Protein AF-A0A940KT66-F1 (afdb_monomer)

pLDDT: mean 94.12, std 7.28, range [43.88, 98.88]

Foldseek 3Di:
DPDQECPPCLFPDADFLQAARCVVQVPPPDADEAEAHQQFAAQDPLVCQVVPPDPDGLVVSVVLQVVCVVLVNNVCSLVSRQQLLLLSLQRVLSRLLSLLQHQSHPYYQHPDQEWDSDDQTFRSHCHYPVRHGSPNDDPLQSCLRPDQKHKGWGFGHQEEELQDKGKIWIWIQHNDAKDFQWKKKKFKAFPVRHTQDIDIAGGDIFGHGGPHTGGMDIGRRNVCQAWTKIKIKMDGPPDSHIHIDIHIYHHLDDDDFDPQEAEDQDLVVQLVQLQVQGHYEHAHQLVFFDAQQFGSTADGRHCRNVVPDSGWSWKQAPCVDQLCVRPRDDRHDDSLCSLQRNQFGKDFDSPDDPQFAGIFTHGHSVNRTGIGQWGWERENNYIYTYGRGPLDPPCNVNVSSVRSVRSNSVCSVDPNRDHPHYDYSVSVVNRTD

Structure (mmCIF, N/CA/C/O backbone):
data_AF-A0A940KT66-F1
#
_entry.id   AF-A0A940KT66-F1
#
loop_
_atom_site.group_PDB
_atom_site.id
_atom_site.type_symbol
_atom_site.label_atom_id
_atom_site.label_alt_id
_atom_site.label_comp_id
_atom_site.label_asym_id
_atom_site.label_entity_id
_atom_site.label_seq_id
_atom_site.pdbx_PDB_ins_code
_atom_site.Cartn_x
_atom_site.Cartn_y
_atom_site.Cartn_z
_atom_site.occupancy
_atom_site.B_iso_or_equiv
_atom_site.auth_seq_id
_atom_site.auth_comp_id
_atom_site.auth_asym_id
_atom_site.auth_atom_id
_atom_site.pdbx_PDB_model_num
ATOM 1 N N . ALA A 1 1 ? 0.254 -23.971 20.023 1.00 43.88 1 ALA A N 1
ATOM 2 C CA . ALA A 1 1 ? 1.404 -23.158 19.571 1.00 43.88 1 ALA A CA 1
ATOM 3 C C . ALA A 1 1 ? 1.102 -21.699 19.900 1.00 43.88 1 ALA A C 1
ATOM 5 O O . ALA A 1 1 ? 0.026 -21.248 19.547 1.00 43.88 1 ALA A O 1
ATOM 6 N N . GLY A 1 2 ? 1.984 -20.991 20.614 1.00 50.19 2 GLY A N 1
ATOM 7 C CA . GLY A 1 2 ? 1.727 -19.645 21.167 1.00 50.19 2 GLY A CA 1
ATOM 8 C 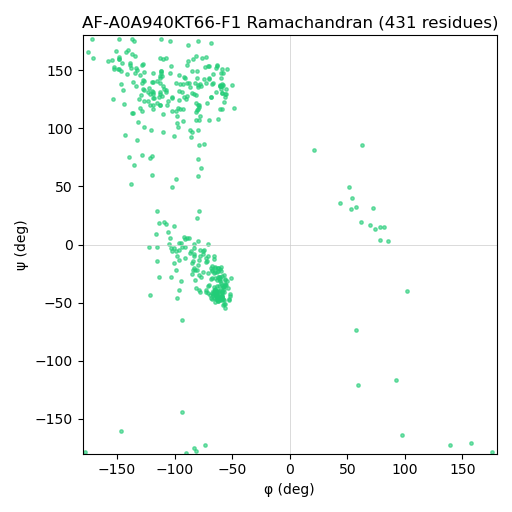C . GLY A 1 2 ? 1.843 -18.475 20.179 1.00 50.19 2 GLY A C 1
ATOM 9 O O . GLY A 1 2 ? 2.229 -17.384 20.581 1.00 50.19 2 GLY A O 1
ATOM 10 N N . TRP A 1 3 ? 1.573 -18.694 18.890 1.00 60.50 3 TRP A N 1
ATOM 11 C CA . TRP A 1 3 ? 1.656 -17.649 17.863 1.00 60.50 3 TRP A CA 1
ATOM 12 C C . TRP A 1 3 ? 0.262 -17.116 17.548 1.00 60.50 3 TRP A C 1
ATOM 14 O O . TRP A 1 3 ? -0.437 -17.658 16.698 1.00 60.50 3 TRP A O 1
ATOM 24 N N . VAL A 1 4 ? -0.124 -16.045 18.238 1.00 65.88 4 VAL A N 1
ATOM 25 C CA . VAL A 1 4 ? -1.397 -15.340 18.033 1.00 65.88 4 VAL A CA 1
ATOM 26 C C . VAL A 1 4 ? -1.096 -13.884 17.637 1.00 65.88 4 VAL A C 1
ATOM 28 O O . VAL A 1 4 ? -1.395 -12.934 18.361 1.00 65.88 4 VAL A O 1
ATOM 31 N N . ARG A 1 5 ? -0.381 -13.715 16.513 1.00 69.00 5 ARG A N 1
ATOM 32 C CA . ARG A 1 5 ? 0.007 -12.415 15.927 1.00 69.00 5 ARG A CA 1
ATOM 33 C C . ARG A 1 5 ? 0.085 -12.485 14.398 1.00 69.00 5 ARG A C 1
ATOM 35 O O . ARG A 1 5 ? 0.162 -13.575 13.837 1.00 69.00 5 ARG A O 1
ATOM 42 N N . GLY A 1 6 ? 0.045 -11.335 13.719 1.00 59.91 6 GLY A N 1
ATOM 43 C CA . GLY A 1 6 ? -0.174 -11.243 12.267 1.00 59.91 6 GLY A CA 1
ATOM 44 C C . GLY A 1 6 ? 1.060 -11.449 11.379 1.00 59.91 6 GLY A C 1
ATOM 45 O O . GLY A 1 6 ? 0.915 -11.578 10.160 1.00 59.91 6 GLY A O 1
ATOM 46 N N . GLN A 1 7 ? 2.266 -11.489 11.953 1.00 64.44 7 GLN A N 1
ATOM 47 C CA . GLN A 1 7 ? 3.516 -11.602 11.192 1.00 64.44 7 GLN A CA 1
ATOM 48 C C . GLN A 1 7 ? 3.539 -12.852 10.296 1.00 64.44 7 GLN A C 1
ATOM 50 O O . GLN A 1 7 ? 3.390 -13.976 10.765 1.00 64.44 7 GLN A O 1
ATOM 55 N N . GLY A 1 8 ? 3.723 -12.640 8.989 1.00 69.75 8 GLY A N 1
ATOM 56 C CA . GLY A 1 8 ? 3.734 -13.678 7.945 1.00 69.75 8 GLY A CA 1
ATOM 57 C C . GLY A 1 8 ? 2.429 -13.762 7.148 1.00 69.75 8 GLY A C 1
ATOM 58 O O . GLY A 1 8 ? 2.457 -13.811 5.918 1.00 69.75 8 GLY A O 1
ATOM 59 N N . VAL A 1 9 ? 1.276 -13.630 7.813 1.00 83.75 9 VAL A N 1
ATOM 60 C CA . VAL A 1 9 ? -0.045 -13.816 7.182 1.00 83.75 9 VAL A CA 1
ATOM 61 C C . VAL A 1 9 ? -0.265 -12.857 6.012 1.00 83.75 9 VAL A C 1
ATOM 63 O O . VAL A 1 9 ? -0.781 -13.266 4.976 1.00 83.75 9 VAL A O 1
ATOM 66 N N . PHE A 1 10 ? 0.171 -11.601 6.134 1.00 89.31 10 PHE A N 1
ATOM 67 C CA . PHE A 1 10 ? -0.027 -10.588 5.089 1.00 89.31 10 PHE A CA 1
ATOM 68 C C . PHE A 1 10 ? 0.845 -10.778 3.844 1.00 89.31 10 PHE A C 1
ATOM 70 O O . PHE A 1 10 ? 0.570 -10.164 2.816 1.00 89.31 10 PHE A O 1
ATOM 77 N N . ASN A 1 11 ? 1.890 -11.604 3.906 1.00 90.31 11 ASN A N 1
ATOM 78 C CA . ASN A 1 11 ? 2.676 -11.965 2.727 1.00 90.31 11 ASN A CA 1
ATOM 79 C C . ASN A 1 11 ? 2.191 -13.268 2.084 1.00 90.31 11 ASN A C 1
ATOM 81 O O . ASN A 1 11 ? 2.319 -13.434 0.871 1.00 90.31 11 ASN A O 1
ATOM 85 N N . ASP A 1 12 ? 1.663 -14.180 2.895 1.00 89.19 12 ASP A N 1
ATOM 86 C CA . ASP A 1 12 ? 1.403 -15.557 2.479 1.00 89.19 12 ASP A CA 1
ATOM 87 C C . ASP A 1 12 ? -0.064 -15.784 2.099 1.00 89.19 12 ASP A C 1
ATOM 89 O O . ASP A 1 12 ? -0.378 -16.696 1.337 1.00 89.19 12 ASP A O 1
ATOM 93 N N . GLN A 1 13 ? -0.971 -14.934 2.587 1.00 91.75 13 GLN A N 1
ATOM 94 C CA . GLN A 1 13 ? -2.400 -15.011 2.305 1.00 91.75 13 GLN A CA 1
ATOM 95 C C . GLN A 1 13 ? -2.888 -13.750 1.598 1.00 91.75 13 GLN A C 1
ATOM 97 O O . GLN A 1 13 ? -2.502 -12.634 1.949 1.00 91.75 13 GLN A O 1
ATOM 102 N N . SER A 1 14 ? -3.779 -13.940 0.621 1.00 93.12 14 SER A N 1
ATOM 103 C CA . SER A 1 14 ? -4.448 -12.832 -0.063 1.00 93.12 14 SER A CA 1
ATOM 104 C C . SER A 1 14 ? -5.211 -11.950 0.943 1.00 93.12 14 SER A C 1
ATOM 106 O O . SER A 1 14 ? -5.704 -12.489 1.942 1.00 93.12 14 SER A O 1
ATOM 108 N N . PRO A 1 15 ? -5.323 -10.623 0.715 1.00 94.88 15 PRO A N 1
ATOM 109 C CA . PRO A 1 15 ? -5.983 -9.715 1.646 1.00 94.88 15 PRO A CA 1
ATOM 110 C C . PRO A 1 15 ? -7.436 -10.119 1.897 1.00 94.88 15 PRO A C 1
ATOM 112 O O . PRO A 1 15 ? -8.266 -10.070 0.991 1.00 94.88 15 PRO A O 1
ATOM 115 N N . ASP A 1 16 ? -7.721 -10.470 3.147 1.00 95.81 16 ASP A N 1
ATOM 116 C CA . ASP A 1 16 ? -9.040 -10.827 3.655 1.00 95.81 16 ASP A CA 1
ATOM 117 C C . ASP A 1 16 ? -9.228 -10.149 5.013 1.00 95.81 16 ASP A C 1
ATOM 119 O O . ASP A 1 16 ? -8.526 -10.450 5.9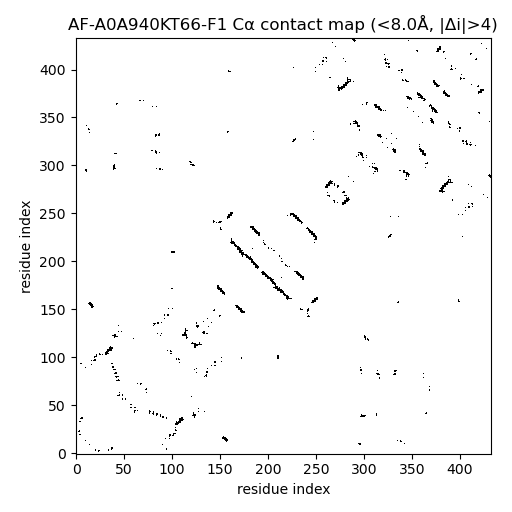82 1.00 95.81 16 ASP A O 1
ATOM 123 N N . PHE A 1 17 ? -10.162 -9.204 5.051 1.00 97.12 17 PHE A N 1
ATOM 124 C CA . PHE A 1 17 ? -10.419 -8.317 6.184 1.00 97.12 17 PHE A CA 1
ATOM 125 C C . PHE A 1 17 ? -11.555 -8.846 7.067 1.00 97.12 17 PHE A C 1
ATOM 127 O O . PHE A 1 17 ? -11.950 -8.186 8.034 1.00 97.12 17 PHE A O 1
ATOM 134 N N . SER A 1 18 ? -12.118 -10.011 6.721 1.00 96.12 18 SER A N 1
ATOM 135 C CA . SER A 1 18 ? -13.095 -10.728 7.540 1.00 96.12 18 SER A CA 1
ATOM 136 C C . SER A 1 18 ? -12.435 -11.577 8.624 1.00 96.12 18 SER A C 1
ATOM 138 O O . SER A 1 18 ? -13.081 -11.883 9.626 1.00 96.12 18 SER A O 1
ATOM 140 N N . LYS A 1 19 ? -11.149 -11.902 8.441 1.00 93.75 19 LYS A N 1
ATOM 141 C CA . LYS A 1 19 ? -10.332 -12.669 9.381 1.00 93.75 19 LYS A CA 1
ATOM 142 C C . LYS A 1 19 ? -9.999 -11.878 10.642 1.00 93.75 19 LYS A C 1
ATOM 144 O O . LYS A 1 19 ? -9.895 -10.654 10.628 1.00 93.75 19 LYS A O 1
ATOM 149 N N . ASP A 1 20 ? -9.769 -12.626 11.707 1.00 93.50 20 ASP A N 1
ATOM 150 C CA . ASP A 1 20 ? -9.279 -12.189 13.009 1.00 93.50 20 ASP A CA 1
ATOM 151 C C . ASP A 1 20 ? -8.410 -13.314 13.611 1.00 93.50 20 ASP A C 1
ATOM 153 O O . ASP A 1 20 ? -7.905 -14.162 12.866 1.00 93.50 20 ASP A O 1
ATOM 157 N N . PHE A 1 21 ? -8.187 -13.311 14.924 1.00 91.62 21 PHE A N 1
ATOM 158 C CA . PHE A 1 21 ? -7.365 -14.308 15.608 1.00 91.62 21 PHE A CA 1
ATOM 159 C C . PHE A 1 21 ? -8.168 -15.365 16.379 1.00 91.62 21 PHE A C 1
ATOM 161 O O . PHE A 1 21 ? -7.548 -16.227 17.005 1.00 91.62 21 PHE A O 1
ATOM 168 N N . SER A 1 22 ? -9.507 -15.375 16.288 1.00 91.69 22 SER A N 1
ATOM 169 C CA . SER A 1 22 ? -10.356 -16.270 17.092 1.00 91.69 22 SER A CA 1
ATOM 170 C C . SER A 1 22 ? -10.020 -17.748 16.877 1.00 91.69 22 SER A C 1
ATOM 172 O O . SER A 1 22 ? -9.983 -18.520 17.829 1.00 91.69 22 SER A O 1
ATOM 174 N N . ALA A 1 23 ? -9.667 -18.149 15.650 1.00 88.94 23 ALA A N 1
ATOM 175 C CA . ALA A 1 23 ? -9.288 -19.533 15.343 1.00 88.94 23 ALA A CA 1
ATOM 176 C C . ALA A 1 23 ? -8.046 -20.027 16.111 1.00 88.94 23 ALA A C 1
ATOM 178 O O . ALA A 1 23 ? -7.912 -21.224 16.344 1.00 88.94 23 ALA A O 1
ATOM 179 N N . THR A 1 24 ? -7.133 -19.131 16.496 1.00 86.00 24 THR A N 1
ATOM 180 C CA . THR A 1 24 ? -5.918 -19.484 17.251 1.00 86.00 24 THR A CA 1
ATOM 181 C C . THR A 1 24 ? -6.009 -19.144 18.739 1.00 86.00 24 THR A C 1
ATOM 183 O O . THR A 1 24 ? -5.067 -19.437 19.472 1.00 86.00 24 THR A O 1
ATOM 186 N N . SER A 1 25 ? -7.111 -18.534 19.187 1.00 88.75 25 SER A N 1
ATOM 187 C CA . SER A 1 25 ? -7.335 -18.145 20.586 1.00 88.75 25 SER A CA 1
ATOM 188 C C . SER A 1 25 ? -8.590 -18.743 21.227 1.00 88.75 25 SER A C 1
ATOM 190 O O . SER A 1 25 ? -8.803 -18.506 22.408 1.00 88.75 25 SER A O 1
ATOM 192 N N . ALA A 1 26 ? -9.397 -19.523 20.498 1.00 86.94 26 ALA A N 1
ATOM 193 C CA . ALA A 1 26 ? -10.678 -20.054 20.982 1.00 86.94 26 ALA A CA 1
ATOM 194 C C . ALA A 1 26 ? -10.579 -20.865 22.289 1.00 86.94 26 ALA A C 1
ATOM 196 O O . ALA A 1 26 ? -11.491 -20.806 23.108 1.00 86.94 26 ALA A O 1
ATOM 197 N N . ASP A 1 27 ? -9.472 -21.584 22.494 1.00 88.88 27 ASP A N 1
ATOM 198 C CA . ASP A 1 27 ? -9.253 -22.429 23.677 1.00 88.88 27 ASP A CA 1
ATOM 199 C C . ASP A 1 27 ? -8.581 -21.674 24.847 1.00 88.88 27 ASP A C 1
ATOM 201 O O . ASP A 1 27 ? -8.188 -22.281 25.845 1.00 88.88 27 ASP A O 1
ATOM 205 N N . ILE A 1 28 ? -8.376 -20.357 24.725 1.00 88.69 28 ILE A N 1
ATOM 206 C CA . ILE A 1 28 ? -7.736 -19.532 25.756 1.00 88.69 28 ILE A CA 1
ATOM 207 C C . ILE A 1 28 ? -8.824 -18.935 26.657 1.00 88.69 28 ILE A C 1
ATOM 209 O O . ILE A 1 28 ? -9.523 -18.003 26.278 1.00 88.69 28 ILE A O 1
ATOM 213 N N . GLU A 1 29 ? -8.944 -19.468 27.874 1.00 88.81 29 GLU A N 1
ATOM 214 C CA . GLU A 1 29 ? -9.964 -19.058 28.861 1.00 88.81 29 GLU A CA 1
ATOM 215 C C . GLU A 1 29 ? -9.486 -17.973 29.848 1.00 88.81 29 GLU A C 1
ATOM 217 O O . GLU A 1 29 ? -10.233 -17.535 30.723 1.00 88.81 29 GLU A O 1
ATOM 222 N N . VAL A 1 30 ? -8.224 -17.555 29.742 1.00 91.50 30 VAL A N 1
ATOM 223 C CA . VAL A 1 30 ? -7.607 -16.510 30.575 1.00 91.50 30 VAL A CA 1
ATOM 224 C C . VAL A 1 30 ? -7.409 -15.229 29.767 1.00 91.50 30 VAL A C 1
ATOM 226 O O . VAL A 1 30 ? -7.356 -15.312 28.541 1.00 91.50 30 VAL A O 1
ATOM 229 N N . PRO A 1 31 ? -7.234 -14.059 30.415 1.00 91.12 31 PRO A N 1
ATOM 230 C CA . PRO A 1 31 ? -7.017 -12.825 29.678 1.00 91.12 31 PRO A CA 1
ATOM 231 C C . PRO A 1 31 ? -5.837 -12.913 28.705 1.00 91.12 31 PRO A C 1
ATOM 233 O O . PRO A 1 31 ? -4.733 -13.308 29.094 1.00 91.12 31 PRO A O 1
ATOM 236 N N . LEU A 1 32 ? -6.064 -12.523 27.451 1.00 91.62 32 LEU A N 1
ATOM 237 C CA . LEU A 1 32 ? -5.095 -12.660 26.368 1.00 91.62 32 LEU A CA 1
ATOM 238 C C . LEU A 1 32 ? -4.603 -11.300 25.883 1.00 91.62 32 LEU A C 1
ATOM 240 O O . LEU A 1 32 ? -5.358 -10.477 25.363 1.00 91.62 32 LEU A O 1
ATOM 244 N N . ILE A 1 33 ? -3.290 -11.101 25.988 1.00 91.75 33 ILE A N 1
ATOM 245 C CA . ILE A 1 33 ? -2.596 -9.935 25.447 1.00 91.75 33 ILE A CA 1
ATOM 246 C C . ILE A 1 33 ? -1.586 -10.413 24.409 1.00 91.75 33 ILE A C 1
ATOM 248 O O . ILE A 1 33 ? -0.672 -11.176 24.724 1.00 91.75 33 ILE A O 1
ATOM 252 N N . SER A 1 34 ? -1.729 -9.949 23.167 1.00 89.88 34 SER A N 1
ATOM 253 C CA . SER A 1 34 ? -0.736 -10.236 22.130 1.00 89.88 34 SER A CA 1
ATOM 254 C C . SER A 1 34 ? 0.479 -9.319 22.293 1.00 89.88 34 SER A C 1
ATOM 256 O O . SER A 1 34 ? 0.362 -8.091 22.241 1.00 89.88 34 SER A O 1
ATOM 258 N N . HIS A 1 35 ? 1.649 -9.910 22.529 1.00 89.88 35 HIS A N 1
ATOM 259 C CA . HIS A 1 35 ? 2.903 -9.187 22.724 1.00 89.88 35 HIS A CA 1
ATOM 260 C C . HIS A 1 35 ? 3.655 -9.003 21.402 1.00 89.88 35 HIS A C 1
ATOM 262 O O . HIS A 1 35 ? 3.677 -9.896 20.556 1.00 89.88 35 HIS A O 1
ATOM 268 N N . GLU A 1 36 ? 4.311 -7.850 21.257 1.00 88.19 36 GLU A N 1
ATOM 269 C CA . GLU A 1 36 ? 5.161 -7.514 20.109 1.00 88.19 36 GLU A CA 1
ATOM 270 C C . GLU A 1 36 ? 4.475 -7.715 18.749 1.00 88.19 36 GLU A C 1
ATOM 272 O O . GLU A 1 36 ? 5.013 -8.357 17.842 1.00 88.19 36 GLU A O 1
ATOM 277 N N . ILE A 1 37 ? 3.263 -7.178 18.596 1.00 88.69 37 ILE A N 1
ATOM 278 C CA . ILE A 1 37 ? 2.597 -7.174 17.290 1.00 88.69 37 ILE A CA 1
ATOM 279 C C . ILE A 1 37 ? 3.250 -6.136 16.364 1.00 88.69 37 ILE A C 1
ATOM 281 O O . ILE A 1 37 ? 3.788 -5.116 16.821 1.00 88.69 37 ILE A O 1
ATOM 285 N N . GLY A 1 38 ? 3.181 -6.370 15.053 1.00 83.75 38 GLY A N 1
ATOM 286 C CA . GLY A 1 38 ? 3.732 -5.465 14.044 1.00 83.75 38 GLY A CA 1
ATOM 287 C C . GLY A 1 38 ? 5.165 -5.780 13.627 1.00 83.75 38 GLY A C 1
ATOM 288 O O . GLY A 1 38 ? 5.413 -6.835 13.058 1.00 83.75 38 GLY A O 1
ATOM 289 N N . GLN A 1 39 ? 6.116 -4.873 13.881 1.00 88.69 39 GLN A N 1
ATOM 290 C CA . GLN A 1 39 ? 7.539 -4.991 13.492 1.00 88.69 39 GLN A CA 1
ATOM 291 C C . GLN A 1 39 ? 7.831 -4.828 11.988 1.00 88.69 39 GLN A C 1
ATOM 293 O O . GLN A 1 39 ? 8.797 -5.385 11.453 1.00 88.69 39 GLN A O 1
ATOM 298 N N . TYR A 1 40 ? 7.022 -4.018 11.309 1.00 92.00 40 TYR A N 1
ATOM 299 C CA . TYR A 1 40 ? 7.233 -3.641 9.914 1.00 92.00 40 TYR A CA 1
ATOM 300 C C . TYR A 1 40 ? 8.322 -2.573 9.816 1.00 92.00 40 TYR A C 1
ATOM 302 O O . TYR A 1 40 ? 8.118 -1.439 10.250 1.00 92.00 40 TYR A O 1
ATOM 310 N N . SER A 1 41 ? 9.485 -2.935 9.270 1.00 92.50 41 SER A N 1
ATOM 311 C CA . SER A 1 41 ? 10.607 -2.004 9.149 1.00 92.50 41 SER A CA 1
ATOM 312 C C . SER A 1 41 ? 10.290 -0.869 8.169 1.00 92.50 41 SER A C 1
ATOM 314 O O . SER A 1 41 ? 9.710 -1.073 7.101 1.00 92.50 41 SER A O 1
ATOM 316 N N . VAL A 1 42 ? 10.704 0.336 8.539 1.00 94.88 42 VAL A N 1
ATOM 317 C CA . VAL A 1 42 ? 10.546 1.589 7.809 1.00 94.88 42 VAL A CA 1
ATOM 318 C C . VAL A 1 42 ? 11.929 2.090 7.415 1.00 94.88 42 VAL A C 1
ATOM 320 O O . VAL A 1 42 ? 12.885 1.991 8.184 1.00 94.88 42 VAL A O 1
ATOM 323 N N . TYR A 1 43 ? 12.044 2.630 6.205 1.00 95.75 43 TYR A N 1
ATOM 324 C CA . TYR A 1 43 ? 13.309 3.146 5.696 1.00 95.75 43 TYR A CA 1
ATOM 325 C C . TYR A 1 43 ? 13.848 4.279 6.603 1.00 95.75 43 TYR A C 1
ATOM 327 O O . TYR A 1 43 ? 13.039 5.060 7.108 1.00 95.75 43 TYR A O 1
ATOM 335 N N . PRO A 1 44 ? 15.172 4.403 6.829 1.00 94.38 44 PRO A N 1
ATOM 336 C CA . PRO A 1 44 ? 15.716 5.351 7.803 1.00 94.38 44 PRO A CA 1
ATOM 337 C C . PRO A 1 44 ? 15.389 6.821 7.511 1.00 94.38 44 PRO A C 1
ATOM 339 O O . PRO A 1 44 ? 15.546 7.296 6.383 1.00 94.38 44 PRO A O 1
ATOM 342 N N . ASP A 1 45 ? 15.015 7.570 8.555 1.00 95.00 45 ASP A N 1
ATOM 343 C CA . ASP A 1 45 ? 14.925 9.031 8.501 1.00 95.00 45 ASP A CA 1
ATOM 344 C C . ASP A 1 45 ? 16.324 9.645 8.632 1.00 95.00 45 ASP A C 1
ATOM 346 O O . ASP A 1 45 ? 16.787 10.017 9.706 1.00 95.00 45 ASP A O 1
ATOM 350 N N . ILE A 1 46 ? 17.023 9.769 7.506 1.00 94.81 46 ILE A N 1
ATOM 351 C CA . ILE A 1 46 ? 18.381 10.331 7.457 1.00 94.81 46 ILE A CA 1
ATOM 352 C C . ILE A 1 46 ? 18.437 11.785 7.968 1.00 94.81 46 ILE A C 1
ATOM 354 O O . ILE A 1 46 ? 19.504 12.237 8.393 1.00 94.81 46 ILE A O 1
ATOM 358 N N . SER A 1 47 ? 17.315 12.519 7.985 1.00 93.25 47 SER A N 1
ATOM 359 C CA . SER A 1 47 ? 17.277 13.871 8.563 1.00 93.25 47 SER A CA 1
ATOM 360 C C . SER A 1 47 ? 17.472 13.868 10.084 1.00 93.25 47 SER A C 1
ATOM 362 O O . SER A 1 47 ? 17.868 14.877 10.666 1.00 93.25 47 SER A O 1
ATOM 364 N N . GLU A 1 48 ? 17.269 12.720 10.733 1.00 93.50 48 GLU A N 1
ATOM 365 C CA . GLU A 1 48 ? 17.473 12.535 12.165 1.00 93.50 48 GLU A CA 1
ATOM 366 C C . GLU A 1 48 ? 18.947 12.631 12.574 1.00 93.50 48 GLU A C 1
ATOM 368 O O . GLU A 1 48 ? 19.228 12.994 13.713 1.00 93.50 48 GLU A O 1
ATOM 373 N N . ILE A 1 49 ? 19.896 12.397 11.655 1.00 95.25 49 ILE A N 1
ATOM 374 C CA . ILE A 1 49 ? 21.343 12.412 11.945 1.00 95.25 49 ILE A CA 1
ATOM 375 C C . ILE A 1 49 ? 21.763 13.698 12.665 1.00 95.25 49 ILE A C 1
ATOM 377 O O . ILE A 1 49 ? 22.517 13.640 13.633 1.00 95.25 49 ILE A O 1
ATOM 381 N N . SER A 1 50 ? 21.261 14.861 12.237 1.00 95.25 50 SER A N 1
ATOM 382 C CA . SER A 1 50 ? 21.647 16.149 12.830 1.00 95.25 50 SER A CA 1
ATOM 383 C C . SER A 1 50 ? 21.105 16.371 14.246 1.00 95.25 50 SER A C 1
ATOM 385 O O . SER A 1 50 ? 21.504 17.334 14.892 1.00 95.25 50 SER A O 1
ATOM 387 N N . LYS A 1 51 ? 20.192 15.519 14.733 1.00 94.50 51 LYS A N 1
ATOM 388 C CA . LYS A 1 51 ? 19.617 15.601 16.087 1.00 94.50 51 LYS A CA 1
ATOM 389 C C . LYS A 1 51 ? 20.490 14.914 17.138 1.00 94.50 51 LYS A C 1
ATOM 391 O O . LYS A 1 51 ? 20.327 15.163 18.329 1.00 94.50 51 LYS A O 1
ATOM 396 N N . TYR A 1 52 ? 21.442 14.083 16.716 1.00 93.31 52 TYR A N 1
ATOM 397 C CA . TYR A 1 52 ? 22.401 13.421 17.596 1.00 93.31 52 TYR A CA 1
ATOM 398 C C . TYR A 1 52 ? 23.540 14.379 17.976 1.00 93.31 52 TYR A C 1
ATOM 400 O O . TYR A 1 52 ? 24.657 14.272 17.478 1.00 93.31 52 TYR A O 1
ATOM 408 N N . THR A 1 53 ? 23.239 15.348 18.847 1.00 93.38 53 THR A N 1
ATOM 409 C CA . THR A 1 53 ? 24.194 16.370 19.324 1.00 93.38 53 THR A CA 1
ATOM 410 C C . THR A 1 53 ? 24.763 16.078 20.717 1.00 93.38 53 THR A C 1
ATOM 412 O O . THR A 1 53 ? 25.555 16.863 21.230 1.00 93.38 53 THR A O 1
ATOM 415 N N . GLY A 1 54 ? 24.305 15.001 21.363 1.00 89.38 54 GLY A N 1
ATOM 416 C CA . GLY A 1 54 ? 24.734 14.581 22.699 1.00 89.38 54 GLY A CA 1
ATOM 417 C C . GLY A 1 54 ? 25.870 13.554 22.665 1.00 89.38 54 GLY A C 1
ATOM 418 O O . GLY A 1 54 ? 26.727 13.577 21.791 1.00 89.38 54 GLY A O 1
ATOM 419 N N . ASN A 1 55 ? 25.848 12.605 23.603 1.00 90.69 55 ASN A N 1
ATOM 420 C CA . ASN A 1 55 ? 26.903 11.588 23.750 1.00 90.69 55 ASN A CA 1
ATOM 421 C C . ASN A 1 55 ? 26.820 10.427 22.737 1.00 90.69 55 ASN A C 1
ATOM 423 O O . ASN A 1 55 ? 27.673 9.544 22.751 1.00 90.69 55 ASN A O 1
ATOM 427 N N . LEU A 1 56 ? 25.776 10.382 21.904 1.00 90.81 56 LEU A N 1
ATOM 428 C CA . LEU A 1 56 ? 25.554 9.330 20.910 1.00 90.81 56 LEU A CA 1
ATOM 429 C C . LEU A 1 56 ? 25.727 9.890 19.499 1.00 90.81 56 LEU A C 1
ATOM 431 O O . LEU A 1 56 ? 25.316 11.015 19.231 1.00 90.81 56 LEU A O 1
ATOM 435 N N . VAL A 1 57 ? 26.262 9.069 18.594 1.00 90.88 57 VAL A N 1
ATOM 436 C CA . VAL A 1 57 ? 26.422 9.376 17.165 1.00 90.88 57 VAL A CA 1
ATOM 437 C C . VAL A 1 57 ? 25.636 8.353 16.347 1.00 90.88 57 VAL A C 1
ATOM 439 O O . VAL A 1 57 ? 25.776 7.150 16.567 1.00 90.88 57 VAL A O 1
ATOM 442 N N . ALA A 1 58 ? 24.842 8.809 15.376 1.00 93.12 58 ALA A N 1
ATOM 443 C CA . ALA A 1 58 ? 24.035 7.950 14.503 1.00 93.12 58 ALA A CA 1
ATOM 444 C C . ALA A 1 58 ? 24.854 7.310 13.367 1.00 93.12 58 ALA A C 1
ATOM 446 O O . ALA A 1 58 ? 24.589 7.524 12.182 1.00 93.12 58 ALA A O 1
ATOM 447 N N . THR A 1 59 ? 25.887 6.541 13.719 1.00 92.06 59 THR A N 1
ATOM 448 C CA . THR A 1 59 ? 26.818 5.924 12.756 1.00 92.06 59 THR A CA 1
ATOM 449 C C . THR A 1 59 ? 26.115 5.000 11.760 1.00 92.06 59 THR A C 1
ATOM 451 O O . THR A 1 59 ? 26.468 4.980 10.583 1.00 92.06 59 THR A O 1
ATOM 454 N N . ASN A 1 60 ? 25.071 4.299 12.204 1.00 90.38 60 ASN A N 1
ATOM 455 C CA . ASN A 1 60 ? 24.173 3.505 11.369 1.00 90.38 60 ASN A CA 1
ATOM 456 C C . ASN A 1 60 ? 23.502 4.354 10.271 1.00 90.38 60 ASN A C 1
ATOM 458 O O . ASN A 1 60 ? 23.597 4.018 9.093 1.00 90.38 60 ASN A O 1
ATOM 462 N N . PHE A 1 61 ? 22.879 5.483 10.618 1.00 94.06 61 PHE A N 1
ATOM 463 C CA . PHE A 1 61 ? 22.190 6.339 9.646 1.00 94.06 61 PHE A CA 1
ATOM 464 C C . PHE A 1 61 ? 23.193 7.045 8.727 1.00 94.06 61 PHE A C 1
ATOM 466 O O . PHE A 1 61 ? 22.924 7.214 7.537 1.00 94.06 61 PH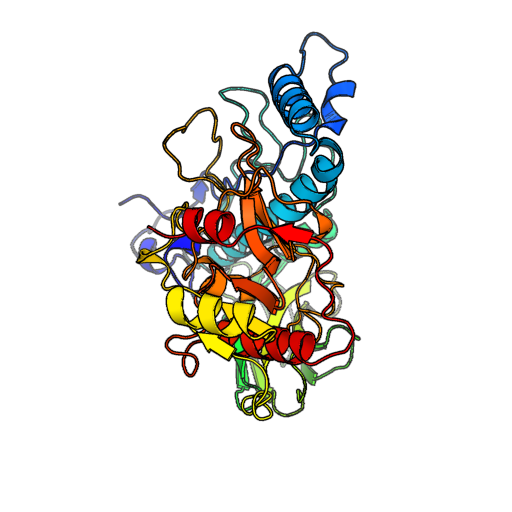E A O 1
ATOM 473 N N . MET A 1 62 ? 24.366 7.421 9.251 1.00 95.44 62 MET A N 1
ATOM 474 C CA . MET A 1 62 ? 25.466 7.968 8.451 1.00 95.44 62 MET A CA 1
ATOM 475 C C . MET A 1 62 ? 25.938 6.967 7.392 1.00 95.44 62 MET A C 1
ATOM 477 O O . MET A 1 62 ? 26.069 7.351 6.233 1.00 95.44 62 MET A O 1
ATOM 481 N N . ALA A 1 63 ? 26.108 5.690 7.750 1.00 94.62 63 ALA A N 1
ATOM 482 C CA . ALA A 1 63 ? 26.489 4.645 6.803 1.00 94.62 63 ALA A CA 1
ATOM 483 C C . ALA A 1 63 ? 25.445 4.471 5.686 1.00 94.62 63 ALA A C 1
ATOM 485 O O . ALA A 1 63 ? 25.809 4.460 4.510 1.00 94.62 63 ALA A O 1
ATOM 486 N N . VAL A 1 64 ? 24.149 4.424 6.030 1.00 94.94 64 VAL A N 1
ATOM 487 C CA . VAL A 1 64 ? 23.061 4.350 5.034 1.00 94.94 64 VAL A CA 1
ATOM 488 C C . VAL A 1 64 ? 23.074 5.575 4.114 1.00 94.94 64 VAL A C 1
ATOM 490 O O . VAL A 1 64 ? 23.001 5.440 2.892 1.00 94.94 64 VAL A O 1
ATOM 493 N N . ARG A 1 65 ? 23.199 6.782 4.680 1.00 97.00 65 ARG A N 1
ATOM 494 C CA . ARG A 1 65 ? 23.266 8.037 3.915 1.00 97.00 65 ARG A CA 1
ATOM 495 C C . ARG A 1 65 ? 24.436 8.045 2.941 1.00 97.00 65 ARG A C 1
ATOM 497 O O . ARG A 1 65 ? 24.267 8.444 1.789 1.00 97.00 65 ARG A O 1
ATOM 504 N N . ASP A 1 66 ? 25.616 7.662 3.409 1.00 97.75 66 ASP A N 1
ATOM 505 C CA . ASP A 1 66 ? 26.842 7.738 2.622 1.00 97.75 66 ASP A CA 1
ATOM 506 C C . ASP A 1 66 ? 26.839 6.690 1.498 1.00 97.75 66 ASP A C 1
ATOM 508 O O . ASP A 1 66 ? 27.240 7.001 0.374 1.00 97.75 66 ASP A O 1
ATOM 512 N N . ASP A 1 67 ? 26.280 5.500 1.742 1.00 96.69 67 ASP A N 1
ATOM 513 C CA . ASP A 1 67 ? 26.057 4.486 0.708 1.00 96.69 67 ASP A CA 1
ATOM 514 C C . ASP A 1 67 ? 25.019 4.934 -0.340 1.00 96.69 67 ASP A C 1
ATOM 516 O O . ASP A 1 67 ? 25.289 4.877 -1.544 1.00 96.69 67 ASP A O 1
ATOM 520 N N . LEU A 1 68 ? 23.877 5.495 0.083 1.00 95.94 68 LEU A N 1
ATOM 521 C CA . LEU A 1 68 ? 22.903 6.106 -0.831 1.00 95.94 68 LEU A CA 1
ATOM 522 C C . LEU A 1 68 ? 23.522 7.224 -1.677 1.00 95.94 68 LEU A C 1
ATOM 524 O O . LEU A 1 68 ? 23.228 7.339 -2.869 1.00 95.94 68 LEU A O 1
ATOM 528 N N . LYS A 1 69 ? 24.370 8.063 -1.069 1.00 97.00 69 LYS A N 1
ATOM 529 C CA . LYS A 1 69 ? 25.078 9.144 -1.764 1.00 97.00 69 LYS A CA 1
ATOM 530 C C . LYS A 1 69 ? 26.040 8.582 -2.805 1.00 97.00 69 LYS A C 1
ATOM 532 O O . LYS A 1 69 ? 26.007 9.036 -3.946 1.00 97.00 69 LYS A O 1
ATOM 537 N N . LYS A 1 70 ? 26.843 7.576 -2.443 1.00 96.50 70 LYS A N 1
ATOM 538 C CA . LYS A 1 70 ? 27.756 6.874 -3.361 1.00 96.50 70 LYS A CA 1
ATOM 539 C C . LYS A 1 70 ? 27.010 6.273 -4.554 1.00 96.50 70 LYS A C 1
ATOM 541 O O . LYS A 1 70 ? 27.526 6.284 -5.665 1.00 96.50 70 LYS A O 1
ATOM 546 N N . LYS A 1 71 ? 25.788 5.793 -4.327 1.00 94.31 71 LYS A N 1
ATOM 547 C CA . LYS A 1 71 ? 24.906 5.200 -5.340 1.00 94.31 71 LYS A CA 1
ATOM 548 C C . LYS A 1 71 ? 24.021 6.212 -6.082 1.00 94.31 71 LYS A C 1
ATOM 550 O O . LYS A 1 71 ? 23.163 5.806 -6.860 1.00 94.31 71 LYS A O 1
ATOM 555 N N . GLY A 1 72 ? 24.192 7.516 -5.838 1.00 93.94 72 GLY A N 1
ATOM 556 C CA . GLY A 1 72 ? 23.447 8.578 -6.524 1.00 93.94 72 GLY A CA 1
ATOM 557 C C . GLY A 1 72 ? 21.959 8.667 -6.162 1.00 93.94 72 GLY A C 1
ATOM 558 O O . GLY A 1 72 ? 21.199 9.299 -6.886 1.00 93.94 72 GLY A O 1
ATOM 559 N N . ARG A 1 73 ? 21.526 8.052 -5.053 1.00 94.25 73 ARG A N 1
ATOM 560 C CA . ARG A 1 73 ? 20.106 7.921 -4.671 1.00 94.25 73 ARG A CA 1
ATOM 561 C C . ARG A 1 73 ? 19.725 8.633 -3.373 1.00 94.25 73 ARG A C 1
ATOM 563 O O . ARG A 1 73 ? 18.600 8.489 -2.906 1.00 94.25 73 ARG A O 1
ATOM 570 N N . LEU A 1 74 ? 20.616 9.441 -2.794 1.00 96.56 74 LEU A N 1
ATOM 571 C CA . LEU A 1 74 ? 20.343 10.151 -1.536 1.00 96.56 74 LEU A CA 1
ATOM 572 C C . LEU A 1 74 ? 19.077 11.029 -1.589 1.00 96.56 74 LEU A C 1
ATOM 574 O O . LEU A 1 74 ? 18.348 11.109 -0.603 1.00 96.56 74 LEU A O 1
ATOM 578 N N . SER A 1 75 ? 18.774 11.637 -2.739 1.00 96.19 75 SER A N 1
ATOM 579 C CA . SER A 1 75 ? 17.566 12.453 -2.936 1.00 96.19 75 SER A CA 1
ATOM 580 C C . SER A 1 75 ? 16.256 11.671 -2.775 1.00 96.19 75 SER A C 1
ATOM 582 O O . SER A 1 75 ? 15.222 12.277 -2.497 1.00 96.19 75 SER A O 1
ATOM 584 N N . TYR A 1 76 ? 16.284 10.340 -2.897 1.00 96.25 76 TYR A N 1
ATOM 585 C CA . TYR A 1 76 ? 15.113 9.483 -2.717 1.00 96.25 76 TYR A CA 1
ATOM 586 C C . TYR A 1 76 ? 14.834 9.123 -1.262 1.00 96.25 76 TYR A C 1
ATOM 588 O O . TYR A 1 76 ? 13.725 8.679 -0.973 1.00 96.25 76 TYR A O 1
ATOM 596 N N . ALA A 1 77 ? 15.774 9.338 -0.335 1.00 97.31 77 ALA A N 1
ATOM 597 C CA . ALA A 1 77 ? 15.603 8.939 1.062 1.00 97.31 77 ALA A CA 1
ATOM 598 C C . ALA A 1 77 ? 14.282 9.440 1.690 1.00 97.31 77 ALA A C 1
ATOM 600 O O . ALA A 1 77 ? 13.577 8.623 2.287 1.00 97.31 77 ALA A O 1
ATOM 601 N N . PRO A 1 78 ? 13.849 10.707 1.494 1.00 97.75 78 PRO A N 1
ATOM 602 C CA . PRO A 1 78 ? 12.554 11.158 2.007 1.00 97.75 78 PRO A CA 1
ATOM 603 C C . PRO A 1 78 ? 11.360 10.418 1.387 1.00 97.75 78 PRO A C 1
ATOM 605 O O . PRO A 1 78 ? 10.365 10.176 2.065 1.00 97.75 78 PRO A O 1
ATOM 608 N N . ALA A 1 79 ? 11.433 10.062 0.102 1.00 98.00 79 ALA A N 1
ATOM 609 C CA . ALA A 1 79 ? 10.379 9.308 -0.573 1.00 98.00 79 ALA A CA 1
ATOM 610 C C . ALA A 1 79 ? 10.353 7.841 -0.115 1.00 98.00 79 ALA A C 1
ATOM 612 O O . ALA A 1 79 ? 9.274 7.302 0.116 1.00 98.00 79 ALA A O 1
ATOM 613 N N . PHE A 1 80 ? 11.520 7.221 0.095 1.00 98.19 80 PHE A N 1
ATOM 614 C CA . PHE A 1 80 ? 11.629 5.865 0.638 1.00 98.19 80 PHE A CA 1
ATOM 615 C C . PHE A 1 80 ? 11.068 5.776 2.056 1.00 98.19 80 PHE A C 1
ATOM 617 O O . PHE A 1 80 ? 10.273 4.878 2.334 1.00 98.19 80 PHE A O 1
ATOM 624 N N . LEU A 1 81 ? 11.400 6.740 2.923 1.00 97.94 81 LEU A N 1
ATOM 625 C CA . LEU A 1 81 ? 10.823 6.863 4.265 1.00 97.94 81 LEU A CA 1
ATOM 626 C C . LEU A 1 81 ? 9.294 6.946 4.204 1.00 97.94 81 LEU A C 1
ATOM 628 O O . LEU A 1 81 ? 8.605 6.175 4.870 1.00 97.94 81 LEU A O 1
ATOM 632 N N . ARG A 1 82 ? 8.749 7.850 3.379 1.00 98.38 82 ARG A N 1
ATOM 633 C CA . ARG A 1 82 ? 7.293 8.019 3.265 1.00 98.38 82 ARG A CA 1
ATOM 634 C C . ARG A 1 82 ? 6.600 6.763 2.743 1.00 98.38 82 ARG A C 1
ATOM 636 O O . ARG A 1 82 ? 5.618 6.335 3.341 1.00 98.38 82 ARG A O 1
ATOM 643 N N . ALA A 1 83 ? 7.093 6.176 1.655 1.00 98.50 83 ALA A N 1
ATOM 644 C CA . ALA A 1 83 ? 6.451 5.033 1.012 1.00 98.50 83 ALA A CA 1
ATOM 645 C C . ALA A 1 83 ? 6.511 3.762 1.876 1.00 98.50 83 ALA A C 1
ATOM 647 O O . ALA A 1 83 ? 5.480 3.123 2.094 1.00 98.50 83 ALA A O 1
ATOM 648 N N . SER A 1 84 ? 7.680 3.440 2.442 1.00 98.00 84 SER A N 1
ATOM 649 C CA . SER A 1 84 ? 7.818 2.308 3.374 1.00 98.00 84 SER A CA 1
ATOM 650 C C . SER A 1 84 ? 7.017 2.523 4.664 1.00 98.00 84 SER A C 1
ATOM 652 O O . SER A 1 84 ? 6.365 1.600 5.144 1.00 98.00 84 SER A O 1
ATOM 654 N N . GLY A 1 85 ? 6.972 3.753 5.189 1.00 97.62 85 GLY A N 1
ATOM 655 C CA . GLY A 1 85 ? 6.171 4.103 6.362 1.00 97.62 85 GLY A CA 1
ATOM 656 C C . GLY A 1 85 ? 4.661 3.999 6.127 1.00 97.62 85 GLY A C 1
ATOM 657 O O . GLY A 1 85 ? 3.926 3.546 7.008 1.00 97.62 85 GLY A O 1
ATOM 658 N N . LYS A 1 86 ? 4.176 4.354 4.928 1.00 98.31 86 LYS A N 1
ATOM 659 C CA . LYS A 1 86 ? 2.771 4.152 4.537 1.00 98.31 86 LYS A CA 1
ATOM 660 C C . LYS A 1 86 ? 2.407 2.668 4.475 1.00 98.31 86 LYS A C 1
ATOM 662 O O . LYS A 1 86 ? 1.372 2.296 5.025 1.00 98.31 86 LYS A O 1
ATOM 667 N N . LEU A 1 87 ? 3.270 1.827 3.899 1.00 97.75 87 LEU A N 1
ATOM 668 C CA . LEU A 1 87 ? 3.087 0.371 3.907 1.00 97.75 87 LEU A CA 1
ATOM 669 C C . LEU A 1 87 ? 3.108 -0.196 5.335 1.00 97.75 87 LEU A C 1
ATOM 671 O O . LEU A 1 87 ? 2.218 -0.954 5.703 1.00 97.75 87 LEU A O 1
ATOM 675 N N . ALA A 1 88 ? 4.065 0.208 6.172 1.00 96.06 88 ALA A N 1
ATOM 676 C CA . ALA A 1 88 ? 4.110 -0.220 7.570 1.00 96.06 88 ALA A CA 1
ATOM 677 C C . ALA A 1 88 ? 2.829 0.174 8.326 1.00 96.06 88 ALA A C 1
ATOM 679 O O . ALA A 1 88 ? 2.242 -0.651 9.020 1.00 96.06 88 ALA A O 1
ATOM 680 N N . THR A 1 89 ? 2.344 1.407 8.142 1.00 97.06 89 THR A N 1
ATOM 681 C CA . THR A 1 89 ? 1.092 1.889 8.753 1.00 97.06 89 THR A CA 1
ATOM 682 C C . THR A 1 89 ? -0.117 1.073 8.294 1.00 97.06 89 THR A C 1
ATOM 684 O O . THR A 1 89 ? -0.983 0.763 9.109 1.00 97.06 89 THR A O 1
ATOM 687 N N . LEU A 1 90 ? -0.175 0.704 7.009 1.00 97.19 90 LEU A N 1
ATOM 688 C CA . LEU A 1 90 ? -1.228 -0.145 6.449 1.00 97.19 90 LEU A CA 1
ATOM 689 C C . LEU A 1 90 ? -1.288 -1.507 7.152 1.00 97.19 90 LEU A C 1
ATOM 691 O O . LEU A 1 90 ? -2.366 -1.966 7.526 1.00 97.19 90 LEU A O 1
ATOM 695 N N . LEU A 1 91 ? -0.123 -2.122 7.361 1.00 95.75 91 LEU A N 1
ATOM 696 C CA . LEU A 1 91 ? 0.004 -3.429 8.001 1.00 95.75 91 LEU A CA 1
ATOM 697 C C . LEU A 1 91 ? -0.276 -3.352 9.510 1.00 95.75 91 LEU A C 1
ATOM 699 O O . LEU A 1 91 ? -1.006 -4.190 10.033 1.00 95.75 91 LEU A O 1
ATOM 703 N N . TYR A 1 92 ? 0.209 -2.309 10.198 1.00 95.50 92 TYR A N 1
ATOM 704 C CA . TYR A 1 92 ? -0.149 -2.044 11.597 1.00 95.50 92 TYR A CA 1
ATOM 705 C C . TYR A 1 92 ? -1.656 -1.859 11.776 1.00 95.50 92 TYR A C 1
ATOM 707 O O . TYR A 1 92 ? -2.224 -2.409 12.716 1.00 95.50 92 TYR A O 1
ATOM 715 N N . LYS A 1 93 ? -2.307 -1.100 10.883 1.00 96.81 93 LYS A N 1
ATOM 716 C CA . LYS A 1 93 ? -3.759 -0.901 10.915 1.00 96.81 93 LYS A CA 1
ATOM 717 C C . LYS A 1 93 ? -4.489 -2.237 10.839 1.00 96.81 93 LYS A C 1
ATOM 719 O O . LYS A 1 93 ? -5.316 -2.502 11.699 1.00 96.81 93 LYS A O 1
ATOM 724 N N . GLU A 1 94 ? -4.167 -3.081 9.863 1.00 95.94 94 GLU A N 1
ATOM 725 C CA . GLU A 1 94 ? -4.834 -4.380 9.724 1.00 95.94 94 GLU A CA 1
ATOM 726 C C . GLU A 1 94 ? -4.562 -5.305 10.920 1.00 95.94 94 GLU A C 1
ATOM 728 O O . GLU A 1 94 ? -5.473 -5.972 11.402 1.00 95.94 94 GLU A O 1
ATOM 733 N N . GLU A 1 95 ? -3.340 -5.327 11.453 1.00 93.81 95 GLU A N 1
ATOM 734 C CA . GLU A 1 95 ? -3.006 -6.169 12.607 1.00 93.81 95 GLU A CA 1
ATOM 735 C C . GLU A 1 95 ? -3.728 -5.732 13.890 1.00 93.81 95 GLU A C 1
ATOM 737 O O . GLU A 1 95 ? -4.280 -6.570 14.605 1.00 93.81 95 GLU A O 1
ATOM 742 N N . ILE A 1 96 ? -3.791 -4.421 14.147 1.00 95.75 96 ILE A N 1
ATOM 743 C CA . ILE A 1 96 ? -4.540 -3.850 15.274 1.00 95.75 96 ILE A CA 1
ATOM 744 C C . ILE A 1 96 ? -6.035 -4.102 15.100 1.00 95.75 96 ILE A C 1
ATOM 746 O O . ILE A 1 96 ? -6.706 -4.494 16.051 1.00 95.75 96 ILE A O 1
ATOM 750 N N . GLU A 1 97 ? -6.575 -3.913 13.897 1.00 97.31 97 GLU A N 1
ATOM 751 C CA . GLU A 1 97 ? -7.989 -4.170 13.652 1.00 97.31 97 GLU A CA 1
ATOM 752 C C . GLU A 1 97 ? -8.331 -5.639 13.868 1.00 97.31 97 GLU A C 1
ATOM 754 O O . GLU A 1 97 ? -9.312 -5.914 14.544 1.00 97.31 97 GLU A O 1
ATOM 759 N N . ARG A 1 98 ? -7.515 -6.590 13.400 1.00 95.25 98 ARG A N 1
ATOM 760 C CA . ARG A 1 98 ? -7.721 -8.020 13.691 1.00 95.25 98 ARG A CA 1
ATOM 761 C C . ARG A 1 98 ? -7.713 -8.322 15.188 1.00 95.25 98 ARG A C 1
ATOM 763 O O . ARG A 1 98 ? -8.560 -9.083 15.648 1.00 95.25 98 ARG A O 1
ATOM 770 N N . ALA A 1 99 ? -6.821 -7.696 15.954 1.00 94.69 99 ALA A N 1
ATOM 771 C CA . ALA A 1 99 ? -6.821 -7.813 17.411 1.00 94.69 99 ALA A CA 1
ATOM 772 C C . ALA A 1 99 ? -8.125 -7.263 18.019 1.00 94.69 99 ALA A C 1
ATOM 774 O O . ALA A 1 99 ? -8.785 -7.952 18.787 1.00 94.69 99 ALA A O 1
ATOM 775 N N . LEU A 1 100 ? -8.556 -6.066 17.609 1.00 96.50 100 LEU A N 1
ATOM 776 C CA . LEU A 1 100 ? -9.798 -5.441 18.085 1.00 96.50 100 LEU A CA 1
ATOM 777 C C . LEU A 1 100 ? -11.073 -6.169 17.626 1.00 96.50 100 LEU A C 1
ATOM 779 O O . LEU A 1 100 ? -12.119 -6.006 18.246 1.00 96.50 100 LEU A O 1
ATOM 783 N N . LYS A 1 101 ? -11.000 -6.947 16.545 1.00 96.50 101 LYS A N 1
ATOM 784 C CA . LYS A 1 101 ? -12.068 -7.812 16.027 1.00 96.50 101 LYS A CA 1
ATOM 785 C C . LYS A 1 101 ? -12.196 -9.126 16.806 1.00 96.50 101 LYS A C 1
ATOM 787 O O . LYS A 1 101 ? -13.276 -9.708 16.834 1.00 96.50 101 LYS A O 1
ATOM 792 N N . THR A 1 102 ? -11.111 -9.591 17.424 1.00 94.69 102 THR A N 1
ATOM 793 C CA . THR A 1 102 ? -11.043 -10.897 18.094 1.00 94.69 102 THR A CA 1
ATOM 794 C C . THR A 1 102 ? -11.661 -10.812 19.480 1.00 94.69 102 THR A C 1
ATOM 796 O O . THR A 1 102 ? -11.124 -10.124 20.343 1.00 94.69 102 THR A O 1
ATOM 799 N N . LYS A 1 103 ? -12.764 -11.527 19.719 1.00 93.19 103 LYS A N 1
ATOM 800 C CA . LYS A 1 103 ? -13.480 -11.473 21.002 1.00 93.19 103 LYS A CA 1
ATOM 801 C C . LYS A 1 103 ? -12.617 -11.932 22.179 1.00 93.19 103 LYS A C 1
ATOM 803 O O . LYS A 1 103 ? -12.717 -11.377 23.265 1.00 93.19 103 LYS A O 1
ATOM 808 N N . GLU A 1 104 ? -11.761 -12.916 21.936 1.00 91.88 104 GLU A N 1
ATOM 809 C CA . GLU A 1 104 ? -10.868 -13.517 22.925 1.00 91.88 104 GLU A CA 1
ATOM 810 C C . GLU A 1 104 ? -9.662 -12.626 23.274 1.00 91.88 104 GLU A C 1
ATOM 812 O O . GLU A 1 104 ? -8.881 -12.996 24.138 1.00 91.88 104 GLU A O 1
ATOM 817 N N . PHE A 1 105 ? -9.460 -11.482 22.603 1.00 92.00 105 PHE A N 1
ATOM 818 C CA . PHE A 1 105 ? -8.357 -10.565 22.910 1.00 92.00 105 PHE A CA 1
ATOM 819 C C . PHE A 1 105 ? -8.776 -9.495 23.918 1.00 92.00 105 PHE A C 1
ATOM 821 O O . PHE A 1 105 ? -9.690 -8.710 23.659 1.00 92.00 105 PHE A O 1
ATOM 828 N N . ASP A 1 106 ? -8.001 -9.374 24.994 1.00 91.00 106 ASP A N 1
ATOM 829 C CA . ASP A 1 106 ? -8.119 -8.306 25.993 1.00 91.00 106 ASP A CA 1
ATOM 830 C C . ASP A 1 106 ? -7.147 -7.148 25.736 1.00 91.00 106 ASP A C 1
ATOM 832 O O . ASP A 1 106 ? -7.283 -6.064 26.308 1.00 91.00 106 ASP A O 1
ATOM 836 N N . GLY A 1 107 ? -6.155 -7.343 24.863 1.00 91.94 107 GLY A N 1
ATOM 837 C CA . GLY A 1 107 ? -5.249 -6.274 24.470 1.00 91.94 107 GLY A CA 1
ATO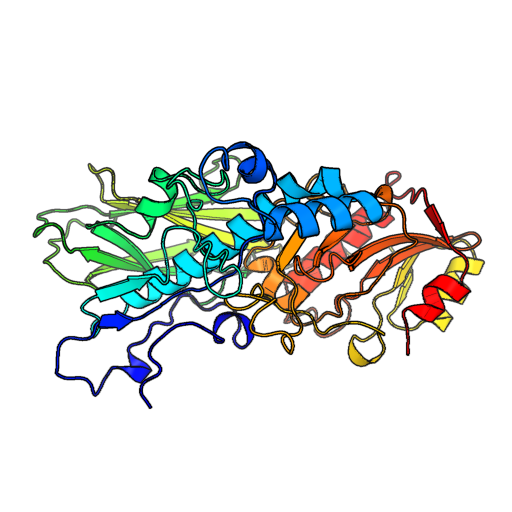M 838 C C . GLY A 1 107 ? -4.122 -6.698 23.538 1.00 91.94 107 GLY A C 1
ATOM 839 O O . GLY A 1 107 ? -3.981 -7.852 23.136 1.00 91.94 107 GLY A O 1
ATOM 840 N N . PHE A 1 108 ? -3.284 -5.723 23.202 1.00 93.38 108 PHE A N 1
ATOM 841 C CA . PHE A 1 108 ? -2.067 -5.931 22.428 1.00 93.38 108 PHE A CA 1
ATOM 842 C C . PHE A 1 108 ? -0.979 -4.936 22.839 1.00 93.38 108 PHE A C 1
ATOM 844 O O . PHE A 1 108 ? -1.259 -3.864 23.379 1.00 93.38 108 PHE A O 1
ATOM 851 N N . GLN A 1 109 ? 0.272 -5.276 22.539 1.00 93.38 109 GLN A N 1
ATOM 852 C CA . GLN A 1 109 ? 1.435 -4.412 22.715 1.00 93.38 109 GLN A CA 1
ATOM 853 C C . GLN A 1 109 ? 2.210 -4.325 21.397 1.00 93.38 109 GLN A C 1
ATOM 855 O O . GLN A 1 109 ? 2.623 -5.344 20.846 1.00 93.38 109 GLN A O 1
ATOM 860 N N . LEU A 1 110 ? 2.415 -3.108 20.884 1.00 91.50 110 LEU A N 1
ATOM 861 C CA . LEU A 1 110 ? 3.243 -2.882 19.693 1.00 91.50 110 LEU A CA 1
ATOM 862 C C . LEU A 1 110 ? 4.729 -3.034 20.044 1.00 91.50 110 LEU A C 1
ATOM 864 O O . LEU A 1 110 ? 5.156 -2.524 21.081 1.00 91.50 110 LEU A O 1
ATOM 868 N N . LEU A 1 111 ? 5.530 -3.605 19.138 1.00 88.06 111 LEU A N 1
ATOM 869 C CA . LEU A 1 111 ? 6.994 -3.482 19.168 1.00 88.06 111 LEU A CA 1
ATOM 870 C C . LEU A 1 111 ? 7.471 -2.615 17.996 1.00 88.06 111 LEU A C 1
ATOM 872 O O . LEU A 1 111 ? 7.643 -3.099 16.883 1.00 88.06 111 LEU A O 1
ATOM 876 N N . GLN A 1 112 ? 7.712 -1.324 18.177 1.00 84.12 112 GLN A N 1
ATOM 877 C CA . GLN A 1 112 ? 7.243 -0.451 19.255 1.00 84.12 112 GLN A CA 1
ATOM 878 C C . GLN A 1 112 ? 6.763 0.861 18.601 1.00 84.12 112 GLN A C 1
ATOM 880 O O . GLN A 1 112 ? 6.894 1.032 17.391 1.00 84.12 112 GLN A O 1
ATOM 885 N N . MET A 1 113 ? 6.196 1.803 19.359 1.00 90.62 113 MET A N 1
ATOM 886 C CA . MET A 1 113 ? 5.684 3.062 18.779 1.00 90.62 113 MET A CA 1
ATOM 887 C C . MET A 1 113 ? 6.797 3.979 18.223 1.00 90.62 113 MET A C 1
ATOM 889 O O . MET A 1 113 ? 6.566 4.740 17.282 1.00 90.62 113 MET A O 1
ATOM 893 N N . GLN A 1 114 ? 7.998 3.898 18.799 1.00 92.81 114 GLN A N 1
ATOM 894 C CA . GLN A 1 114 ? 9.188 4.681 18.451 1.00 92.81 114 GLN A CA 1
ATOM 895 C C . GLN A 1 114 ? 10.299 3.809 17.849 1.00 92.81 114 GLN A C 1
ATOM 897 O O . GLN A 1 114 ? 10.325 2.602 18.053 1.00 92.81 114 GLN A O 1
ATOM 902 N N . ASP A 1 115 ? 11.248 4.392 17.132 1.00 92.75 115 ASP A N 1
ATOM 903 C CA . ASP A 1 115 ? 12.418 3.636 16.685 1.00 92.75 115 ASP A CA 1
ATOM 904 C C . ASP A 1 115 ? 13.345 3.293 17.862 1.00 92.75 115 ASP A C 1
ATOM 906 O O . ASP A 1 115 ? 13.545 4.093 18.779 1.00 92.75 115 ASP A O 1
ATOM 910 N N . PHE A 1 116 ? 13.939 2.097 17.823 1.00 89.12 116 PHE A N 1
ATOM 911 C CA . PHE A 1 116 ? 14.936 1.672 18.804 1.00 89.12 116 PHE A CA 1
ATOM 912 C C . PHE A 1 116 ? 16.349 1.867 18.244 1.00 89.12 116 PHE A C 1
ATOM 914 O O . PHE A 1 116 ? 16.728 1.170 17.295 1.00 89.12 116 PHE A O 1
ATOM 921 N N . PRO A 1 117 ? 17.166 2.757 18.836 1.00 80.12 117 PRO A N 1
ATOM 922 C CA . PRO A 1 117 ? 18.530 2.992 18.367 1.00 80.12 117 PRO A CA 1
ATOM 923 C C . PRO A 1 117 ? 19.526 1.902 18.810 1.00 80.12 117 PRO A C 1
ATOM 925 O O . PRO A 1 117 ? 20.666 1.899 18.350 1.00 80.12 117 PRO A O 1
ATOM 928 N N . GLY A 1 118 ? 19.130 0.991 19.709 1.00 75.69 118 GLY A N 1
ATOM 929 C CA . GLY A 1 118 ? 19.957 -0.130 20.169 1.00 75.69 118 GLY A CA 1
ATOM 930 C C . GLY A 1 118 ? 19.933 -1.347 19.231 1.00 75.69 118 GLY A C 1
ATOM 931 O O . GLY A 1 118 ? 19.359 -1.295 18.147 1.00 75.69 118 GLY A O 1
ATOM 932 N N . GLN A 1 119 ? 20.594 -2.436 19.657 1.00 65.25 119 GLN A N 1
ATOM 933 C CA . GLN A 1 119 ? 20.618 -3.787 19.050 1.00 65.25 119 GLN A CA 1
ATOM 934 C C . GLN A 1 119 ? 20.235 -3.853 17.557 1.00 65.25 119 GLN A C 1
ATOM 936 O O . GLN A 1 119 ? 19.113 -4.196 17.199 1.00 65.25 119 GLN A O 1
ATOM 941 N N . GLY A 1 120 ? 21.179 -3.548 16.665 1.00 64.25 120 GLY A N 1
ATOM 942 C CA . GLY A 1 120 ? 20.979 -3.780 15.232 1.00 64.25 120 GLY A CA 1
ATOM 943 C C . GLY A 1 120 ? 20.029 -2.806 14.526 1.00 64.25 120 GLY A C 1
ATOM 944 O O . GLY A 1 120 ? 19.694 -3.071 13.382 1.00 64.25 120 GLY A O 1
ATOM 945 N N . THR A 1 121 ? 19.652 -1.666 15.125 1.00 77.94 121 THR A N 1
ATOM 946 C CA . THR A 1 121 ? 18.834 -0.613 14.479 1.00 77.94 121 THR A CA 1
ATOM 947 C C . THR A 1 121 ? 17.437 -1.109 14.080 1.00 77.94 121 THR A C 1
ATOM 949 O O . THR A 1 121 ? 17.212 -1.519 12.941 1.00 77.94 121 THR A O 1
ATOM 952 N N . ALA A 1 122 ? 16.481 -1.061 15.013 1.00 85.75 122 ALA A N 1
ATOM 953 C CA . ALA A 1 122 ? 15.102 -1.472 14.745 1.00 85.75 122 ALA A CA 1
ATOM 954 C C . ALA A 1 122 ? 14.223 -0.260 14.411 1.00 85.75 122 ALA A C 1
ATOM 956 O O . ALA A 1 122 ? 13.777 0.480 15.291 1.00 85.75 122 ALA A O 1
ATOM 957 N N . LEU A 1 123 ? 13.970 -0.080 13.114 1.00 91.62 123 LEU A N 1
ATOM 958 C CA . LEU A 1 123 ? 13.243 1.067 12.564 1.00 91.62 123 LEU A CA 1
ATOM 959 C C . LEU A 1 123 ? 11.784 0.731 12.288 1.00 91.62 123 LEU A C 1
ATOM 961 O O . LEU A 1 123 ? 11.316 0.808 11.159 1.00 91.62 123 LEU A O 1
ATOM 965 N N . VAL A 1 124 ? 11.079 0.274 13.312 1.00 92.38 124 VAL A N 1
ATOM 966 C CA . VAL A 1 124 ? 9.690 -0.204 13.211 1.00 92.38 124 VAL A CA 1
ATOM 967 C C . VAL A 1 124 ? 8.673 0.821 13.716 1.00 92.38 124 VAL A C 1
ATOM 969 O O . VAL A 1 124 ? 7.466 0.585 13.619 1.00 92.38 124 VAL A O 1
ATOM 972 N N . GLY A 1 125 ? 9.151 1.939 14.268 1.00 92.88 125 GLY A N 1
ATOM 973 C CA . GLY A 1 125 ? 8.336 2.965 14.895 1.00 92.88 125 GLY A CA 1
ATOM 974 C C . GLY A 1 125 ? 7.694 3.918 13.893 1.00 92.88 125 GLY A C 1
ATOM 975 O O . GLY A 1 125 ? 8.247 4.236 12.831 1.00 92.88 125 GLY A O 1
ATOM 976 N N . VAL A 1 126 ? 6.520 4.425 14.277 1.00 94.44 126 VAL A N 1
ATOM 977 C CA . VAL A 1 126 ? 5.881 5.582 13.625 1.00 94.44 126 VAL A CA 1
ATOM 978 C C . VAL A 1 126 ? 6.480 6.907 14.107 1.00 94.44 126 VAL A C 1
ATOM 980 O O . VAL A 1 126 ? 6.414 7.923 13.407 1.00 94.44 126 VAL A O 1
ATOM 983 N N . LEU A 1 127 ? 7.100 6.880 15.288 1.00 95.50 127 LEU A N 1
ATOM 984 C CA . LEU A 1 127 ? 7.938 7.937 15.838 1.00 95.50 127 LEU A CA 1
ATOM 985 C C . LEU A 1 127 ? 9.413 7.552 15.704 1.00 95.50 127 LEU A C 1
ATOM 987 O O . LEU A 1 127 ? 9.755 6.373 15.685 1.00 95.50 127 LEU A O 1
ATOM 991 N N . ASN A 1 128 ? 10.289 8.545 15.632 1.00 94.44 128 ASN A N 1
ATOM 992 C CA . ASN A 1 128 ? 11.730 8.323 15.665 1.00 94.44 128 ASN A CA 1
ATOM 993 C C . ASN A 1 128 ? 12.259 8.144 17.105 1.00 94.44 128 ASN A C 1
ATOM 995 O O . ASN A 1 128 ? 11.479 8.197 18.060 1.00 94.44 128 ASN A O 1
ATOM 999 N N . ALA A 1 129 ? 13.576 7.976 17.283 1.00 92.81 129 ALA A N 1
ATOM 1000 C CA . ALA A 1 129 ? 14.180 7.741 18.603 1.00 92.81 129 ALA A CA 1
ATOM 1001 C C . ALA A 1 129 ? 14.054 8.941 19.571 1.00 92.81 129 ALA A C 1
ATOM 1003 O O . ALA A 1 129 ? 14.277 8.806 20.773 1.00 92.81 129 ALA A O 1
ATOM 1004 N N . PHE A 1 130 ? 13.666 10.114 19.059 1.00 93.00 130 PHE A N 1
ATOM 1005 C CA . PHE A 1 130 ? 13.401 11.338 19.820 1.00 93.00 130 PHE A CA 1
ATOM 1006 C C . PHE A 1 130 ? 11.901 11.577 20.062 1.00 93.00 130 PHE A C 1
ATOM 1008 O O . PHE A 1 130 ? 11.515 12.697 20.397 1.00 93.00 130 PHE A O 1
ATOM 1015 N N . TRP A 1 131 ? 11.046 10.562 19.871 1.00 93.69 131 TRP A N 1
ATOM 1016 C CA . TRP A 1 131 ? 9.581 10.650 19.994 1.00 93.69 131 TRP A CA 1
ATOM 1017 C C . TRP A 1 131 ? 8.909 11.618 19.007 1.00 93.69 131 TRP A C 1
ATOM 1019 O O . TRP A 1 131 ? 7.775 12.052 19.217 1.00 93.69 131 TRP A O 1
ATOM 1029 N N . GLN A 1 132 ? 9.583 11.966 17.912 1.00 95.19 132 GLN A N 1
ATOM 1030 C CA . GLN A 1 132 ? 9.052 12.886 16.910 1.00 95.19 132 GLN A CA 1
ATOM 1031 C C . GLN A 1 132 ? 8.403 12.119 15.750 1.00 95.19 132 GLN A C 1
ATOM 1033 O O . GLN A 1 132 ? 8.890 11.050 15.374 1.00 95.19 132 GLN A O 1
ATOM 1038 N N . PRO A 1 133 ? 7.325 12.647 15.141 1.00 95.44 133 PRO A N 1
ATOM 1039 C CA . PRO A 1 133 ? 6.706 12.021 13.979 1.00 95.44 133 PRO A CA 1
ATOM 1040 C C . PRO A 1 133 ? 7.671 11.909 12.795 1.00 95.44 133 PRO A C 1
ATOM 1042 O O . PRO A 1 133 ? 8.317 12.888 12.427 1.00 95.44 133 PRO A O 1
ATOM 1045 N N . LYS A 1 134 ? 7.680 10.748 12.131 1.00 95.44 134 LYS A N 1
ATOM 1046 C CA . LYS A 1 134 ? 8.460 10.499 10.900 1.00 95.44 134 LYS A CA 1
ATOM 1047 C C . LYS A 1 134 ? 7.768 10.993 9.617 1.00 95.44 134 LYS A C 1
ATOM 1049 O O . LYS A 1 134 ? 8.279 10.824 8.515 1.00 95.44 134 LYS A O 1
ATOM 1054 N N . GLY A 1 135 ? 6.578 11.589 9.742 1.00 94.69 135 GLY A N 1
ATOM 1055 C CA . GLY A 1 135 ? 5.901 12.321 8.663 1.00 94.69 135 GLY A CA 1
ATOM 1056 C C . GLY A 1 135 ? 5.050 11.495 7.688 1.00 94.69 135 GLY A C 1
ATOM 1057 O O . GLY A 1 135 ? 4.502 12.067 6.750 1.00 94.69 135 GLY A O 1
ATOM 1058 N N . PHE A 1 136 ? 4.896 10.181 7.885 1.00 96.31 136 PHE A N 1
ATOM 1059 C CA . PHE A 1 136 ? 4.065 9.331 7.012 1.00 96.31 136 PHE A CA 1
ATOM 1060 C C . PHE A 1 136 ? 2.668 9.010 7.568 1.00 96.31 136 PHE A C 1
ATOM 1062 O O . PHE A 1 136 ? 1.794 8.590 6.809 1.00 96.31 136 PHE A O 1
ATOM 1069 N N . VAL A 1 137 ? 2.426 9.228 8.862 1.00 97.25 137 VAL A N 1
ATOM 1070 C CA . VAL A 1 137 ? 1.111 9.083 9.502 1.00 97.25 137 VAL A CA 1
ATOM 1071 C C . VAL A 1 137 ? 0.964 10.114 10.617 1.00 97.25 137 VAL A C 1
ATOM 1073 O O . VAL A 1 137 ? 1.902 10.373 11.371 1.00 97.25 137 VAL A O 1
ATOM 1076 N N . THR A 1 138 ? -0.208 10.731 10.712 1.00 97.12 138 THR A N 1
ATOM 1077 C CA . THR A 1 138 ? -0.554 11.662 11.791 1.00 97.12 138 THR A CA 1
ATOM 1078 C C . THR A 1 138 ? -1.154 10.926 12.990 1.00 97.12 138 THR A C 1
ATOM 1080 O O . THR A 1 138 ? -1.745 9.853 12.862 1.00 97.12 138 THR A O 1
ATOM 1083 N N . ALA A 1 139 ? -1.095 11.541 14.174 1.00 96.00 139 ALA A N 1
ATOM 1084 C CA . ALA A 1 139 ? -1.755 10.998 15.363 1.00 96.00 139 ALA A CA 1
ATOM 1085 C C . ALA A 1 139 ? -3.278 10.852 15.177 1.00 96.00 139 ALA A C 1
ATOM 1087 O O . ALA A 1 139 ? -3.878 9.931 15.725 1.00 96.00 139 ALA A O 1
ATOM 1088 N N . GLN A 1 140 ? -3.908 11.743 14.402 1.00 96.31 140 GLN A N 1
ATOM 1089 C CA . GLN A 1 140 ? -5.339 11.665 14.110 1.00 96.31 140 GLN A CA 1
ATOM 1090 C C . GLN A 1 140 ? -5.667 10.465 13.217 1.00 96.31 140 GLN A C 1
ATOM 1092 O O . GLN A 1 140 ? -6.627 9.759 13.507 1.00 96.31 140 GLN A O 1
ATOM 1097 N N . GLU A 1 141 ? -4.875 10.209 12.172 1.00 96.88 141 GLU A N 1
ATOM 1098 C CA . GLU A 1 141 ? -5.035 9.023 11.320 1.00 96.88 141 GLU A CA 1
ATOM 1099 C C . GLU A 1 141 ? -4.809 7.732 12.110 1.00 96.88 141 GLU A C 1
ATOM 1101 O O . GLU A 1 141 ? -5.621 6.818 12.012 1.00 96.88 141 GLU A O 1
ATOM 1106 N N . PHE A 1 142 ? -3.762 7.673 12.939 1.00 97.00 142 PHE A N 1
ATOM 1107 C CA . PHE A 1 142 ? -3.456 6.488 13.744 1.00 97.00 142 PHE A CA 1
ATOM 1108 C C . PHE A 1 142 ? -4.571 6.173 14.755 1.00 97.00 142 PHE A C 1
ATOM 1110 O O . PHE A 1 142 ? -4.981 5.025 14.918 1.00 97.00 142 PHE A O 1
ATOM 1117 N N . LYS A 1 143 ? -5.147 7.210 15.377 1.00 96.75 143 LYS A N 1
ATOM 1118 C CA . LYS A 1 143 ? -6.286 7.066 16.293 1.00 96.75 143 LYS A CA 1
ATOM 1119 C C . LYS A 1 143 ? -7.539 6.501 15.625 1.00 96.75 143 LYS A C 1
ATOM 1121 O O . LYS A 1 143 ? -8.360 5.937 16.338 1.00 96.75 143 LYS A O 1
ATOM 1126 N N . ARG A 1 144 ? -7.711 6.609 14.302 1.00 97.94 144 ARG A N 1
ATOM 1127 C CA . ARG A 1 144 ? -8.901 6.060 13.620 1.00 97.94 144 ARG A CA 1
ATOM 1128 C C . ARG A 1 144 ? -9.029 4.544 13.763 1.00 97.94 144 ARG A C 1
ATOM 1130 O O . ARG A 1 144 ? -10.146 4.047 13.776 1.00 97.94 144 ARG A O 1
ATOM 1137 N N . PHE A 1 145 ? -7.907 3.836 13.882 1.00 97.38 145 PHE A N 1
ATOM 1138 C CA . PHE A 1 145 ? -7.872 2.379 14.051 1.00 97.38 145 PHE A CA 1
ATOM 1139 C C . PHE A 1 145 ? -7.301 1.931 15.404 1.00 97.38 145 PHE A C 1
ATOM 1141 O O . PHE A 1 145 ? -7.250 0.739 15.676 1.00 97.38 145 PHE A O 1
ATOM 1148 N N . ASN A 1 146 ? -6.871 2.866 16.254 1.00 96.56 146 ASN A N 1
ATOM 1149 C CA . ASN A 1 146 ? -6.382 2.584 17.601 1.00 96.56 146 ASN A CA 1
ATOM 1150 C C . ASN A 1 146 ? -6.895 3.642 18.596 1.00 96.56 146 ASN A C 1
ATOM 1152 O O . ASN A 1 146 ? -6.177 4.572 18.975 1.00 96.56 146 ASN A O 1
ATOM 1156 N N . SER A 1 147 ? -8.175 3.535 18.962 1.00 96.75 147 SER A N 1
ATOM 1157 C CA . SER A 1 147 ? -8.859 4.418 19.917 1.00 96.75 147 SER A CA 1
ATOM 1158 C C . SER A 1 147 ? -9.697 3.632 20.933 1.00 96.75 147 SER A C 1
ATOM 1160 O O . SER A 1 147 ? -10.093 2.502 20.649 1.00 96.75 147 SER A O 1
ATOM 1162 N N . PRO A 1 148 ? -10.074 4.251 22.075 1.00 97.06 148 PRO A N 1
ATOM 1163 C CA . PRO A 1 148 ? -10.981 3.637 23.050 1.00 97.06 148 PRO A CA 1
ATOM 1164 C C . PRO A 1 148 ? -12.340 3.224 22.471 1.00 97.06 148 PRO A C 1
ATOM 1166 O O . PRO A 1 148 ? -12.977 2.329 23.002 1.00 97.06 148 PRO A O 1
ATOM 1169 N N . LEU A 1 149 ? -12.799 3.874 21.399 1.00 98.31 149 LEU A N 1
ATOM 1170 C CA . LEU A 1 149 ? -13.947 3.446 20.606 1.00 98.31 149 LEU A CA 1
ATOM 1171 C C . LEU A 1 149 ? -13.532 3.438 19.135 1.00 98.31 149 LEU A C 1
ATOM 1173 O O . LEU A 1 149 ? -13.190 4.483 18.585 1.00 98.31 149 LEU A O 1
ATOM 1177 N N . THR A 1 150 ? -13.552 2.269 18.507 1.00 98.56 150 THR A N 1
ATOM 1178 C CA . THR A 1 150 ? -13.059 2.071 17.141 1.00 98.56 150 THR A CA 1
ATOM 1179 C C . THR A 1 150 ? -14.129 1.373 16.301 1.00 98.56 150 THR A C 1
ATOM 1181 O O . THR A 1 150 ? -14.465 0.222 16.584 1.00 98.56 150 THR A O 1
ATOM 1184 N N . PRO A 1 151 ? -14.684 2.042 15.272 1.00 98.69 151 PRO A N 1
ATOM 1185 C CA . PRO A 1 151 ? -15.501 1.383 14.260 1.00 98.69 151 PRO A CA 1
ATOM 1186 C C . PRO A 1 151 ? -14.663 0.432 13.411 1.00 98.69 151 PRO A C 1
ATOM 1188 O O . PRO A 1 151 ? -13.555 0.772 12.991 1.00 98.69 151 PRO A O 1
ATOM 1191 N N . LEU A 1 152 ? -15.212 -0.740 13.126 1.00 98.81 152 LEU A N 1
ATOM 1192 C CA . LEU A 1 152 ? -14.557 -1.811 12.389 1.00 98.81 152 LEU A CA 1
ATOM 1193 C C . LEU A 1 152 ? -15.507 -2.355 11.323 1.00 98.81 152 LEU A C 1
ATOM 1195 O O . LEU A 1 152 ? -16.730 -2.294 11.472 1.00 98.81 152 LEU A O 1
ATOM 1199 N N . ILE A 1 153 ? -14.936 -2.886 10.242 1.00 98.75 153 ILE A N 1
ATOM 1200 C CA . ILE A 1 153 ? -15.693 -3.631 9.238 1.00 98.75 153 ILE A CA 1
ATOM 1201 C C . ILE A 1 153 ? -15.006 -4.945 8.877 1.00 98.75 153 ILE A C 1
ATOM 1203 O O . ILE A 1 153 ? -13.775 -5.038 8.880 1.00 98.75 153 ILE A O 1
ATOM 1207 N N . ARG A 1 154 ? -15.812 -5.940 8.510 1.00 98.62 154 ARG A N 1
ATOM 1208 C CA . ARG A 1 154 ? -15.379 -7.251 8.013 1.00 98.62 154 ARG A CA 1
ATOM 1209 C C . ARG A 1 154 ? -15.816 -7.427 6.570 1.00 98.62 154 ARG A C 1
ATOM 1211 O O . ARG A 1 154 ? -17.006 -7.348 6.279 1.00 98.62 154 ARG A O 1
ATOM 1218 N N . TYR A 1 155 ? -14.863 -7.653 5.670 1.00 98.50 155 TYR A N 1
ATOM 1219 C CA . TYR A 1 155 ? -15.120 -7.815 4.237 1.00 98.50 155 TYR A CA 1
ATOM 1220 C C . TYR A 1 155 ? -14.037 -8.688 3.576 1.00 98.50 155 TYR A C 1
ATOM 1222 O O . TYR A 1 155 ? -12.902 -8.713 4.044 1.00 98.50 155 TYR A O 1
ATOM 1230 N N . PRO A 1 1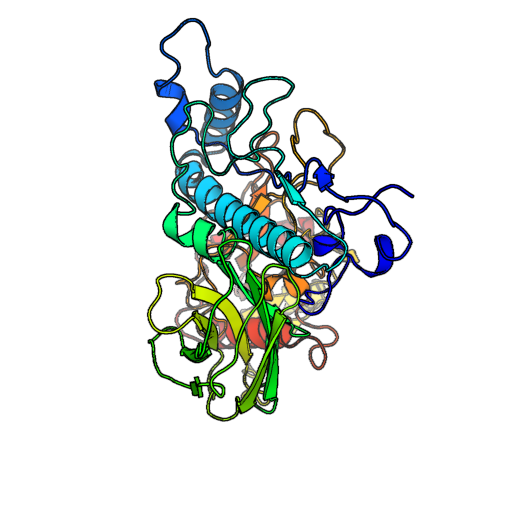56 ? -14.353 -9.423 2.497 1.00 97.38 156 PRO A N 1
ATOM 1231 C CA . PRO A 1 156 ? -13.518 -10.551 2.074 1.00 97.38 156 PRO A CA 1
ATOM 1232 C C . PRO A 1 156 ? -12.293 -10.175 1.234 1.00 97.38 156 PRO A C 1
ATOM 1234 O O . PRO A 1 156 ? -11.374 -10.975 1.125 1.00 97.38 156 PRO A O 1
ATOM 1237 N N . LYS A 1 157 ? -12.283 -9.005 0.580 1.00 97.50 157 LYS A N 1
ATOM 1238 C CA . LYS A 1 157 ? -11.221 -8.623 -0.368 1.00 97.50 157 LYS A CA 1
ATOM 1239 C C . LYS A 1 157 ? -11.107 -7.115 -0.570 1.00 97.50 157 LYS A C 1
ATOM 1241 O O . LYS A 1 157 ? -12.072 -6.384 -0.358 1.00 97.50 157 LYS A O 1
ATOM 1246 N N . ALA A 1 158 ? -9.943 -6.656 -1.029 1.00 97.75 158 ALA A N 1
ATOM 1247 C CA . ALA A 1 158 ? -9.678 -5.242 -1.322 1.00 97.75 158 ALA A CA 1
ATOM 1248 C C . ALA A 1 158 ? -10.120 -4.802 -2.731 1.00 97.75 158 ALA A C 1
ATOM 1250 O O . ALA A 1 158 ? -10.366 -3.617 -2.953 1.00 97.75 158 ALA A O 1
ATOM 1251 N N . VAL A 1 159 ? -10.195 -5.732 -3.688 1.00 98.62 159 VAL A N 1
ATOM 1252 C CA . VAL A 1 159 ? -10.421 -5.430 -5.110 1.00 98.62 159 VAL A CA 1
ATOM 1253 C C . VAL A 1 159 ? -11.712 -6.074 -5.593 1.00 98.62 159 VAL A C 1
ATOM 1255 O O . VAL A 1 159 ? -11.934 -7.265 -5.376 1.00 98.62 159 VAL A O 1
ATOM 1258 N N . TYR A 1 160 ? -12.535 -5.276 -6.265 1.00 98.62 160 TYR A N 1
ATOM 1259 C CA . TYR A 1 160 ? -13.840 -5.654 -6.785 1.00 98.62 160 TYR A CA 1
ATOM 1260 C C . TYR A 1 160 ? -13.966 -5.315 -8.268 1.00 98.62 160 TYR A C 1
ATOM 1262 O O . TYR A 1 160 ? -13.327 -4.387 -8.772 1.00 98.62 160 TYR A O 1
ATOM 1270 N N . LEU A 1 161 ? -14.844 -6.037 -8.950 1.00 98.62 161 LEU A N 1
ATOM 1271 C CA . LEU A 1 161 ? -15.402 -5.613 -10.226 1.00 98.62 161 LEU A CA 1
ATOM 1272 C C . LEU A 1 161 ? -16.669 -4.782 -9.998 1.00 98.62 161 LEU A C 1
ATOM 1274 O O . LEU A 1 161 ? -17.327 -4.873 -8.962 1.00 98.62 161 LEU A O 1
ATOM 1278 N N . ASN A 1 162 ? -16.997 -3.911 -10.947 1.00 98.25 162 ASN A N 1
ATOM 1279 C CA . ASN A 1 162 ? -18.133 -2.999 -10.816 1.00 98.25 162 ASN A CA 1
ATOM 1280 C C . ASN A 1 162 ? -19.507 -3.684 -10.936 1.00 98.25 162 ASN A C 1
ATOM 1282 O O . ASN A 1 162 ? -20.512 -3.086 -10.563 1.00 98.25 162 ASN A O 1
ATOM 1286 N N . ASP A 1 163 ? -19.566 -4.919 -11.422 1.00 97.81 163 ASP A N 1
ATOM 1287 C CA . ASP A 1 163 ? -20.756 -5.774 -11.401 1.00 97.81 163 ASP A CA 1
ATOM 1288 C C . ASP A 1 163 ? -20.948 -6.509 -10.060 1.00 97.81 163 ASP A C 1
ATOM 1290 O O . ASP A 1 163 ? -21.974 -7.157 -9.847 1.00 97.81 163 ASP A O 1
ATOM 1294 N N . GLU A 1 164 ? -20.017 -6.352 -9.116 1.00 98.38 164 GLU A N 1
ATOM 1295 C CA . GLU A 1 164 ? -20.124 -6.897 -7.767 1.00 98.38 164 GLU A CA 1
ATOM 1296 C C . GLU A 1 164 ? -20.849 -5.949 -6.794 1.00 98.38 164 GLU A C 1
ATOM 1298 O O . GLU A 1 164 ? -21.141 -4.775 -7.064 1.00 98.38 164 GLU A O 1
ATOM 1303 N N . ARG A 1 165 ? -21.125 -6.474 -5.596 1.00 98.31 165 ARG A N 1
ATOM 1304 C CA . ARG A 1 165 ? -21.594 -5.699 -4.443 1.00 98.31 165 ARG A CA 1
ATOM 1305 C C . ARG A 1 165 ? -20.495 -5.649 -3.396 1.00 98.31 165 ARG A C 1
ATOM 1307 O O . ARG A 1 165 ? -19.900 -6.675 -3.072 1.00 98.31 165 ARG A O 1
ATOM 1314 N N . PHE A 1 166 ? -20.282 -4.476 -2.814 1.00 98.69 166 PHE A N 1
ATOM 1315 C CA . PHE A 1 166 ? -19.494 -4.366 -1.597 1.00 98.69 166 PHE A CA 1
ATOM 1316 C C . PHE A 1 166 ? -20.379 -4.719 -0.399 1.00 98.69 166 PHE A C 1
ATOM 1318 O O . PHE A 1 166 ? -21.343 -4.007 -0.096 1.00 98.69 166 PHE A O 1
ATOM 1325 N N . VAL A 1 167 ? -20.055 -5.830 0.261 1.00 98.69 167 VAL A N 1
ATOM 1326 C CA . VAL A 1 167 ? -20.754 -6.320 1.451 1.00 98.69 167 VAL A CA 1
ATOM 1327 C C . VAL A 1 167 ? -19.777 -6.338 2.614 1.00 98.69 167 VAL A C 1
ATOM 1329 O O . VAL A 1 167 ? -18.716 -6.952 2.512 1.00 98.69 167 VAL A O 1
ATOM 1332 N N . ALA A 1 168 ? -20.148 -5.681 3.712 1.00 98.81 168 ALA A N 1
ATOM 1333 C CA . ALA A 1 168 ? -19.327 -5.644 4.913 1.00 98.81 168 ALA A CA 1
ATOM 1334 C C . ALA A 1 168 ? -20.182 -5.643 6.179 1.00 98.81 168 ALA A C 1
ATOM 1336 O O . ALA A 1 168 ? -21.131 -4.862 6.278 1.00 98.81 168 ALA A O 1
ATOM 1337 N N . ASP A 1 169 ? -19.838 -6.485 7.147 1.00 98.75 169 ASP A N 1
ATOM 1338 C CA . ASP A 1 169 ? -20.415 -6.401 8.489 1.00 98.75 169 ASP A CA 1
ATOM 1339 C C . ASP A 1 169 ? -19.709 -5.291 9.262 1.00 98.75 169 ASP A C 1
ATOM 1341 O O . ASP A 1 169 ? -18.490 -5.149 9.177 1.00 98.75 169 ASP A O 1
ATOM 1345 N N . VAL A 1 170 ? -20.484 -4.474 9.969 1.00 98.88 170 VAL A N 1
ATOM 1346 C CA . VAL A 1 170 ? -20.000 -3.339 10.754 1.00 98.88 170 VAL A CA 1
ATOM 1347 C C . VAL A 1 170 ? -20.105 -3.687 12.226 1.00 98.88 170 VAL A C 1
ATOM 1349 O O . VAL A 1 170 ? -21.158 -4.124 12.695 1.00 98.88 170 VAL A O 1
ATOM 1352 N N . GLU A 1 171 ? -19.028 -3.449 12.959 1.00 98.50 171 GLU A N 1
ATOM 1353 C CA . GLU A 1 171 ? -18.944 -3.691 14.395 1.00 98.50 171 GLU A CA 1
ATOM 1354 C C . GLU A 1 171 ? -18.168 -2.572 15.102 1.00 98.50 171 GLU A C 1
ATOM 1356 O O . GLU A 1 171 ? -17.523 -1.735 14.464 1.00 98.50 171 GLU A O 1
ATOM 1361 N N . LEU A 1 172 ? -18.248 -2.536 16.431 1.00 98.56 172 LEU A N 1
ATOM 1362 C CA . LEU A 1 172 ? -17.480 -1.622 17.271 1.00 98.56 172 LEU A CA 1
ATOM 1363 C C . LEU A 1 172 ? -16.581 -2.407 18.229 1.00 98.56 172 LEU A C 1
ATOM 1365 O O . LEU A 1 172 ? -17.018 -3.375 18.854 1.00 98.56 172 LEU A O 1
ATOM 1369 N N . ALA A 1 173 ? -15.358 -1.915 18.408 1.00 98.25 173 ALA A N 1
ATOM 1370 C CA . ALA A 1 173 ? -14.569 -2.161 19.607 1.00 98.25 173 ALA A CA 1
ATOM 1371 C C . ALA A 1 173 ? -14.716 -0.955 20.541 1.00 98.25 173 ALA A C 1
ATOM 1373 O O . ALA A 1 173 ? -14.260 0.142 20.219 1.00 98.25 173 ALA A O 1
ATOM 1374 N N . ASN A 1 174 ? -15.403 -1.137 21.667 1.00 97.88 174 ASN A N 1
ATOM 1375 C CA . ASN A 1 174 ? -15.751 -0.096 22.627 1.00 97.88 174 ASN A CA 1
ATOM 1376 C C . ASN A 1 174 ? -15.184 -0.396 24.018 1.00 97.88 174 ASN A C 1
ATOM 1378 O O . ASN A 1 174 ? -15.794 -1.085 24.827 1.00 97.88 174 ASN A O 1
ATOM 1382 N N . PHE A 1 175 ? -14.058 0.223 24.331 1.00 96.62 175 PHE A N 1
ATOM 1383 C CA . PHE A 1 175 ? -13.412 0.217 25.640 1.00 96.62 175 PHE A CA 1
ATOM 1384 C C . PHE A 1 175 ? -13.507 1.583 26.342 1.00 96.62 175 PHE A C 1
ATOM 1386 O O . PHE A 1 175 ? -12.730 1.878 27.245 1.00 96.62 175 PHE A O 1
ATOM 1393 N N . LEU A 1 176 ? -14.445 2.446 25.923 1.00 96.94 176 LEU A N 1
ATOM 1394 C CA . LEU A 1 176 ? -14.639 3.778 26.501 1.00 96.94 176 LEU A CA 1
ATOM 1395 C C . LEU A 1 176 ? -15.699 3.780 27.610 1.00 96.94 176 LEU A C 1
ATOM 1397 O O . LEU A 1 176 ? -15.410 4.114 28.755 1.00 96.94 176 LEU A O 1
ATOM 1401 N N . LYS A 1 177 ? -16.953 3.495 27.243 1.00 97.50 177 LYS A N 1
ATOM 1402 C CA . LYS A 1 177 ? -18.131 3.456 28.127 1.00 97.50 177 LYS A CA 1
ATOM 1403 C C . LYS A 1 177 ? -19.322 2.876 27.372 1.00 97.50 177 LYS A C 1
ATOM 1405 O O . LYS A 1 177 ? -19.359 2.960 26.147 1.00 97.50 177 LYS A O 1
ATOM 1410 N N . SER A 1 178 ? -20.338 2.391 28.079 1.00 98.12 178 SER A N 1
ATOM 1411 C CA . SER A 1 178 ? -21.604 1.999 27.448 1.00 98.12 178 SER A CA 1
ATOM 1412 C C . SER A 1 178 ? -22.254 3.176 26.707 1.00 98.12 178 SER A C 1
ATOM 1414 O O . SER A 1 178 ? -22.313 4.296 27.220 1.00 98.12 178 SER A O 1
ATOM 1416 N N . LEU A 1 179 ? -22.760 2.916 25.503 1.00 98.06 179 LEU A N 1
ATOM 1417 C CA . LEU A 1 179 ? -23.407 3.888 24.625 1.00 98.06 179 LEU A CA 1
ATOM 1418 C C . LEU A 1 179 ? -24.899 3.555 24.495 1.00 98.06 179 LEU A C 1
ATOM 1420 O O . LEU A 1 179 ? -25.261 2.385 24.376 1.00 98.06 179 LEU A O 1
ATOM 1424 N N . LYS A 1 180 ? -25.761 4.577 24.509 1.00 97.94 180 LYS A N 1
ATOM 1425 C CA . LYS A 1 180 ? -27.223 4.429 24.462 1.00 97.94 180 LYS A CA 1
ATOM 1426 C C . LYS A 1 180 ? -27.818 5.169 23.273 1.00 97.94 180 LYS A C 1
ATOM 1428 O O . LYS A 1 180 ? -27.471 6.326 23.044 1.00 97.94 180 LYS A O 1
ATOM 1433 N N . GLY A 1 181 ? -28.731 4.524 22.547 1.00 97.50 181 GLY A N 1
ATOM 1434 C CA . GLY A 1 181 ? -29.430 5.122 21.404 1.00 97.50 181 GLY A CA 1
ATOM 1435 C C . GLY A 1 181 ? -28.496 5.626 20.296 1.00 97.50 181 GLY A C 1
ATOM 1436 O O . GLY A 1 181 ? -28.796 6.630 19.644 1.00 97.50 181 GLY A O 1
ATOM 1437 N N . THR A 1 182 ? -27.361 4.956 20.105 1.00 98.44 182 THR A N 1
ATOM 1438 C CA . THR A 1 182 ? -26.282 5.353 19.196 1.00 98.44 182 THR A CA 1
ATOM 1439 C C . THR A 1 182 ? -26.631 5.021 17.754 1.00 98.44 182 THR A C 1
ATOM 1441 O O . THR A 1 182 ? -27.132 3.939 17.459 1.00 98.44 182 THR A O 1
ATOM 1444 N N . VAL A 1 183 ? -26.317 5.943 16.843 1.00 98.69 183 VAL A N 1
ATOM 1445 C CA . VAL A 1 183 ? -26.442 5.746 15.395 1.00 98.69 183 VAL A CA 1
ATOM 1446 C C . VAL A 1 183 ? -25.055 5.598 14.788 1.00 98.69 183 VAL A C 1
ATOM 1448 O O . VAL A 1 183 ? -24.166 6.409 15.054 1.00 98.69 183 VAL A O 1
ATOM 1451 N N . ILE A 1 184 ? -24.893 4.594 13.933 1.00 98.81 184 ILE A N 1
ATOM 1452 C CA . ILE A 1 184 ? -23.689 4.401 13.127 1.00 98.81 184 ILE A CA 1
ATOM 1453 C C . ILE A 1 184 ? -24.010 4.793 11.688 1.00 98.81 184 ILE A C 1
ATOM 1455 O O . ILE A 1 184 ? -24.958 4.271 11.097 1.00 98.81 184 ILE A O 1
ATOM 1459 N N . SER A 1 185 ? -23.237 5.727 11.140 1.00 98.75 185 SER A N 1
ATOM 1460 C CA . SER A 1 185 ? -23.329 6.139 9.741 1.00 98.75 185 SER A CA 1
ATOM 1461 C C . SER A 1 185 ? -22.188 5.542 8.933 1.00 98.75 185 SER A C 1
ATOM 1463 O O . SER A 1 185 ? -21.077 5.355 9.435 1.00 98.75 185 SER A O 1
ATOM 1465 N N . TRP A 1 186 ? -22.455 5.244 7.666 1.00 98.88 186 TRP A N 1
ATOM 1466 C CA . TRP A 1 186 ? -21.451 4.740 6.742 1.00 98.88 186 TRP A CA 1
ATOM 1467 C C . TRP A 1 186 ? -21.580 5.392 5.369 1.00 98.88 186 TRP A C 1
ATOM 1469 O O . TRP A 1 186 ? -22.660 5.813 4.946 1.00 98.88 186 TRP A O 1
ATOM 1479 N N . SER A 1 187 ? -20.463 5.479 4.654 1.00 98.81 187 SER A N 1
ATOM 1480 C CA . SER A 1 187 ? -20.436 5.970 3.279 1.00 98.81 187 SER A CA 1
ATOM 1481 C C . SER A 1 187 ? -19.348 5.295 2.456 1.00 98.81 187 SER A C 1
ATOM 1483 O O . SER A 1 187 ? -18.313 4.900 2.982 1.00 98.81 187 SER A O 1
ATOM 1485 N N . VAL A 1 188 ? -19.589 5.188 1.154 1.00 98.81 188 VAL A N 1
ATOM 1486 C CA . VAL A 1 188 ? -18.629 4.772 0.135 1.00 98.81 188 VAL A CA 1
ATOM 1487 C C . VAL A 1 188 ? -18.484 5.937 -0.832 1.00 98.81 188 VAL A C 1
ATOM 1489 O O . VAL A 1 188 ? -19.457 6.334 -1.477 1.00 98.81 188 VAL A O 1
ATOM 1492 N N . LYS A 1 189 ? -17.288 6.516 -0.917 1.00 98.62 189 LYS A N 1
ATOM 1493 C CA . LYS A 1 189 ? -17.000 7.701 -1.740 1.00 98.62 189 LYS A CA 1
ATOM 1494 C C . LYS A 1 189 ? -15.826 7.427 -2.668 1.00 98.62 189 LYS A C 1
ATOM 1496 O O . LYS A 1 189 ? -14.919 6.694 -2.301 1.00 98.62 189 LYS A O 1
ATOM 1501 N N . ASN A 1 190 ? -15.808 8.027 -3.853 1.00 96.69 190 ASN A N 1
ATOM 1502 C CA . ASN A 1 190 ? -14.614 7.991 -4.702 1.00 96.69 190 ASN A CA 1
ATOM 1503 C C . ASN A 1 190 ? -13.561 9.026 -4.256 1.00 96.69 190 ASN A C 1
ATOM 1505 O O . ASN A 1 190 ? -13.819 9.856 -3.383 1.00 96.69 190 ASN A O 1
ATOM 1509 N N . SER A 1 191 ? -12.390 9.022 -4.897 1.00 92.69 191 SER A N 1
ATOM 1510 C CA . SER A 1 191 ? -11.291 9.963 -4.609 1.00 92.69 191 SER A CA 1
ATOM 1511 C C . SER A 1 191 ? -11.640 11.448 -4.797 1.00 92.69 191 SER A C 1
ATOM 1513 O O . SER A 1 191 ? -10.968 12.306 -4.235 1.00 92.69 191 SER A O 1
ATOM 1515 N N . LYS A 1 192 ? -12.704 11.767 -5.547 1.00 93.56 192 LYS A N 1
ATOM 1516 C CA . LYS A 1 192 ? -13.227 13.135 -5.725 1.00 93.56 192 LYS A CA 1
ATOM 1517 C C . LYS A 1 192 ? -14.297 13.508 -4.688 1.00 93.56 192 LYS A C 1
ATOM 1519 O O . LYS A 1 192 ? -14.927 14.552 -4.815 1.00 93.56 192 LYS A O 1
ATOM 1524 N N . GLY A 1 193 ? -14.561 12.644 -3.707 1.00 95.31 193 GLY A N 1
ATOM 1525 C CA . GLY A 1 193 ? -15.585 12.846 -2.680 1.00 95.31 193 GLY A CA 1
ATOM 1526 C C . GLY A 1 193 ? -17.021 12.571 -3.137 1.00 95.31 193 GLY A C 1
ATOM 1527 O O . GLY A 1 193 ? -17.948 12.760 -2.350 1.00 95.31 193 GLY A O 1
ATOM 1528 N N . ARG A 1 194 ? -17.241 12.096 -4.373 1.00 96.19 194 ARG A N 1
ATOM 1529 C CA . ARG A 1 194 ? -18.585 11.733 -4.851 1.00 96.19 194 ARG A CA 1
ATOM 1530 C C . ARG A 1 194 ? -19.073 10.496 -4.105 1.00 96.19 194 ARG A C 1
ATOM 1532 O O . ARG A 1 194 ? -18.397 9.467 -4.109 1.00 96.19 194 ARG A O 1
ATOM 1539 N N . LEU A 1 195 ? -20.267 10.597 -3.528 1.00 98.00 195 LEU A N 1
ATOM 1540 C CA . LEU A 1 195 ? -20.953 9.491 -2.869 1.00 98.00 195 LEU A CA 1
ATOM 1541 C C . LEU A 1 195 ? -21.384 8.435 -3.899 1.00 98.00 195 LEU A C 1
ATOM 1543 O O . LEU A 1 195 ? -22.042 8.761 -4.888 1.00 98.00 195 LEU A O 1
ATOM 1547 N N . ILE A 1 196 ? -21.004 7.184 -3.651 1.00 98.00 196 ILE A N 1
ATOM 1548 C CA . ILE A 1 196 ? -21.417 5.996 -4.413 1.00 98.00 196 ILE A CA 1
ATOM 1549 C C . ILE A 1 196 ? -22.578 5.301 -3.698 1.00 98.00 196 ILE A C 1
ATOM 1551 O O . ILE A 1 196 ? -23.580 4.963 -4.319 1.00 98.00 196 ILE A O 1
ATOM 1555 N N . ALA A 1 197 ? -22.456 5.133 -2.382 1.00 98.38 197 ALA A N 1
ATOM 1556 C CA . ALA A 1 197 ? -23.488 4.590 -1.509 1.00 98.38 197 ALA A CA 1
ATOM 1557 C C . ALA A 1 197 ? -23.286 5.120 -0.085 1.00 98.38 197 ALA A C 1
ATOM 1559 O O . ALA A 1 197 ? -22.185 5.531 0.278 1.00 98.38 197 ALA A O 1
ATOM 1560 N N . GLY A 1 198 ? -24.328 5.106 0.737 1.00 98.38 198 GLY A N 1
ATOM 1561 C CA . GLY A 1 198 ? -24.234 5.493 2.140 1.00 98.38 198 GLY A CA 1
ATOM 1562 C C . GLY A 1 198 ? -25.545 5.264 2.870 1.00 98.38 198 GLY A C 1
ATOM 1563 O O . GLY A 1 198 ? -26.584 5.060 2.242 1.00 98.38 198 GLY A O 1
ATOM 1564 N N . GLY A 1 199 ? -25.492 5.303 4.194 1.00 98.44 199 GLY A N 1
ATOM 1565 C CA . GLY A 1 199 ? -26.668 5.117 5.027 1.00 98.44 199 GLY A CA 1
ATOM 1566 C C . GLY A 1 199 ? -26.369 5.251 6.511 1.00 98.44 199 GLY A C 1
ATOM 1567 O O . GLY A 1 199 ? -25.239 5.503 6.930 1.00 98.44 199 GLY A O 1
ATOM 1568 N N . GLU A 1 200 ? -27.413 5.066 7.307 1.00 98.62 200 GLU A N 1
ATOM 1569 C CA . GLU A 1 200 ? -27.345 4.998 8.762 1.00 98.62 200 GLU A CA 1
ATOM 1570 C C . GLU A 1 200 ? -28.047 3.721 9.220 1.00 98.62 200 GLU A C 1
ATOM 1572 O O . GLU A 1 200 ? -29.066 3.328 8.646 1.00 98.62 200 GLU A O 1
ATOM 1577 N N . PHE A 1 201 ? -27.503 3.064 10.241 1.00 98.62 201 PHE A N 1
ATOM 1578 C CA . PHE A 1 201 ? -28.184 1.952 10.896 1.00 98.62 201 PHE A CA 1
ATOM 1579 C C . PHE A 1 201 ? -29.166 2.460 11.956 1.00 98.62 201 PHE A C 1
ATOM 1581 O O . PHE A 1 201 ? -29.059 3.589 12.444 1.00 98.62 201 PHE A O 1
ATOM 1588 N N . ALA A 1 202 ? -30.130 1.613 12.324 1.00 97.75 202 ALA A N 1
ATOM 1589 C CA . ALA A 1 202 ? -31.066 1.916 13.399 1.00 97.75 202 ALA A CA 1
ATOM 1590 C C . ALA A 1 202 ? -30.327 2.166 14.724 1.00 97.75 202 ALA A C 1
ATOM 1592 O O . ALA A 1 202 ? -29.253 1.607 14.969 1.00 97.75 202 ALA A O 1
ATOM 1593 N N . LYS A 1 203 ? -30.929 3.001 15.581 1.00 98.25 203 LYS A N 1
ATOM 1594 C CA . LYS A 1 203 ? -30.406 3.295 16.919 1.00 98.25 203 LYS A CA 1
ATOM 1595 C C . LYS A 1 203 ? -30.240 2.008 17.719 1.00 98.25 203 LYS A C 1
ATOM 1597 O O . LYS A 1 203 ? -31.188 1.235 17.827 1.00 98.25 203 LYS A O 1
ATOM 1602 N N . GLN A 1 204 ? -29.062 1.827 18.303 1.00 98.06 204 GLN A N 1
ATOM 1603 C CA . GLN A 1 204 ? -28.711 0.658 19.103 1.00 98.06 204 GLN A CA 1
ATOM 1604 C C . GLN A 1 204 ? -27.924 1.069 20.347 1.00 98.06 204 GLN A C 1
ATOM 1606 O O . GLN A 1 204 ? -27.270 2.116 20.385 1.00 98.06 204 GLN A O 1
ATOM 1611 N N . ASP A 1 205 ? -28.000 0.229 21.371 1.00 98.38 205 ASP A N 1
ATOM 1612 C CA . ASP A 1 205 ? -27.171 0.342 22.562 1.00 98.38 205 ASP A CA 1
ATOM 1613 C C . ASP A 1 205 ? -25.922 -0.522 22.382 1.00 98.38 205 ASP A C 1
ATOM 1615 O O . ASP A 1 205 ? -26.014 -1.661 21.931 1.00 98.38 205 ASP A O 1
ATOM 1619 N N . PHE A 1 206 ? -24.763 -0.004 22.780 1.00 98.44 206 PHE A N 1
ATOM 1620 C CA . PHE A 1 206 ? -23.493 -0.724 22.699 1.00 98.44 206 PHE A CA 1
ATOM 1621 C C . PHE A 1 206 ? -22.860 -0.799 24.086 1.00 98.44 206 PHE A C 1
ATOM 1623 O O . PHE A 1 206 ? -22.652 0.227 24.737 1.00 98.44 206 PHE A O 1
ATOM 1630 N N . GLY A 1 207 ? -22.575 -2.015 24.553 1.00 98.19 207 GLY A N 1
ATOM 1631 C CA . GLY A 1 207 ? -21.857 -2.251 25.806 1.00 98.19 207 GLY A CA 1
ATOM 1632 C C . GLY A 1 207 ? -20.363 -1.936 25.700 1.00 98.19 207 GLY A C 1
ATOM 1633 O O . GLY A 1 207 ? -19.902 -1.401 24.693 1.00 98.19 207 GLY A O 1
ATOM 1634 N N . ILE A 1 208 ? -19.614 -2.277 26.748 1.00 97.38 208 ILE A N 1
ATOM 1635 C CA . ILE A 1 208 ? -18.147 -2.299 26.722 1.00 97.38 208 ILE A CA 1
ATOM 1636 C C . ILE A 1 208 ? -17.701 -3.672 26.204 1.00 97.38 208 ILE A C 1
ATOM 1638 O O . ILE A 1 208 ? -18.252 -4.686 26.625 1.00 97.38 208 ILE A O 1
ATOM 1642 N N . GLY A 1 209 ? -16.726 -3.695 25.299 1.00 95.94 209 GLY A N 1
ATOM 1643 C CA . GLY A 1 209 ? -16.182 -4.902 24.680 1.00 95.94 209 GLY A CA 1
ATOM 1644 C C . GLY A 1 209 ? -15.909 -4.724 23.188 1.00 95.94 209 GLY A C 1
ATOM 1645 O O . GLY A 1 209 ? -16.018 -3.627 22.642 1.00 95.94 209 GLY A O 1
ATOM 1646 N N . ASN A 1 210 ? -15.564 -5.816 22.522 1.00 95.62 210 ASN A N 1
ATOM 1647 C CA . ASN A 1 210 ? -15.302 -5.915 21.087 1.00 95.62 210 ASN A CA 1
ATOM 1648 C C . ASN A 1 210 ? -16.374 -6.754 20.371 1.00 95.62 210 ASN A C 1
ATOM 1650 O O . ASN A 1 210 ? -17.314 -7.245 20.997 1.00 95.62 210 ASN A O 1
ATOM 1654 N N . ALA A 1 211 ? -16.262 -6.858 19.041 1.00 95.69 211 ALA A N 1
ATOM 1655 C CA . ALA A 1 211 ? -17.208 -7.580 18.182 1.00 95.69 211 ALA A CA 1
ATOM 1656 C C . ALA A 1 211 ? -18.682 -7.145 18.365 1.00 95.69 211 ALA A C 1
ATOM 1658 O O . ALA A 1 211 ? -19.618 -7.934 18.214 1.00 95.69 211 ALA A O 1
ATOM 1659 N N . LEU A 1 212 ? -18.913 -5.871 18.712 1.00 97.81 212 LEU A N 1
ATOM 1660 C CA . LEU A 1 212 ? -20.253 -5.341 18.948 1.00 97.81 212 LEU A CA 1
ATOM 1661 C C . LEU A 1 212 ? -20.927 -5.019 17.610 1.00 97.81 212 LEU A C 1
ATOM 1663 O O . LEU A 1 212 ? -20.674 -3.965 17.026 1.00 97.81 212 LEU A O 1
ATOM 1667 N N . HIS A 1 213 ? -21.771 -5.924 17.120 1.00 98.12 213 HIS A N 1
ATOM 1668 C CA . HIS A 1 213 ? -22.438 -5.778 15.825 1.00 98.12 213 HIS A CA 1
ATOM 1669 C C . HIS A 1 213 ? -23.302 -4.510 15.749 1.00 98.12 213 HIS A C 1
ATOM 1671 O O . HIS A 1 213 ? -24.130 -4.264 16.621 1.00 98.12 213 HIS A O 1
ATOM 1677 N N . ALA A 1 214 ? -23.131 -3.729 14.680 1.00 98.31 214 ALA A N 1
ATOM 1678 C CA . ALA A 1 214 ? -23.881 -2.499 14.424 1.00 98.31 214 ALA A CA 1
ATOM 1679 C C . ALA A 1 214 ? -24.801 -2.589 13.196 1.00 98.31 214 ALA A C 1
ATOM 1681 O O . ALA A 1 214 ? -25.806 -1.880 13.126 1.00 98.31 214 ALA A O 1
ATOM 1682 N N . GLY A 1 215 ? -24.464 -3.425 12.216 1.00 98.50 215 GLY A N 1
ATOM 1683 C CA . GLY A 1 215 ? -25.258 -3.602 11.004 1.00 98.50 215 GLY A CA 1
ATOM 1684 C C . GLY A 1 215 ? -24.438 -4.154 9.846 1.00 98.50 215 GLY A C 1
ATOM 1685 O O . GLY A 1 215 ? -23.285 -4.544 10.012 1.00 98.50 215 GLY A O 1
ATOM 1686 N N . ARG A 1 216 ? -25.033 -4.166 8.650 1.00 98.69 216 ARG A N 1
ATOM 1687 C CA . ARG A 1 216 ? -24.400 -4.689 7.435 1.00 98.69 216 ARG A CA 1
ATOM 1688 C C . ARG A 1 216 ? -24.522 -3.712 6.273 1.00 98.69 216 ARG A C 1
ATOM 1690 O O . ARG A 1 216 ? -25.622 -3.305 5.903 1.00 98.69 216 ARG A O 1
ATOM 1697 N N . ILE A 1 217 ? -23.387 -3.353 5.685 1.00 98.81 217 ILE A N 1
ATOM 1698 C CA . ILE A 1 217 ? -23.299 -2.578 4.447 1.00 98.81 217 ILE A CA 1
ATOM 1699 C C . ILE A 1 217 ? -23.596 -3.504 3.270 1.00 98.81 217 ILE A C 1
ATOM 1701 O O . ILE A 1 217 ? -23.087 -4.623 3.201 1.00 98.81 217 ILE A O 1
ATOM 1705 N N . ASN A 1 218 ? -24.394 -3.016 2.322 1.00 98.38 218 ASN A N 1
ATOM 1706 C CA . ASN A 1 218 ? -24.632 -3.680 1.048 1.00 98.38 218 ASN A CA 1
ATOM 1707 C C . ASN A 1 218 ? -24.756 -2.633 -0.069 1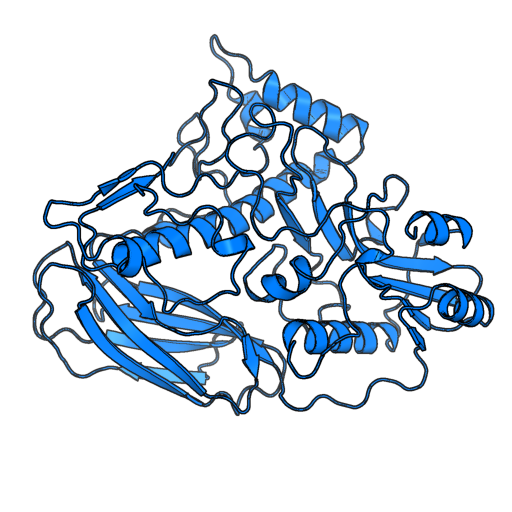.00 98.38 218 ASN A C 1
ATOM 1709 O O . ASN A 1 218 ? -25.827 -2.064 -0.285 1.00 98.38 218 ASN A O 1
ATOM 1713 N N . ALA A 1 219 ? -23.648 -2.356 -0.755 1.00 98.25 219 ALA A N 1
ATOM 1714 C CA . ALA A 1 219 ? -23.548 -1.305 -1.763 1.00 98.25 219 ALA A CA 1
ATOM 1715 C C . ALA A 1 219 ? -23.347 -1.886 -3.170 1.00 98.25 219 ALA A C 1
ATOM 1717 O O . ALA A 1 219 ? -22.457 -2.705 -3.391 1.00 98.25 219 ALA A O 1
ATOM 1718 N N . LEU A 1 220 ? -24.160 -1.440 -4.133 1.00 98.00 220 LEU A N 1
ATOM 1719 C CA . LEU A 1 220 ? -23.942 -1.718 -5.557 1.00 98.00 220 LEU A CA 1
ATOM 1720 C C . LEU A 1 220 ? -22.759 -0.893 -6.074 1.00 98.00 220 LEU A C 1
ATOM 1722 O O . LEU A 1 220 ? -22.648 0.292 -5.757 1.00 98.00 220 LEU A O 1
ATOM 1726 N N . LEU A 1 221 ? -21.908 -1.504 -6.901 1.00 98.44 221 LEU A N 1
ATOM 1727 C CA . LEU A 1 221 ? -20.725 -0.850 -7.471 1.00 98.44 221 LEU A CA 1
ATOM 1728 C C . LEU A 1 221 ? -20.884 -0.469 -8.951 1.00 98.44 221 LEU A C 1
ATOM 1730 O O . LEU A 1 221 ? -19.992 0.151 -9.527 1.00 98.44 221 LEU A O 1
ATOM 1734 N N . ASN A 1 222 ? -22.042 -0.759 -9.547 1.00 97.00 222 ASN A N 1
ATOM 1735 C CA . ASN A 1 222 ? -22.319 -0.591 -10.979 1.00 97.00 222 ASN A CA 1
ATOM 1736 C C . ASN A 1 222 ? -22.180 0.848 -11.505 1.00 97.00 222 ASN A C 1
ATOM 1738 O O . ASN A 1 222 ? -21.952 1.053 -12.695 1.00 97.00 222 ASN A O 1
ATOM 1742 N N . SER A 1 223 ? -22.286 1.852 -10.632 1.00 96.06 223 SER A N 1
ATOM 1743 C CA . SER A 1 223 ? -22.074 3.259 -10.991 1.00 96.06 223 SER A CA 1
ATOM 1744 C C . SER A 1 223 ? -20.600 3.616 -11.230 1.00 96.06 223 SER A C 1
ATOM 1746 O O . SER A 1 223 ? -20.304 4.688 -11.766 1.00 96.06 223 SER A O 1
ATOM 1748 N N . VAL A 1 224 ? -19.667 2.730 -10.867 1.00 97.19 224 VAL A N 1
ATOM 1749 C CA . VAL A 1 224 ? -18.233 2.889 -11.116 1.00 97.19 224 VAL A CA 1
ATOM 1750 C C . VAL A 1 224 ? -17.902 2.345 -12.503 1.00 97.19 224 VAL A C 1
ATOM 1752 O O . VAL A 1 224 ? -17.740 1.147 -12.702 1.00 97.19 224 VAL A O 1
ATOM 1755 N N . THR A 1 225 ? -17.799 3.234 -13.487 1.00 94.88 225 THR A N 1
ATOM 1756 C CA . THR A 1 225 ? -17.525 2.867 -14.891 1.00 94.88 225 THR A CA 1
ATOM 1757 C C . THR A 1 225 ? -16.058 3.008 -15.293 1.00 94.88 225 THR A C 1
ATOM 1759 O O . THR A 1 225 ? -15.661 2.552 -16.360 1.00 94.88 225 THR A O 1
ATOM 1762 N N . VAL A 1 226 ? -15.239 3.621 -14.438 1.00 94.88 226 VAL A N 1
ATOM 1763 C CA . VAL A 1 226 ? -13.793 3.786 -14.621 1.00 94.88 226 VAL A CA 1
ATOM 1764 C C . VAL A 1 226 ? -13.101 3.249 -13.380 1.00 94.88 226 VAL A C 1
ATOM 1766 O O . VAL A 1 226 ? -13.586 3.478 -12.269 1.00 94.88 226 VAL A O 1
ATOM 1769 N N . ALA A 1 227 ? -11.969 2.565 -13.563 1.00 98.06 227 ALA A N 1
ATOM 1770 C CA . ALA A 1 227 ? -11.167 2.034 -12.467 1.00 98.06 227 ALA A CA 1
ATOM 1771 C C . ALA A 1 227 ? -10.935 3.109 -11.397 1.00 98.06 227 ALA A C 1
ATOM 1773 O O . ALA A 1 227 ? -10.358 4.160 -11.675 1.00 98.06 227 ALA A O 1
ATOM 1774 N N . SER A 1 228 ? -11.431 2.860 -10.186 1.00 98.19 228 SER A N 1
ATOM 1775 C CA . SER A 1 228 ? -11.473 3.855 -9.113 1.00 98.19 228 SER A CA 1
ATOM 1776 C C . SER A 1 228 ? -11.040 3.257 -7.781 1.00 98.19 228 SER A C 1
ATOM 1778 O O . SER A 1 228 ? -11.437 2.150 -7.428 1.00 98.19 228 SER A O 1
ATOM 1780 N N . GLN A 1 229 ? -10.276 4.030 -7.011 1.00 98.62 229 GLN A N 1
ATOM 1781 C CA . GLN A 1 229 ? -10.153 3.817 -5.572 1.00 98.62 229 GLN A CA 1
ATOM 1782 C C . GLN A 1 229 ? -11.363 4.461 -4.886 1.00 98.62 229 GLN A C 1
ATOM 1784 O O . GLN A 1 229 ? -11.671 5.635 -5.128 1.00 98.62 229 GLN A O 1
ATOM 1789 N N . LEU A 1 230 ? -12.038 3.696 -4.035 1.00 98.75 230 LEU A N 1
ATOM 1790 C CA . LEU A 1 230 ? -13.115 4.163 -3.173 1.00 98.75 230 LEU A CA 1
ATOM 1791 C C . LEU A 1 230 ? -12.674 4.108 -1.709 1.00 98.75 230 LEU A C 1
ATOM 1793 O O . LEU A 1 230 ? -11.909 3.232 -1.311 1.00 98.75 230 LEU A O 1
ATOM 1797 N N . THR A 1 231 ? -13.207 5.021 -0.909 1.00 98.81 231 THR A N 1
ATOM 1798 C CA . THR A 1 231 ? -13.065 5.049 0.544 1.00 98.81 231 THR A CA 1
ATOM 1799 C C . THR A 1 231 ? -14.387 4.635 1.171 1.00 98.81 231 THR A C 1
ATOM 1801 O O . THR A 1 231 ? -15.407 5.295 0.958 1.00 98.81 231 THR A O 1
ATOM 1804 N N . VAL A 1 232 ? -14.359 3.558 1.950 1.00 98.88 232 VAL A N 1
ATOM 1805 C CA . VAL A 1 232 ? -15.431 3.155 2.862 1.00 98.88 232 VAL A CA 1
ATOM 1806 C C . VAL A 1 232 ? -15.151 3.818 4.202 1.00 98.88 232 VAL A C 1
ATOM 1808 O O . VAL A 1 232 ? -14.061 3.663 4.738 1.00 98.88 232 VAL A O 1
ATOM 1811 N N . GLU A 1 233 ? -16.100 4.570 4.738 1.00 98.88 233 GLU A N 1
ATOM 1812 C CA . GLU A 1 233 ? -15.970 5.289 6.007 1.00 98.88 233 GLU A CA 1
ATOM 1813 C C . GLU A 1 233 ? -17.138 4.920 6.916 1.00 98.88 233 GLU A C 1
ATOM 1815 O O . GLU A 1 233 ? -18.286 4.941 6.470 1.00 98.88 233 GLU A O 1
ATOM 1820 N N . VAL A 1 234 ? -16.849 4.601 8.177 1.00 98.88 234 VAL A N 1
ATOM 1821 C CA . VAL A 1 234 ? -17.840 4.312 9.220 1.00 98.88 234 VAL A CA 1
ATOM 1822 C C . VAL A 1 234 ? -17.607 5.256 10.389 1.00 98.88 234 VAL A C 1
ATOM 1824 O O . VAL A 1 234 ? -16.480 5.411 10.856 1.00 98.88 234 VAL A O 1
ATOM 1827 N N . THR A 1 235 ? -18.675 5.889 10.868 1.00 98.81 235 THR A N 1
ATOM 1828 C CA . THR A 1 235 ? -18.616 6.905 11.922 1.00 98.81 235 THR A CA 1
ATOM 1829 C C . THR A 1 235 ? -19.674 6.652 12.988 1.00 98.81 235 THR A C 1
ATOM 1831 O O . THR A 1 235 ? -20.840 6.395 12.685 1.00 98.81 235 THR A O 1
ATOM 1834 N N . VAL A 1 236 ? -19.283 6.784 14.257 1.00 98.62 236 VAL A N 1
ATOM 1835 C CA . VAL A 1 236 ? -20.226 6.853 15.378 1.00 98.62 236 VAL A CA 1
ATOM 1836 C C . VAL A 1 236 ? -20.791 8.274 15.427 1.00 98.62 236 VAL A C 1
ATOM 1838 O O . VAL A 1 236 ? -20.079 9.224 15.772 1.00 98.62 236 VAL A O 1
ATOM 1841 N N . LYS A 1 237 ? -22.058 8.444 15.038 1.00 98.06 237 LYS A N 1
ATOM 1842 C CA . LYS A 1 237 ? -22.679 9.761 14.832 1.00 98.06 237 LYS A CA 1
ATOM 1843 C C . LYS A 1 237 ? -22.665 10.588 16.121 1.00 98.06 237 LYS A C 1
ATOM 1845 O O . LYS A 1 237 ? -22.972 10.086 17.197 1.00 98.06 237 LYS A O 1
ATOM 1850 N N . GLY A 1 238 ? -22.325 11.873 15.998 1.00 96.62 238 GLY A N 1
ATOM 1851 C CA . GLY A 1 238 ? -22.208 12.784 17.144 1.00 96.62 238 GLY A CA 1
ATOM 1852 C C . GLY A 1 238 ? -20.908 12.635 17.943 1.00 96.62 238 GLY A C 1
ATOM 1853 O O . GLY A 1 238 ? -20.826 13.130 19.062 1.00 96.62 238 GLY A O 1
ATOM 1854 N N . SER A 1 239 ? -19.894 11.963 17.391 1.00 96.69 239 SER A N 1
ATOM 1855 C CA . SER A 1 239 ? -18.584 11.799 18.024 1.00 96.69 239 SER A CA 1
ATOM 1856 C C . SER A 1 239 ? -17.435 12.006 17.031 1.00 96.69 239 SER A C 1
ATOM 1858 O O . SER A 1 239 ? -17.654 12.193 15.835 1.00 96.69 239 SER A O 1
ATOM 1860 N N . VAL A 1 240 ? -16.201 11.944 17.534 1.00 96.44 240 VAL A N 1
ATOM 1861 C CA . VAL A 1 240 ? -14.972 11.977 16.721 1.00 96.44 240 VAL A CA 1
ATOM 1862 C C . VAL A 1 240 ? -14.548 10.594 16.207 1.00 96.44 240 VAL A C 1
ATOM 1864 O O . VAL A 1 240 ? -13.576 10.496 15.460 1.00 96.44 240 VAL A O 1
ATOM 1867 N N . TYR A 1 241 ? -15.232 9.525 16.626 1.00 98.56 241 TYR A N 1
ATOM 1868 C CA . TYR A 1 241 ? -14.825 8.152 16.347 1.00 98.56 241 TYR A CA 1
ATOM 1869 C C . TYR A 1 241 ? -15.266 7.739 14.947 1.00 98.56 241 TYR A C 1
ATOM 1871 O O . TYR A 1 241 ? -16.448 7.523 14.667 1.00 98.56 241 TYR A O 1
ATOM 1879 N N . THR A 1 242 ? -14.279 7.650 14.066 1.00 98.56 242 THR A N 1
ATOM 1880 C CA . THR A 1 242 ? -14.439 7.303 12.661 1.00 98.56 242 THR A CA 1
ATOM 1881 C C . THR A 1 242 ? -13.282 6.421 12.227 1.00 98.56 242 THR A C 1
ATOM 1883 O O . THR A 1 242 ? -12.157 6.592 12.701 1.00 98.56 242 THR A O 1
ATOM 1886 N N . ASN A 1 243 ? -13.558 5.499 11.315 1.00 98.81 243 ASN A N 1
ATOM 1887 C CA . ASN A 1 243 ? -12.547 4.678 10.678 1.00 98.81 243 ASN A CA 1
ATOM 1888 C C . ASN A 1 243 ? -12.856 4.527 9.186 1.00 98.81 243 ASN A C 1
ATOM 1890 O O . ASN A 1 243 ? -13.993 4.712 8.746 1.00 98.81 243 ASN A O 1
ATOM 1894 N N . SER A 1 244 ? -11.823 4.246 8.396 1.00 98.44 244 SER A N 1
ATOM 1895 C CA . SER A 1 244 ? -11.926 4.199 6.944 1.00 98.44 244 SER A CA 1
ATOM 1896 C C . SER A 1 244 ? -11.014 3.156 6.310 1.00 98.44 244 SER A C 1
ATOM 1898 O O . SER A 1 244 ? -9.901 2.923 6.789 1.00 98.44 244 SER A O 1
ATOM 1900 N N . TRP A 1 245 ? -11.460 2.609 5.183 1.00 98.69 245 TRP A N 1
ATOM 1901 C CA . TRP A 1 245 ? -10.779 1.583 4.398 1.00 98.69 245 TRP A CA 1
ATOM 1902 C C . TRP A 1 245 ? -10.810 1.949 2.921 1.00 98.69 245 TRP A C 1
ATOM 1904 O O . TRP A 1 245 ? -11.771 2.555 2.444 1.00 98.69 245 TRP A O 1
ATOM 1914 N N . LYS A 1 246 ? -9.762 1.573 2.192 1.00 98.56 246 LYS A N 1
ATOM 1915 C CA . LYS A 1 246 ? -9.726 1.697 0.736 1.00 98.56 246 LYS A CA 1
ATOM 1916 C C . LYS A 1 246 ? -10.151 0.378 0.102 1.00 98.56 246 LYS A C 1
ATOM 1918 O O . LYS A 1 246 ? -9.713 -0.687 0.532 1.00 98.56 246 LYS A O 1
ATOM 1923 N N . ILE A 1 247 ? -10.961 0.474 -0.944 1.00 98.81 247 ILE A N 1
ATOM 1924 C CA . ILE A 1 247 ? -11.223 -0.620 -1.881 1.00 98.81 247 ILE A CA 1
ATOM 1925 C C . ILE A 1 247 ? -10.995 -0.117 -3.302 1.00 98.81 247 ILE A C 1
ATOM 1927 O O . ILE A 1 247 ? -11.143 1.074 -3.585 1.00 98.81 247 ILE A O 1
ATOM 1931 N N . TRP A 1 248 ? -10.665 -1.021 -4.212 1.00 98.81 248 TRP A N 1
ATOM 1932 C CA . TRP A 1 248 ? -10.483 -0.705 -5.624 1.00 98.81 248 TRP A CA 1
ATOM 1933 C C . TRP A 1 248 ? -11.575 -1.383 -6.421 1.00 98.81 248 TRP A C 1
ATOM 1935 O O . TRP A 1 248 ? -11.834 -2.569 -6.241 1.00 98.81 248 TRP A O 1
ATOM 1945 N N . VAL A 1 249 ? -12.221 -0.618 -7.289 1.00 98.81 249 VAL A N 1
ATOM 1946 C CA . VAL A 1 249 ? -13.315 -1.100 -8.124 1.00 98.81 249 VAL A CA 1
ATOM 1947 C C . VAL A 1 249 ? -12.929 -0.896 -9.576 1.00 98.81 249 VAL A C 1
ATOM 1949 O O . VAL A 1 249 ? -12.669 0.234 -10.001 1.00 98.81 249 VAL A O 1
ATOM 1952 N N . TYR A 1 250 ? -12.873 -1.990 -10.327 1.00 98.56 250 TYR A N 1
ATOM 1953 C CA . TYR A 1 250 ? -12.480 -2.002 -11.731 1.00 98.56 250 TYR A CA 1
ATOM 1954 C C . TYR A 1 250 ? -13.661 -2.359 -12.635 1.00 98.56 250 TYR A C 1
ATOM 1956 O O . TYR A 1 250 ? -14.542 -3.116 -12.224 1.00 98.56 250 TYR A O 1
ATOM 1964 N N . PRO A 1 251 ? -13.710 -1.845 -13.875 1.00 97.88 251 PRO A N 1
ATOM 1965 C CA . PRO A 1 251 ? -14.711 -2.276 -14.839 1.00 97.88 251 PRO A CA 1
ATOM 1966 C C . PRO A 1 251 ? -14.615 -3.785 -15.090 1.00 97.88 251 PRO A C 1
ATOM 1968 O O . PRO A 1 251 ? -13.533 -4.313 -15.368 1.00 97.88 251 PRO A O 1
ATOM 1971 N N . ALA A 1 252 ? -15.750 -4.480 -15.006 1.00 97.19 252 ALA A N 1
ATOM 1972 C CA . ALA A 1 252 ? -15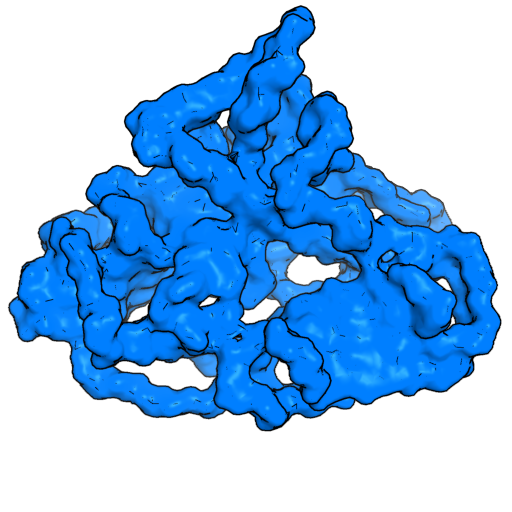.850 -5.895 -15.352 1.00 97.19 252 ALA A CA 1
ATOM 1973 C C . ALA A 1 252 ? -15.486 -6.132 -16.824 1.00 97.19 252 ALA A C 1
ATOM 1975 O O . ALA A 1 252 ? -14.762 -7.071 -17.143 1.00 97.19 252 ALA A O 1
ATOM 1976 N N . ASN A 1 253 ? -15.913 -5.208 -17.689 1.00 94.38 253 ASN A N 1
ATOM 1977 C CA . ASN A 1 253 ? -15.622 -5.198 -19.115 1.00 94.38 253 ASN A CA 1
ATOM 1978 C C . ASN A 1 253 ? -14.686 -4.036 -19.447 1.00 94.38 253 ASN A C 1
ATOM 1980 O O . ASN A 1 253 ? -14.971 -2.884 -19.110 1.00 94.38 253 ASN A O 1
ATOM 1984 N N . LEU A 1 254 ? -13.585 -4.341 -20.129 1.00 92.81 254 LEU A N 1
ATOM 1985 C CA . LEU A 1 254 ? -12.625 -3.358 -20.617 1.00 92.81 254 LEU A CA 1
ATOM 1986 C C . LEU A 1 254 ? -12.663 -3.312 -22.149 1.00 92.81 254 LEU A C 1
ATOM 1988 O O . LEU A 1 254 ? -12.901 -4.346 -22.778 1.00 92.81 254 LEU A O 1
ATOM 1992 N N . PRO A 1 255 ? -12.416 -2.143 -22.764 1.00 87.75 255 PRO A N 1
ATOM 1993 C CA . PRO A 1 255 ? -12.229 -2.050 -24.206 1.00 87.75 255 PRO A CA 1
ATOM 1994 C C . PRO A 1 255 ? -11.131 -2.993 -24.712 1.00 87.75 255 PRO A C 1
ATOM 1996 O O . PRO A 1 255 ? -10.169 -3.290 -23.998 1.00 87.75 255 PRO A O 1
ATOM 1999 N N . ILE A 1 256 ? -11.272 -3.434 -25.965 1.00 77.06 256 ILE A N 1
ATOM 2000 C CA . ILE A 1 256 ? -10.305 -4.317 -26.626 1.00 77.06 256 ILE A CA 1
ATOM 2001 C C . ILE A 1 256 ? -8.929 -3.638 -26.657 1.00 77.06 256 ILE A C 1
ATOM 2003 O O . ILE A 1 256 ? -8.814 -2.437 -26.909 1.00 77.06 256 ILE A O 1
ATOM 2007 N N . ALA A 1 257 ? -7.886 -4.424 -26.382 1.00 72.44 257 ALA A N 1
ATOM 2008 C CA . ALA A 1 257 ? -6.510 -3.956 -26.432 1.00 72.44 257 ALA A CA 1
ATOM 2009 C C . ALA A 1 257 ? -6.135 -3.446 -27.842 1.00 72.44 257 ALA A C 1
ATOM 2011 O O . ALA A 1 257 ? -6.615 -3.991 -28.837 1.00 72.44 257 ALA A O 1
ATOM 2012 N N . PRO A 1 258 ? -5.251 -2.443 -27.952 1.00 76.12 258 PRO A N 1
ATOM 2013 C CA . PRO A 1 258 ? -4.782 -1.944 -29.244 1.00 76.12 258 PRO A CA 1
ATOM 2014 C C . PRO A 1 258 ? -4.097 -3.051 -30.059 1.00 76.12 258 PRO A C 1
ATOM 2016 O O . PRO A 1 258 ? -3.242 -3.757 -29.526 1.00 76.12 258 PRO A O 1
ATOM 2019 N N . ALA A 1 259 ? -4.435 -3.178 -31.346 1.00 76.38 259 ALA A N 1
ATOM 2020 C CA . ALA A 1 259 ? -3.900 -4.229 -32.223 1.00 76.38 259 ALA A CA 1
ATOM 2021 C C . ALA A 1 259 ? -2.397 -4.072 -32.540 1.00 76.38 259 ALA A C 1
ATOM 2023 O O . ALA A 1 259 ? -1.737 -5.041 -32.910 1.00 76.38 259 ALA A O 1
ATOM 2024 N N . ASP A 1 260 ? -1.847 -2.867 -32.367 1.00 88.81 260 ASP A N 1
ATOM 2025 C CA . ASP A 1 260 ? -0.499 -2.510 -32.832 1.00 88.81 260 ASP A CA 1
ATOM 2026 C C . ASP A 1 260 ? 0.608 -2.753 -31.788 1.00 88.81 260 ASP A C 1
ATOM 2028 O O . ASP A 1 260 ? 1.790 -2.527 -32.062 1.00 88.81 260 ASP A O 1
ATOM 2032 N N . ILE A 1 261 ? 0.246 -3.203 -30.581 1.00 96.12 261 ILE A N 1
ATOM 2033 C CA . ILE A 1 261 ? 1.190 -3.495 -29.494 1.00 96.12 261 ILE A CA 1
ATOM 2034 C C . ILE A 1 261 ? 1.404 -5.003 -29.406 1.00 96.12 261 ILE A C 1
ATOM 2036 O O . ILE A 1 261 ? 0.456 -5.769 -29.235 1.00 96.12 261 ILE A O 1
ATOM 2040 N N . VAL A 1 262 ? 2.664 -5.434 -29.449 1.00 97.31 262 VAL A N 1
ATOM 2041 C CA . VAL A 1 262 ? 3.015 -6.838 -29.210 1.00 97.31 262 VAL A CA 1
ATOM 2042 C C . VAL A 1 262 ? 3.067 -7.081 -27.705 1.00 97.31 262 VAL A C 1
ATOM 2044 O O . VAL A 1 262 ? 3.837 -6.433 -26.999 1.00 97.31 262 VAL A O 1
ATOM 2047 N N . VAL A 1 263 ? 2.258 -8.015 -27.208 1.00 97.50 263 VAL A N 1
ATOM 2048 C CA . VAL A 1 263 ? 2.277 -8.456 -25.807 1.00 97.50 263 VAL A CA 1
ATOM 2049 C C . VAL A 1 263 ? 2.755 -9.897 -25.770 1.00 97.50 263 VAL A C 1
ATOM 2051 O O . VAL A 1 263 ? 2.119 -10.751 -26.381 1.00 97.50 263 VAL A O 1
ATOM 2054 N N . THR A 1 264 ? 3.859 -10.165 -25.079 1.00 97.81 264 THR A N 1
ATOM 2055 C CA . THR A 1 264 ? 4.464 -11.504 -25.038 1.00 97.81 264 THR A CA 1
ATOM 2056 C C . THR A 1 264 ? 5.234 -11.722 -23.734 1.00 97.81 264 THR A C 1
ATOM 2058 O O . THR A 1 264 ? 5.719 -10.769 -23.116 1.00 97.81 264 THR A O 1
ATOM 2061 N N . ASP A 1 265 ? 5.339 -12.976 -23.303 1.00 97.62 265 ASP A N 1
ATOM 2062 C CA . ASP A 1 265 ? 6.257 -13.439 -22.257 1.00 97.62 265 ASP A CA 1
ATOM 2063 C C . ASP A 1 265 ? 7.559 -14.018 -22.844 1.00 97.62 265 ASP A C 1
ATOM 2065 O O . ASP A 1 265 ? 8.493 -14.338 -22.103 1.00 97.62 265 ASP A O 1
ATOM 2069 N N . VAL A 1 266 ? 7.659 -14.115 -24.175 1.00 97.62 266 VAL A N 1
ATOM 2070 C CA . VAL A 1 266 ? 8.785 -14.720 -24.886 1.00 97.62 266 VAL A CA 1
ATOM 2071 C C . VAL A 1 266 ? 9.794 -13.654 -25.302 1.00 97.62 266 VAL A C 1
ATOM 2073 O O . VAL A 1 266 ? 9.537 -12.797 -26.149 1.00 97.62 266 VAL A O 1
ATOM 2076 N N . TYR A 1 267 ? 11.010 -13.755 -24.758 1.00 97.62 267 TYR A N 1
ATOM 2077 C CA . TYR A 1 267 ? 12.115 -12.843 -25.073 1.00 97.62 267 TYR A CA 1
ATOM 2078 C C . TYR A 1 267 ? 12.381 -12.718 -26.581 1.00 97.62 267 TYR A C 1
ATOM 2080 O O . TYR A 1 267 ? 12.505 -11.609 -27.095 1.00 97.62 267 TYR A O 1
ATOM 2088 N N . GLN A 1 268 ? 12.451 -13.845 -27.296 1.00 97.56 268 GLN A N 1
ATOM 2089 C CA . GLN A 1 268 ? 12.810 -13.843 -28.715 1.00 97.56 268 GLN A CA 1
ATOM 2090 C C . GLN A 1 268 ? 11.759 -13.131 -29.577 1.00 97.56 268 GLN A C 1
ATOM 2092 O O . GLN A 1 268 ? 12.120 -12.359 -30.462 1.00 97.56 268 GLN A O 1
ATOM 2097 N N . GLU A 1 269 ? 10.472 -13.337 -29.287 1.00 98.00 269 GLU A N 1
ATOM 2098 C CA . GLU A 1 269 ? 9.376 -12.641 -29.970 1.00 98.00 269 GLU A CA 1
ATOM 2099 C C . GLU A 1 269 ? 9.438 -11.133 -29.723 1.00 98.00 269 GLU A C 1
ATOM 2101 O O . GLU A 1 269 ? 9.298 -10.341 -30.659 1.00 98.00 269 GLU A O 1
ATOM 2106 N N . ALA A 1 270 ? 9.712 -10.732 -28.476 1.00 98.25 270 ALA A N 1
ATOM 2107 C CA . ALA A 1 270 ? 9.875 -9.332 -28.118 1.00 98.25 270 ALA A CA 1
ATOM 2108 C C . ALA A 1 270 ? 11.027 -8.678 -28.891 1.00 98.25 270 ALA A C 1
ATOM 2110 O O . ALA A 1 270 ? 10.831 -7.614 -29.476 1.00 98.25 270 ALA A O 1
ATOM 2111 N N . MET A 1 271 ? 12.204 -9.310 -28.952 1.00 98.00 271 MET A N 1
ATOM 2112 C CA . MET A 1 271 ? 13.356 -8.744 -29.666 1.00 98.00 271 MET A CA 1
ATOM 2113 C C . MET A 1 271 ? 13.117 -8.670 -31.178 1.00 98.00 271 MET A C 1
ATOM 2115 O O . MET A 1 271 ? 13.405 -7.644 -31.800 1.00 98.00 271 MET A O 1
ATOM 2119 N N . THR A 1 272 ? 12.485 -9.689 -31.772 1.00 98.06 272 THR A N 1
ATOM 2120 C CA . THR A 1 272 ? 12.075 -9.647 -33.183 1.00 98.06 272 THR A CA 1
ATOM 2121 C C . THR A 1 272 ? 11.121 -8.477 -33.447 1.00 98.06 272 THR A C 1
ATOM 2123 O O . THR A 1 272 ? 11.344 -7.710 -34.385 1.00 98.06 272 THR A O 1
ATOM 2126 N N . ALA A 1 273 ? 10.110 -8.265 -32.600 1.00 98.12 273 ALA A N 1
ATOM 2127 C CA . ALA A 1 273 ? 9.180 -7.144 -32.736 1.00 98.12 273 ALA A CA 1
A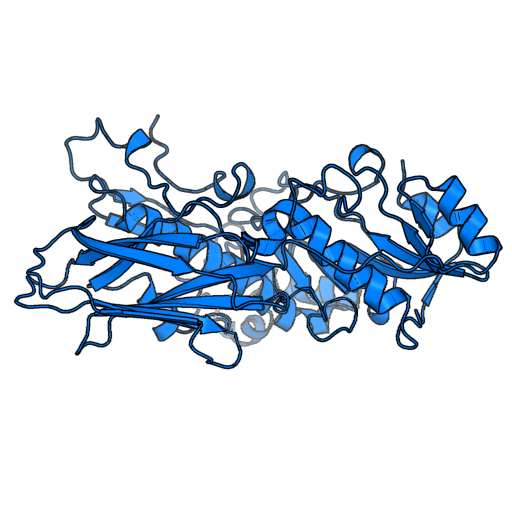TOM 2128 C C . ALA A 1 273 ? 9.858 -5.771 -32.545 1.00 98.12 273 ALA A C 1
ATOM 2130 O O . ALA A 1 273 ? 9.591 -4.844 -33.315 1.00 98.12 273 ALA A O 1
ATOM 2131 N N . LEU A 1 274 ? 10.767 -5.643 -31.573 1.00 98.38 274 LEU A N 1
ATOM 2132 C CA . LEU A 1 274 ? 11.529 -4.414 -31.321 1.00 98.38 274 LEU A CA 1
ATOM 2133 C C . LEU A 1 274 ? 12.453 -4.064 -32.495 1.00 98.38 274 LEU A C 1
ATOM 2135 O O . LEU A 1 274 ? 12.513 -2.905 -32.906 1.00 98.38 274 LEU A O 1
ATOM 2139 N N . SER A 1 275 ? 13.120 -5.053 -33.098 1.00 97.31 275 SER A N 1
ATOM 2140 C CA . SER A 1 275 ? 13.972 -4.831 -34.278 1.00 97.31 275 SER A CA 1
ATOM 2141 C C . SER A 1 275 ? 13.179 -4.318 -35.492 1.00 97.31 275 SER A C 1
ATOM 2143 O O . SER A 1 275 ? 13.688 -3.511 -36.275 1.00 97.31 275 SER A O 1
ATOM 2145 N N . ALA A 1 276 ? 11.904 -4.709 -35.593 1.00 97.31 276 ALA A N 1
ATOM 2146 C CA . ALA A 1 276 ? 10.947 -4.224 -36.584 1.00 97.31 276 ALA A CA 1
ATOM 2147 C C . ALA A 1 276 ? 10.328 -2.850 -36.237 1.00 97.31 276 ALA A C 1
ATOM 2149 O O . ALA A 1 276 ? 9.464 -2.373 -36.968 1.00 97.31 276 ALA A O 1
ATOM 2150 N N . GLY A 1 277 ? 10.752 -2.207 -35.142 1.00 96.88 277 GLY A N 1
ATOM 2151 C CA . GLY A 1 277 ? 10.289 -0.875 -34.739 1.00 96.88 277 GLY A CA 1
ATOM 2152 C C . GLY A 1 277 ? 8.953 -0.847 -33.995 1.00 96.88 277 GLY A C 1
ATOM 2153 O O . GLY A 1 277 ? 8.344 0.215 -33.886 1.00 96.88 277 GLY A O 1
ATOM 2154 N N . LYS A 1 278 ? 8.470 -1.993 -33.500 1.00 97.19 278 LYS A N 1
ATOM 2155 C CA . LYS A 1 278 ? 7.173 -2.083 -32.814 1.00 97.19 278 LYS A CA 1
ATOM 2156 C C . LYS A 1 278 ? 7.255 -1.658 -31.344 1.00 97.19 278 LYS A C 1
ATOM 2158 O O . LYS A 1 278 ? 8.326 -1.649 -30.731 1.00 97.19 278 LYS A O 1
ATOM 2163 N N . ASN A 1 279 ? 6.087 -1.360 -30.774 1.00 97.94 279 ASN A N 1
ATOM 2164 C CA . ASN A 1 279 ? 5.898 -1.215 -29.332 1.00 97.94 279 ASN A CA 1
ATOM 2165 C C . ASN A 1 279 ? 5.658 -2.599 -28.717 1.00 97.94 279 ASN A C 1
ATOM 2167 O O . ASN A 1 279 ? 4.809 -3.351 -29.203 1.00 97.94 279 ASN A O 1
ATOM 2171 N N . VAL A 1 280 ? 6.384 -2.924 -27.649 1.00 98.50 280 VAL A N 1
ATOM 2172 C CA . VAL A 1 280 ? 6.343 -4.249 -27.019 1.00 98.50 280 VAL A CA 1
ATOM 2173 C C . VAL A 1 280 ? 6.117 -4.138 -25.518 1.00 98.50 280 VAL A C 1
ATOM 2175 O O . VAL A 1 280 ? 6.838 -3.414 -24.834 1.00 98.50 280 VAL A O 1
ATOM 2178 N N . LEU A 1 281 ? 5.127 -4.874 -25.010 1.00 98.56 281 LEU A N 1
ATOM 2179 C CA . LEU A 1 281 ? 4.972 -5.185 -23.592 1.00 98.56 281 LEU A CA 1
ATOM 2180 C C . LEU A 1 281 ? 5.554 -6.580 -23.367 1.00 98.56 281 LEU A C 1
ATOM 2182 O O . LEU A 1 281 ? 4.932 -7.575 -23.741 1.00 98.56 281 LEU A O 1
ATOM 2186 N N . LEU A 1 282 ? 6.740 -6.640 -22.767 1.00 98.75 282 LEU A N 1
ATOM 2187 C CA . LEU A 1 282 ? 7.377 -7.898 -22.383 1.00 98.75 282 LEU A CA 1
ATOM 2188 C C . LEU A 1 282 ? 7.086 -8.168 -20.905 1.00 98.75 282 LEU A C 1
ATOM 2190 O O . LEU A 1 282 ? 7.496 -7.387 -20.044 1.00 98.75 282 LEU A O 1
ATOM 2194 N N . SER A 1 283 ? 6.391 -9.269 -20.621 1.00 98.50 283 SER A N 1
ATOM 2195 C CA . SER A 1 283 ? 6.080 -9.735 -19.262 1.00 98.50 283 SER A CA 1
ATOM 2196 C C . SER A 1 283 ? 6.506 -11.199 -19.123 1.00 98.50 283 SER A C 1
ATOM 2198 O O . SER A 1 283 ? 5.672 -12.092 -19.240 1.00 98.50 283 SER A O 1
ATOM 2200 N N . PRO A 1 284 ? 7.816 -11.481 -18.966 1.00 98.19 284 PRO A N 1
ATOM 2201 C CA . PRO A 1 284 ? 8.310 -12.851 -18.913 1.00 98.19 284 PRO A CA 1
ATOM 2202 C C . PRO A 1 284 ? 7.771 -13.588 -17.691 1.00 98.19 284 PRO A C 1
ATOM 2204 O O . PRO A 1 284 ? 7.554 -12.987 -16.635 1.00 98.19 284 PRO A O 1
ATOM 2207 N N . ARG A 1 285 ? 7.643 -14.914 -17.798 1.00 97.19 285 ARG A N 1
ATOM 2208 C CA . ARG A 1 285 ? 7.283 -15.756 -16.650 1.00 97.19 285 ARG A CA 1
ATOM 2209 C C . ARG A 1 285 ? 8.270 -15.527 -15.502 1.00 97.19 285 ARG A C 1
ATOM 2211 O O . ARG A 1 285 ? 9.487 -15.518 -15.703 1.00 97.19 285 ARG A O 1
ATOM 2218 N N . THR A 1 286 ? 7.757 -15.348 -14.290 1.00 96.31 286 THR A N 1
ATOM 2219 C CA . THR A 1 286 ? 8.559 -14.921 -13.130 1.00 96.31 286 THR A CA 1
ATOM 2220 C C . THR A 1 286 ? 9.653 -15.922 -12.749 1.00 96.31 286 THR A C 1
ATOM 2222 O O . THR A 1 286 ? 10.706 -15.531 -12.252 1.00 96.31 286 T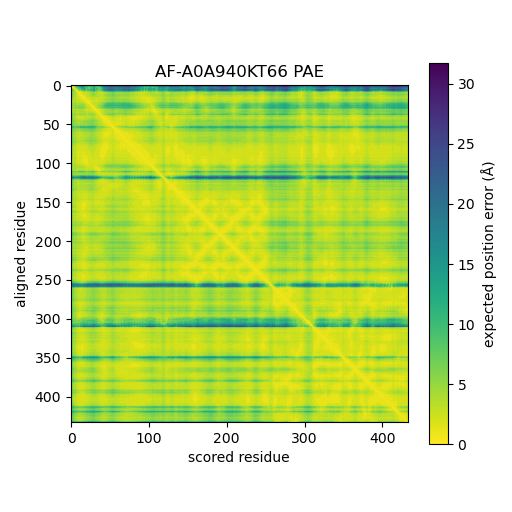HR A O 1
ATOM 2225 N N . ASP A 1 287 ? 9.469 -17.212 -13.025 1.00 95.25 287 ASP A N 1
ATOM 2226 C CA . ASP A 1 287 ? 10.476 -18.259 -12.820 1.00 95.25 287 ASP A CA 1
ATOM 2227 C C . ASP A 1 287 ? 11.706 -18.102 -13.733 1.00 95.25 287 ASP A C 1
ATOM 2229 O O . ASP A 1 287 ? 12.801 -18.534 -13.359 1.00 95.25 287 ASP A O 1
ATOM 2233 N N . THR A 1 288 ? 11.559 -17.429 -14.879 1.00 96.38 288 THR A N 1
ATOM 2234 C CA . THR A 1 288 ? 12.630 -17.178 -15.859 1.00 96.38 288 THR A CA 1
ATOM 2235 C C . THR A 1 288 ? 13.460 -15.929 -15.570 1.00 96.38 288 THR A C 1
ATOM 2237 O O . THR A 1 288 ? 14.467 -15.713 -16.231 1.00 96.38 288 THR A O 1
ATOM 2240 N N . LEU A 1 289 ? 13.095 -15.101 -14.591 1.00 97.12 289 LEU A N 1
ATOM 2241 C CA . LEU A 1 289 ? 13.779 -13.830 -14.330 1.00 97.12 289 LEU A CA 1
ATOM 2242 C C . LEU A 1 289 ? 14.924 -13.968 -13.314 1.00 97.12 289 LEU A C 1
ATOM 2244 O O . LEU A 1 289 ? 14.821 -14.704 -12.326 1.00 97.12 289 LEU A O 1
ATOM 2248 N N . LYS A 1 290 ? 16.018 -13.224 -13.525 1.00 94.38 290 LYS A N 1
ATOM 2249 C CA . LYS A 1 290 ? 17.131 -13.085 -12.569 1.00 94.38 290 LYS A CA 1
ATOM 2250 C C . LYS A 1 290 ? 16.809 -11.972 -11.574 1.00 94.38 290 LYS A C 1
ATOM 2252 O O . LYS A 1 290 ? 17.085 -10.803 -11.821 1.00 94.38 290 LYS A O 1
ATOM 2257 N N . GLY A 1 291 ? 16.206 -12.338 -10.447 1.00 93.25 291 GLY A N 1
ATOM 2258 C CA . GLY A 1 291 ? 15.807 -11.375 -9.427 1.00 93.25 291 GLY A CA 1
ATOM 2259 C C . GLY A 1 291 ? 15.313 -12.013 -8.134 1.00 93.25 291 GLY A C 1
ATOM 2260 O O . GLY A 1 291 ? 15.182 -13.237 -8.012 1.00 93.25 291 GLY A O 1
ATOM 2261 N N . ILE A 1 292 ? 15.010 -11.157 -7.167 1.00 93.06 292 ILE A N 1
ATOM 2262 C CA . ILE A 1 292 ? 14.487 -11.551 -5.856 1.00 93.06 292 ILE A CA 1
ATOM 2263 C C . ILE A 1 292 ? 12.983 -11.805 -5.996 1.00 93.06 292 ILE A C 1
ATOM 2265 O O . ILE A 1 292 ? 12.310 -11.147 -6.783 1.00 93.06 292 ILE A O 1
ATOM 2269 N N . GLU A 1 293 ? 12.444 -12.791 -5.284 1.00 93.88 293 GLU A N 1
ATOM 2270 C CA . GLU A 1 293 ? 10.996 -13.024 -5.259 1.00 93.88 293 GLU A CA 1
ATOM 2271 C C . GLU A 1 293 ? 10.259 -11.803 -4.695 1.00 93.88 293 GLU A C 1
ATOM 2273 O O . GLU A 1 293 ? 10.701 -11.211 -3.709 1.00 93.88 293 GLU A O 1
ATOM 2278 N N . GLY A 1 294 ? 9.145 -11.420 -5.321 1.00 93.44 294 GLY A N 1
ATOM 2279 C CA . GLY A 1 294 ? 8.329 -10.314 -4.840 1.00 93.44 294 GLY A CA 1
ATOM 2280 C C . GLY A 1 294 ? 7.716 -10.596 -3.464 1.00 93.44 294 GLY A C 1
ATOM 2281 O O . GLY A 1 294 ? 7.107 -11.643 -3.220 1.00 93.44 294 GLY A O 1
ATOM 2282 N N . ARG A 1 295 ? 7.856 -9.633 -2.548 1.00 92.19 295 ARG A N 1
ATOM 2283 C CA . ARG A 1 295 ? 7.318 -9.698 -1.182 1.00 92.19 295 ARG A CA 1
ATOM 2284 C C . ARG A 1 295 ? 6.489 -8.464 -0.877 1.00 92.19 295 ARG A C 1
ATOM 2286 O O . ARG A 1 295 ? 6.908 -7.348 -1.173 1.00 92.19 295 ARG A O 1
ATOM 2293 N N . PHE A 1 296 ? 5.309 -8.679 -0.298 1.00 94.25 296 PHE A N 1
ATOM 2294 C CA . PHE A 1 296 ? 4.371 -7.591 -0.015 1.00 94.25 296 PHE A CA 1
ATOM 2295 C C . PHE A 1 296 ? 4.723 -6.837 1.268 1.00 94.25 296 PHE A C 1
ATOM 2297 O O . PHE A 1 296 ? 4.586 -5.619 1.327 1.00 94.25 296 PHE A O 1
ATOM 2304 N N . VAL A 1 297 ? 5.187 -7.557 2.289 1.00 92.75 297 VAL A N 1
ATOM 2305 C CA . VAL A 1 297 ? 5.576 -6.976 3.581 1.00 92.75 297 VAL A CA 1
ATOM 2306 C C . VAL A 1 297 ? 7.022 -6.470 3.540 1.00 92.75 297 VAL A C 1
ATOM 2308 O O . VAL A 1 297 ? 7.844 -7.060 2.829 1.00 92.75 297 VAL A O 1
ATOM 2311 N N . PRO A 1 298 ? 7.358 -5.410 4.300 1.00 92.62 298 PRO A N 1
ATOM 2312 C CA . PRO A 1 298 ? 8.734 -4.960 4.426 1.00 92.62 298 PRO A CA 1
ATOM 2313 C C . PRO A 1 298 ? 9.586 -5.975 5.201 1.00 92.62 298 PRO A C 1
ATOM 2315 O O . PRO A 1 298 ? 9.072 -6.940 5.773 1.00 92.62 298 PRO A O 1
ATOM 2318 N N . VAL A 1 299 ? 10.896 -5.725 5.253 1.00 89.50 299 VAL A N 1
ATOM 2319 C CA . VAL A 1 299 ? 11.830 -6.486 6.096 1.00 89.50 299 VAL A CA 1
ATOM 2320 C C . VAL A 1 299 ? 11.320 -6.572 7.535 1.00 89.50 299 VAL A C 1
ATOM 2322 O O . VAL A 1 299 ? 10.859 -5.575 8.101 1.00 89.50 299 VAL A O 1
ATOM 2325 N N . PHE A 1 300 ? 11.439 -7.755 8.136 1.00 87.06 300 PHE A N 1
ATOM 2326 C CA . PHE A 1 300 ? 11.108 -7.950 9.537 1.00 87.06 300 PHE A CA 1
ATOM 2327 C C . PHE A 1 300 ? 12.161 -7.294 10.429 1.00 87.06 300 PHE A C 1
ATOM 2329 O O . PHE A 1 300 ? 13.338 -7.662 10.376 1.00 87.06 300 PHE A O 1
ATOM 2336 N N . TRP A 1 301 ? 11.700 -6.371 11.278 1.00 84.25 301 TRP A N 1
ATOM 2337 C CA . TRP A 1 301 ? 12.429 -5.752 12.388 1.00 84.25 301 TRP A CA 1
ATOM 2338 C C . TRP A 1 301 ? 13.739 -5.032 12.025 1.00 84.25 301 TRP A C 1
ATOM 2340 O O . TRP A 1 301 ? 13.773 -3.799 12.016 1.00 84.25 301 TRP A O 1
ATOM 2350 N N . SER A 1 302 ? 14.804 -5.780 11.720 1.00 80.31 302 SER A N 1
ATOM 2351 C CA . SER A 1 302 ? 16.100 -5.253 11.298 1.00 80.31 302 SER A CA 1
ATOM 2352 C C . SER A 1 302 ? 16.771 -6.144 10.236 1.00 80.31 302 SER A C 1
ATOM 2354 O O . SER A 1 302 ? 17.107 -7.293 10.540 1.00 80.31 302 SER A O 1
ATOM 2356 N N . PRO A 1 303 ? 17.068 -5.613 9.029 1.00 78.19 303 PRO A N 1
ATOM 2357 C CA . PRO A 1 303 ? 17.911 -6.296 8.041 1.00 78.19 303 PRO A CA 1
ATOM 2358 C C . PRO A 1 303 ? 19.365 -6.474 8.504 1.00 78.19 303 PRO A C 1
ATOM 2360 O O . PRO A 1 303 ? 20.078 -7.302 7.953 1.00 78.19 303 PRO A O 1
ATOM 2363 N N . VAL A 1 304 ? 19.828 -5.703 9.496 1.00 75.00 304 VAL A N 1
ATOM 2364 C CA . VAL A 1 304 ? 21.199 -5.812 10.025 1.00 75.00 304 VAL A CA 1
ATOM 2365 C C . VAL A 1 304 ? 21.318 -7.013 10.958 1.00 75.00 304 VAL A C 1
ATOM 2367 O O . VAL A 1 304 ? 22.323 -7.716 10.935 1.00 75.00 304 VAL A O 1
ATOM 2370 N N . HIS A 1 305 ? 20.302 -7.243 11.794 1.00 75.38 305 HIS A N 1
ATOM 2371 C CA . HIS A 1 305 ? 20.316 -8.348 12.751 1.00 75.38 305 HIS A CA 1
ATOM 2372 C C . HIS A 1 305 ? 19.895 -9.683 12.126 1.00 75.38 305 HIS A C 1
ATOM 2374 O O . HIS A 1 305 ? 20.370 -10.735 12.539 1.00 75.38 305 HIS A O 1
ATOM 2380 N N . PHE A 1 306 ? 19.020 -9.638 11.122 1.00 74.94 306 PHE A N 1
ATOM 2381 C CA . PHE A 1 306 ? 18.510 -10.810 10.417 1.00 74.94 306 PHE A CA 1
ATOM 2382 C C . PHE A 1 306 ? 18.869 -10.716 8.921 1.00 74.94 306 PHE A C 1
ATOM 2384 O O . PHE A 1 306 ? 18.001 -10.379 8.109 1.00 74.94 306 PHE A O 1
ATOM 2391 N N . PRO A 1 307 ? 20.140 -10.976 8.557 1.00 71.25 307 PRO A N 1
ATOM 2392 C CA . PRO A 1 307 ? 20.667 -10.719 7.214 1.00 71.25 307 PRO A CA 1
ATOM 2393 C C . PRO A 1 307 ? 20.131 -11.681 6.146 1.00 71.25 307 PRO A C 1
ATOM 2395 O O . PRO A 1 307 ? 20.048 -11.307 4.981 1.00 71.25 307 PRO A O 1
ATOM 2398 N N . ASP A 1 308 ? 19.699 -12.884 6.532 1.00 75.38 308 ASP A N 1
ATOM 2399 C CA . ASP A 1 308 ? 19.188 -13.909 5.607 1.00 75.38 308 ASP A CA 1
ATOM 2400 C C . ASP A 1 308 ? 17.723 -13.678 5.192 1.00 75.38 308 ASP A C 1
ATOM 2402 O O . ASP A 1 308 ? 17.009 -14.595 4.781 1.00 75.38 308 ASP A O 1
ATOM 2406 N N . GLN A 1 309 ? 17.247 -12.435 5.296 1.00 73.31 309 GLN A N 1
ATOM 2407 C CA . GLN A 1 309 ? 15.931 -12.044 4.821 1.00 73.31 309 GLN A CA 1
ATOM 2408 C C . GLN A 1 309 ? 16.017 -11.508 3.388 1.00 73.31 309 GLN A C 1
ATOM 2410 O O . GLN A 1 309 ? 16.600 -10.443 3.171 1.00 73.31 309 GLN A O 1
ATOM 2415 N N . PRO A 1 310 ? 15.378 -12.157 2.397 1.00 63.66 310 PRO A N 1
ATOM 2416 C CA . PRO A 1 310 ? 15.136 -11.511 1.113 1.00 63.66 310 PRO A CA 1
ATOM 2417 C C . PRO A 1 310 ? 14.229 -10.304 1.373 1.00 63.66 310 PRO A C 1
ATOM 2419 O O . PRO A 1 310 ? 13.069 -10.465 1.752 1.00 63.66 310 PRO A O 1
ATOM 2422 N N . GLY A 1 311 ? 14.778 -9.095 1.271 1.00 76.31 311 GLY A N 1
ATOM 2423 C CA . GLY A 1 311 ? 14.192 -7.946 1.946 1.00 76.31 311 GLY A CA 1
ATOM 2424 C C . GLY A 1 311 ? 14.025 -6.714 1.075 1.00 76.31 311 GLY A C 1
ATOM 2425 O O . GLY A 1 311 ? 14.987 -5.991 0.842 1.00 76.31 311 GLY A O 1
ATOM 2426 N N . THR A 1 312 ? 12.787 -6.430 0.682 1.00 92.44 312 THR A N 1
ATOM 2427 C CA . THR A 1 312 ? 12.367 -5.143 0.106 1.00 92.44 312 THR A CA 1
ATOM 2428 C C . THR A 1 312 ? 11.475 -4.410 1.104 1.00 92.44 312 THR A C 1
ATOM 2430 O O . THR A 1 312 ? 10.908 -5.040 1.989 1.00 92.44 312 THR A O 1
ATOM 2433 N N . MET A 1 313 ? 11.317 -3.094 0.982 1.00 95.06 313 MET A N 1
ATOM 2434 C CA . MET A 1 313 ? 10.581 -2.242 1.931 1.00 95.06 313 MET A CA 1
ATOM 2435 C C . MET A 1 313 ? 9.333 -1.594 1.305 1.00 95.06 313 MET A C 1
ATOM 2437 O O . MET A 1 313 ? 8.930 -0.498 1.691 1.00 95.06 313 MET A O 1
ATOM 2441 N N . GLY A 1 314 ? 8.734 -2.264 0.317 1.00 96.62 314 GLY A N 1
ATOM 2442 C CA . GLY A 1 314 ? 7.609 -1.763 -0.474 1.00 96.62 314 GLY A CA 1
ATOM 2443 C C . GLY A 1 314 ? 8.042 -1.153 -1.808 1.00 96.62 314 GLY A C 1
ATOM 2444 O O . GLY A 1 314 ? 9.150 -1.383 -2.292 1.00 96.62 314 GLY A O 1
ATOM 2445 N N . GLN A 1 315 ? 7.145 -0.390 -2.424 1.00 98.25 315 GLN A N 1
ATOM 2446 C CA . GLN A 1 315 ? 7.342 0.230 -3.732 1.00 98.25 315 GLN A CA 1
ATOM 2447 C C . GLN A 1 315 ? 7.274 1.754 -3.646 1.00 98.25 315 GLN A C 1
ATOM 2449 O O . GLN A 1 315 ? 6.506 2.301 -2.857 1.00 98.25 315 GLN A O 1
ATOM 2454 N N . LEU A 1 316 ? 8.041 2.418 -4.510 1.00 98.44 316 LEU A N 1
ATOM 2455 C CA . LEU A 1 316 ? 7.896 3.828 -4.852 1.00 98.44 316 LEU A CA 1
ATOM 2456 C C . LEU A 1 316 ? 7.375 3.914 -6.293 1.00 98.44 316 LEU A C 1
ATOM 2458 O O . LEU A 1 316 ? 8.069 3.544 -7.243 1.00 98.44 316 LEU A O 1
ATOM 2462 N N . ILE A 1 317 ? 6.139 4.377 -6.449 1.00 98.62 317 ILE A N 1
ATOM 2463 C CA . ILE A 1 317 ? 5.396 4.333 -7.713 1.00 98.62 317 ILE A CA 1
ATOM 2464 C C . ILE A 1 317 ? 5.280 5.747 -8.275 1.00 98.62 317 ILE A C 1
ATOM 2466 O O . ILE A 1 317 ? 4.891 6.673 -7.565 1.00 98.62 317 ILE A O 1
ATOM 2470 N N . LYS A 1 318 ? 5.549 5.925 -9.572 1.00 97.88 318 LYS A N 1
ATOM 2471 C CA . LYS A 1 318 ? 5.270 7.192 -10.263 1.00 97.88 318 LYS A CA 1
ATOM 2472 C C . LYS A 1 318 ? 3.772 7.320 -10.563 1.00 97.88 318 LYS A C 1
ATOM 2474 O O . LYS A 1 318 ? 3.383 7.311 -11.722 1.00 97.88 318 LYS A O 1
ATOM 2479 N N . SER A 1 319 ? 2.924 7.422 -9.542 1.00 97.50 319 SER A N 1
ATOM 2480 C CA . SER A 1 319 ? 1.453 7.387 -9.670 1.00 97.50 319 SER A CA 1
ATOM 2481 C C . SER A 1 319 ? 0.870 8.440 -10.623 1.00 97.50 319 SER A C 1
ATOM 2483 O O . SER A 1 319 ? -0.135 8.186 -11.279 1.00 97.50 319 SER A O 1
ATOM 2485 N N . ALA A 1 320 ? 1.525 9.597 -10.758 1.00 97.31 320 ALA A N 1
ATOM 2486 C CA . ALA A 1 320 ? 1.145 10.644 -11.709 1.00 97.31 320 ALA A CA 1
ATOM 2487 C C . ALA A 1 320 ? 1.521 10.334 -13.176 1.00 97.31 320 ALA A C 1
ATOM 2489 O O . ALA A 1 320 ? 1.141 11.076 -14.084 1.00 97.31 320 ALA A O 1
ATOM 2490 N N . HIS A 1 321 ? 2.284 9.266 -13.431 1.00 97.88 321 HIS A N 1
ATOM 2491 C CA . HIS A 1 321 ? 2.682 8.857 -14.774 1.00 97.88 321 HIS A CA 1
ATOM 2492 C C . HIS A 1 321 ? 1.491 8.303 -15.564 1.00 97.88 321 HIS A C 1
ATOM 2494 O O . HIS A 1 321 ? 0.662 7.561 -15.036 1.00 97.88 321 HIS A O 1
ATOM 2500 N N . ARG A 1 322 ? 1.441 8.594 -16.870 1.00 97.12 322 ARG A N 1
ATOM 2501 C CA . ARG A 1 322 ? 0.332 8.198 -17.762 1.00 97.12 322 ARG A CA 1
ATOM 2502 C C . ARG A 1 322 ? 0.105 6.688 -17.827 1.00 97.12 322 ARG A C 1
ATOM 2504 O O . ARG A 1 322 ? -1.032 6.256 -17.983 1.00 97.12 322 ARG A O 1
ATOM 2511 N N . ALA A 1 323 ? 1.157 5.904 -17.599 1.00 97.81 323 ALA A N 1
ATOM 2512 C CA . ALA A 1 323 ? 1.098 4.449 -17.434 1.00 97.81 323 ALA A CA 1
ATOM 2513 C C . ALA A 1 323 ? 0.054 3.972 -16.403 1.00 97.81 323 ALA A C 1
ATOM 2515 O O . ALA A 1 323 ? -0.495 2.884 -16.561 1.00 97.81 323 ALA A O 1
ATOM 2516 N N . PHE A 1 324 ? -0.262 4.779 -15.382 1.00 98.25 324 PHE A N 1
ATOM 2517 C CA . PHE A 1 324 ? -1.225 4.443 -14.324 1.00 98.25 324 PHE A CA 1
ATOM 2518 C C . PHE A 1 324 ? -2.561 5.190 -14.450 1.00 98.25 324 PHE A C 1
ATOM 2520 O O . PHE A 1 324 ? -3.392 5.122 -13.549 1.00 98.25 324 PHE A O 1
ATOM 2527 N N . GLN A 1 325 ? -2.819 5.880 -15.568 1.00 96.69 325 GLN A N 1
ATOM 2528 C CA . GLN A 1 325 ? -4.044 6.668 -15.756 1.00 96.69 325 GLN A CA 1
ATOM 2529 C C . GLN A 1 325 ? -5.332 5.850 -15.558 1.00 96.69 325 GLN A C 1
ATOM 2531 O O . GLN A 1 325 ? -6.325 6.378 -15.058 1.00 96.69 325 GLN A O 1
ATOM 2536 N N . TYR A 1 326 ? -5.319 4.570 -15.938 1.00 97.06 326 TYR A N 1
ATOM 2537 C CA . TYR A 1 326 ? -6.441 3.647 -15.757 1.00 97.06 326 TYR A CA 1
ATOM 2538 C C . TYR A 1 326 ? -6.176 2.613 -14.656 1.00 97.06 326 TYR A C 1
ATOM 2540 O O . TYR A 1 326 ? -6.860 1.595 -14.595 1.00 97.06 326 TYR A O 1
ATOM 2548 N N . PHE A 1 327 ? -5.199 2.852 -13.784 1.00 98.38 327 PHE A N 1
ATOM 2549 C CA . PHE A 1 327 ? -4.900 2.022 -12.624 1.00 98.38 327 PHE A CA 1
ATOM 2550 C C . PHE A 1 327 ? -4.737 2.927 -11.392 1.00 98.38 327 PHE A C 1
ATOM 2552 O O . PHE A 1 327 ? -3.636 3.406 -11.123 1.00 98.38 327 PHE A O 1
ATOM 2559 N N . PRO A 1 328 ? -5.823 3.212 -10.649 1.00 97.88 328 PRO A N 1
ATOM 2560 C CA . PRO A 1 328 ? -5.770 4.119 -9.506 1.00 97.88 328 PRO A CA 1
ATOM 2561 C C . PRO A 1 328 ? -4.799 3.596 -8.441 1.00 97.88 328 PRO A C 1
ATOM 2563 O O . PRO A 1 328 ? -5.008 2.536 -7.846 1.00 97.88 328 PRO A O 1
ATOM 2566 N N . THR A 1 329 ? -3.739 4.362 -8.206 1.00 98.06 329 THR A N 1
ATOM 2567 C CA . THR A 1 329 ? -2.676 4.039 -7.256 1.00 98.06 329 THR A CA 1
ATOM 2568 C C . THR A 1 329 ? -2.087 5.310 -6.661 1.00 98.06 329 THR A C 1
ATOM 2570 O O . THR A 1 329 ? -2.050 6.347 -7.320 1.00 98.06 329 THR A O 1
ATOM 2573 N N . ASP A 1 330 ? -1.587 5.203 -5.432 1.00 97.69 330 ASP A N 1
ATOM 2574 C CA . ASP A 1 330 ? -0.770 6.226 -4.782 1.00 97.69 330 ASP A CA 1
ATOM 2575 C C . ASP A 1 330 ? 0.725 5.982 -5.073 1.00 97.69 330 ASP A C 1
ATOM 2577 O O . ASP A 1 330 ? 1.090 5.041 -5.785 1.00 97.69 330 ASP A O 1
ATOM 2581 N N . GLU A 1 331 ? 1.604 6.831 -4.531 1.00 97.88 331 GLU A N 1
ATOM 2582 C CA . GLU A 1 331 ? 3.068 6.738 -4.695 1.00 97.88 331 GLU A CA 1
ATOM 2583 C C . GLU A 1 331 ? 3.712 5.557 -3.937 1.00 97.88 331 GLU A C 1
ATOM 2585 O O . GLU A 1 331 ? 4.930 5.386 -3.983 1.00 97.88 331 GLU A O 1
ATOM 2590 N N . HIS A 1 332 ? 2.922 4.747 -3.228 1.00 98.44 332 HIS A N 1
ATOM 2591 C CA . HIS A 1 332 ? 3.385 3.664 -2.363 1.00 98.44 332 HIS A CA 1
ATOM 2592 C C . HIS A 1 332 ? 2.549 2.388 -2.526 1.00 98.44 332 HIS A C 1
ATOM 2594 O O . HIS A 1 332 ? 1.430 2.420 -3.040 1.00 98.44 332 HIS A O 1
ATOM 2600 N N . THR A 1 333 ? 3.077 1.262 -2.041 1.00 98.19 333 THR A N 1
ATOM 2601 C CA . THR A 1 333 ? 2.354 -0.019 -1.979 1.00 98.19 333 THR A CA 1
ATOM 2602 C C . THR A 1 333 ? 1.070 0.102 -1.154 1.00 98.19 333 THR A C 1
ATOM 2604 O O . THR A 1 333 ? 1.069 0.713 -0.084 1.00 98.19 333 THR A O 1
ATOM 2607 N N . ASP A 1 334 ? -0.010 -0.504 -1.642 1.00 98.38 334 ASP A N 1
ATOM 2608 C CA . ASP A 1 334 ? -1.298 -0.643 -0.952 1.00 98.38 334 ASP A CA 1
ATOM 2609 C C . ASP A 1 334 ? -1.957 -1.974 -1.404 1.00 98.38 334 ASP A C 1
ATOM 2611 O O . ASP A 1 334 ? -1.372 -2.706 -2.212 1.00 98.38 334 ASP A O 1
ATOM 2615 N N . TRP A 1 335 ? -3.113 -2.364 -0.863 1.00 98.25 335 TRP A N 1
ATOM 2616 C CA . TRP A 1 335 ? -3.642 -3.736 -0.992 1.00 98.25 335 TRP A CA 1
ATOM 2617 C C . TRP A 1 335 ? -3.910 -4.218 -2.429 1.00 98.25 335 TRP A C 1
ATOM 2619 O O . TRP A 1 335 ? -3.805 -5.414 -2.704 1.00 98.25 335 TRP A O 1
ATOM 2629 N N . GLN A 1 336 ? -4.210 -3.321 -3.371 1.00 98.19 336 GLN A N 1
ATOM 2630 C CA . GLN A 1 336 ? -4.339 -3.649 -4.798 1.00 98.19 336 GLN A CA 1
ATOM 2631 C C . GLN A 1 336 ? -3.025 -4.108 -5.439 1.00 98.19 336 GLN A C 1
ATOM 2633 O O . GLN A 1 336 ? -3.043 -4.768 -6.474 1.00 98.19 336 GLN A O 1
ATOM 2638 N N . TRP A 1 337 ? -1.881 -3.795 -4.835 1.00 98.62 337 TRP A N 1
ATOM 2639 C CA . TRP A 1 337 ? -0.587 -4.282 -5.302 1.00 98.62 337 TRP A CA 1
ATOM 2640 C C . TRP A 1 337 ? -0.249 -5.685 -4.801 1.00 98.62 337 TRP A C 1
ATOM 2642 O O . TRP A 1 337 ? 0.725 -6.251 -5.284 1.00 98.62 337 TRP A O 1
ATOM 2652 N N . TRP A 1 338 ? -1.028 -6.275 -3.884 1.00 98.19 338 TRP A N 1
ATOM 2653 C CA . TRP A 1 338 ? -0.691 -7.568 -3.278 1.00 98.19 338 TRP A CA 1
ATOM 2654 C C . TRP A 1 338 ? -0.489 -8.674 -4.318 1.00 98.19 338 TRP A C 1
ATOM 2656 O O . TRP A 1 338 ? 0.590 -9.257 -4.389 1.00 98.19 338 TRP A O 1
ATOM 2666 N N . ASP A 1 339 ? -1.480 -8.902 -5.186 1.00 97.88 339 ASP A N 1
ATOM 2667 C CA . ASP A 1 339 ? -1.397 -9.916 -6.248 1.00 97.88 339 ASP A CA 1
ATOM 2668 C C . ASP A 1 339 ? -0.236 -9.634 -7.215 1.00 97.88 339 ASP A C 1
ATOM 2670 O O . ASP A 1 339 ? 0.514 -10.538 -7.577 1.00 97.88 339 ASP A O 1
ATOM 2674 N N . LEU A 1 340 ? -0.054 -8.366 -7.588 1.00 98.50 340 LEU A N 1
ATOM 2675 C CA . LEU A 1 340 ? 0.987 -7.932 -8.518 1.00 98.50 340 LEU A CA 1
ATOM 2676 C C . LEU A 1 340 ? 2.384 -8.186 -7.948 1.00 98.50 340 LEU A C 1
ATOM 2678 O O . LEU A 1 340 ? 3.263 -8.677 -8.644 1.00 98.50 340 LEU A O 1
ATOM 2682 N N . VAL A 1 341 ? 2.590 -7.877 -6.669 1.00 96.94 341 VAL A N 1
ATOM 2683 C CA . VAL A 1 341 ? 3.854 -8.116 -5.972 1.00 96.94 341 VAL A CA 1
ATOM 2684 C C . VAL A 1 341 ? 4.108 -9.609 -5.816 1.00 96.94 341 VAL A C 1
ATOM 2686 O O . VAL A 1 341 ? 5.205 -10.071 -6.122 1.00 96.94 341 VAL A O 1
ATOM 2689 N N . LYS A 1 342 ? 3.109 -10.374 -5.370 1.00 96.12 342 LYS A N 1
ATOM 2690 C CA . LYS A 1 342 ? 3.255 -11.816 -5.136 1.00 96.12 342 LYS A CA 1
ATOM 2691 C C . LYS A 1 342 ? 3.519 -12.606 -6.412 1.00 96.12 342 LYS A C 1
ATOM 2693 O O . LYS A 1 342 ? 4.223 -13.607 -6.359 1.00 96.12 342 LYS A O 1
ATOM 2698 N N . ASN A 1 343 ? 3.040 -12.118 -7.551 1.00 97.50 343 ASN A N 1
ATOM 2699 C CA . ASN A 1 343 ? 3.316 -12.685 -8.865 1.00 97.50 343 ASN A CA 1
ATOM 2700 C C . ASN A 1 343 ? 4.380 -11.864 -9.610 1.00 97.50 343 ASN A C 1
ATOM 2702 O O . ASN A 1 343 ? 4.185 -11.491 -10.766 1.00 97.50 343 ASN A O 1
ATOM 2706 N N . SER A 1 344 ? 5.507 -11.557 -8.956 1.00 97.50 344 SER A N 1
ATOM 2707 C CA . SER A 1 344 ? 6.603 -10.804 -9.579 1.00 97.50 344 SER A CA 1
ATOM 2708 C C . SER A 1 344 ? 8.002 -11.264 -9.169 1.00 97.50 344 SER A C 1
ATOM 2710 O O . SER A 1 344 ? 8.190 -11.977 -8.179 1.00 97.50 344 SER A O 1
ATOM 2712 N N . ARG A 1 345 ? 9.003 -10.805 -9.929 1.00 97.12 345 ARG A N 1
ATOM 2713 C CA . ARG A 1 345 ? 10.416 -10.802 -9.528 1.00 97.12 345 ARG A CA 1
ATOM 2714 C C . ARG A 1 345 ? 10.960 -9.383 -9.489 1.00 97.12 345 ARG A C 1
ATOM 2716 O O . ARG A 1 345 ? 10.875 -8.659 -10.472 1.00 97.12 345 ARG A O 1
ATOM 2723 N N . THR A 1 346 ? 11.590 -9.013 -8.389 1.00 96.50 346 THR A N 1
ATOM 2724 C CA . THR A 1 346 ? 12.280 -7.734 -8.247 1.00 96.50 346 THR A CA 1
ATOM 2725 C C . THR A 1 346 ? 13.639 -7.794 -8.931 1.00 96.50 346 THR A C 1
ATOM 2727 O O . THR A 1 346 ? 14.482 -8.621 -8.573 1.00 96.50 346 THR A O 1
ATOM 2730 N N . LEU A 1 347 ? 13.852 -6.922 -9.915 1.00 96.69 347 LEU A N 1
ATOM 2731 C CA . LEU A 1 347 ? 15.061 -6.896 -10.737 1.00 96.69 347 LEU A CA 1
ATOM 2732 C C . LEU A 1 347 ? 16.044 -5.838 -10.246 1.00 96.69 347 LEU A C 1
ATOM 2734 O O . LEU A 1 347 ? 15.634 -4.720 -9.941 1.00 96.69 347 LEU A O 1
ATOM 2738 N N . ALA A 1 348 ? 17.334 -6.174 -10.244 1.00 95.06 348 ALA A N 1
ATOM 2739 C CA . ALA A 1 348 ? 18.410 -5.206 -10.064 1.00 95.06 348 ALA A CA 1
ATOM 2740 C C . ALA A 1 348 ? 18.746 -4.528 -11.401 1.00 95.06 348 ALA A C 1
ATOM 2742 O O . ALA A 1 348 ? 18.949 -5.198 -12.413 1.00 95.06 348 ALA A O 1
ATOM 2743 N N . ILE A 1 349 ? 18.786 -3.198 -11.401 1.00 91.50 349 ILE A N 1
ATOM 2744 C CA . ILE A 1 349 ? 18.929 -2.349 -12.593 1.00 91.50 349 ILE A CA 1
ATOM 2745 C C . ILE A 1 349 ? 19.901 -1.192 -12.333 1.00 91.50 349 ILE A C 1
ATOM 2747 O O . ILE A 1 349 ? 19.572 -0.027 -12.548 1.00 91.50 349 ILE A O 1
ATOM 2751 N N . ASP A 1 350 ? 21.101 -1.494 -11.836 1.00 82.44 350 ASP A N 1
ATOM 2752 C CA . ASP A 1 350 ? 22.054 -0.471 -11.377 1.00 82.44 350 ASP A CA 1
ATOM 2753 C C . ASP A 1 350 ? 22.413 0.578 -12.446 1.00 82.44 350 ASP A C 1
ATOM 2755 O O . ASP A 1 350 ? 22.581 1.746 -12.098 1.00 82.44 350 ASP A O 1
ATOM 2759 N N . ASP A 1 351 ? 22.397 0.206 -13.730 1.00 85.31 351 ASP A N 1
ATOM 2760 C CA . ASP A 1 351 ? 22.749 1.089 -14.855 1.00 85.31 351 ASP A CA 1
ATOM 2761 C C . ASP A 1 351 ? 21.549 1.797 -15.520 1.00 85.31 351 ASP A C 1
ATOM 2763 O O . ASP A 1 351 ? 21.719 2.525 -16.502 1.00 85.31 351 ASP A O 1
ATOM 2767 N N . LEU A 1 352 ? 20.316 1.588 -15.040 1.00 91.38 352 LEU A N 1
ATOM 2768 C CA . LEU A 1 352 ? 19.131 2.204 -15.643 1.00 91.38 352 LEU A CA 1
ATOM 2769 C C . LEU A 1 352 ? 18.844 3.574 -15.017 1.00 91.38 352 LEU A C 1
ATOM 2771 O O . LEU A 1 352 ? 18.700 3.693 -13.800 1.00 91.38 352 LEU A O 1
ATOM 2775 N N . GLN A 1 353 ? 18.695 4.611 -15.851 1.00 90.31 353 GLN A N 1
ATOM 2776 C CA . GLN A 1 353 ? 18.373 5.946 -15.337 1.00 90.31 353 GLN A CA 1
ATOM 2777 C C . GLN A 1 353 ? 16.971 5.990 -14.721 1.00 90.31 353 GLN A C 1
ATOM 2779 O O . GLN A 1 353 ? 16.018 5.387 -15.219 1.00 90.31 353 GLN A O 1
ATOM 2784 N N . GLU A 1 354 ? 16.838 6.816 -13.690 1.00 90.38 354 GLU A N 1
ATOM 2785 C CA . GLU A 1 354 ? 15.623 6.988 -12.893 1.00 90.38 354 GLU A CA 1
ATOM 2786 C C . GLU A 1 354 ? 14.370 7.345 -13.703 1.00 90.38 354 GLU A C 1
ATOM 2788 O O . GLU A 1 354 ? 13.255 6.972 -13.333 1.00 90.38 354 GLU A O 1
ATOM 2793 N N . SER A 1 355 ? 14.524 8.060 -14.819 1.00 92.25 355 SER A N 1
ATOM 2794 C CA . SER A 1 355 ? 13.437 8.429 -15.737 1.00 92.25 355 SER A CA 1
ATOM 2795 C C . SER A 1 355 ? 12.675 7.211 -16.267 1.00 92.25 355 SER A C 1
ATOM 2797 O O . SER A 1 355 ? 11.449 7.266 -16.322 1.00 92.25 355 SER A O 1
ATOM 2799 N N . ALA A 1 356 ? 13.370 6.108 -16.558 1.00 96.56 356 ALA A N 1
ATOM 2800 C CA . ALA A 1 356 ? 12.794 4.889 -17.129 1.00 96.56 356 ALA A CA 1
ATOM 2801 C C . ALA A 1 356 ? 11.994 4.050 -16.123 1.00 96.56 356 ALA A C 1
ATOM 2803 O O . ALA A 1 356 ? 11.138 3.264 -16.520 1.00 96.56 356 ALA A O 1
ATOM 2804 N N . ILE A 1 357 ? 12.264 4.183 -14.823 1.00 97.62 357 ILE A N 1
ATOM 2805 C CA . ILE A 1 357 ? 11.648 3.345 -13.787 1.00 97.62 357 ILE A CA 1
ATOM 2806 C C . ILE A 1 357 ? 10.240 3.859 -13.486 1.00 97.62 357 ILE A C 1
ATOM 2808 O O . ILE A 1 357 ? 10.082 5.000 -13.056 1.00 97.62 357 ILE A O 1
ATOM 2812 N N . LEU A 1 358 ? 9.216 3.031 -13.685 1.00 98.50 358 LEU A N 1
ATOM 2813 C CA . LEU A 1 358 ? 7.817 3.381 -13.411 1.00 98.50 358 LEU A CA 1
ATOM 2814 C C . LEU A 1 358 ? 7.371 2.898 -12.024 1.00 98.50 358 LEU A C 1
ATOM 2816 O O . LEU A 1 358 ? 6.665 3.619 -11.316 1.00 98.50 358 LEU A O 1
ATOM 2820 N N . VAL A 1 359 ? 7.823 1.701 -11.630 1.00 98.62 359 VAL A N 1
ATOM 2821 C CA . VAL A 1 359 ? 7.623 1.118 -10.294 1.00 98.62 359 VAL A CA 1
ATOM 2822 C C . VAL A 1 359 ? 8.975 0.715 -9.729 1.00 98.62 359 VAL A C 1
ATOM 2824 O O . VAL A 1 359 ? 9.519 -0.334 -10.077 1.00 98.62 359 VAL A O 1
ATOM 2827 N N . ARG A 1 360 ? 9.510 1.544 -8.833 1.00 97.88 360 ARG A N 1
ATOM 2828 C CA . ARG A 1 360 ? 10.711 1.220 -8.067 1.00 97.88 360 ARG A CA 1
ATOM 2829 C C . ARG A 1 360 ? 10.330 0.311 -6.908 1.00 97.88 360 ARG A C 1
ATOM 2831 O O . ARG A 1 360 ? 9.365 0.585 -6.200 1.00 97.88 360 ARG A O 1
ATOM 2838 N N . VAL A 1 361 ? 11.131 -0.715 -6.666 1.00 97.75 361 VAL A N 1
ATOM 2839 C CA . VAL A 1 361 ? 11.081 -1.460 -5.408 1.00 97.75 361 VAL A CA 1
ATOM 2840 C C . VAL A 1 361 ? 12.114 -0.850 -4.468 1.00 97.75 361 VAL A C 1
ATOM 2842 O O . VAL A 1 361 ? 13.244 -0.572 -4.867 1.00 97.75 361 VAL A O 1
ATOM 2845 N N . ILE A 1 362 ? 11.710 -0.553 -3.238 1.00 97.38 362 ILE A N 1
ATOM 2846 C CA . ILE A 1 362 ? 12.599 0.019 -2.229 1.00 97.38 362 ILE A CA 1
ATOM 2847 C C . ILE A 1 362 ? 13.405 -1.143 -1.662 1.00 97.38 362 ILE A C 1
ATOM 2849 O O . ILE A 1 362 ? 12.832 -2.067 -1.087 1.00 97.38 362 ILE A O 1
ATOM 2853 N N . ASP A 1 363 ? 14.717 -1.125 -1.857 1.00 95.25 363 ASP A N 1
ATOM 2854 C CA . ASP A 1 363 ? 15.591 -2.120 -1.246 1.00 95.25 363 ASP A CA 1
ATOM 2855 C C . ASP A 1 363 ? 15.731 -1.871 0.262 1.00 95.25 363 ASP A C 1
ATOM 2857 O O . ASP A 1 363 ? 15.464 -0.773 0.759 1.00 95.25 363 ASP A O 1
ATOM 2861 N N . ASN A 1 364 ? 16.168 -2.884 1.000 1.00 92.19 364 ASN A N 1
ATOM 2862 C CA . ASN A 1 364 ? 16.549 -2.691 2.389 1.00 92.19 364 ASN A CA 1
ATOM 2863 C C . ASN A 1 364 ? 17.749 -1.730 2.504 1.00 92.19 364 ASN A C 1
ATOM 2865 O O . ASN A 1 364 ? 18.578 -1.592 1.600 1.00 92.19 364 ASN A O 1
ATOM 2869 N N . PHE A 1 365 ? 17.848 -1.062 3.650 1.00 91.75 365 PHE A N 1
ATOM 2870 C CA . PHE A 1 365 ? 18.830 -0.001 3.862 1.00 91.75 365 PHE A CA 1
ATOM 2871 C C . PHE A 1 365 ? 20.276 -0.489 4.064 1.00 91.75 365 PHE A C 1
ATOM 2873 O O . PHE A 1 365 ? 21.181 0.342 4.134 1.00 91.75 365 PHE A O 1
ATOM 2880 N N . VAL A 1 366 ? 20.513 -1.806 4.137 1.00 90.12 366 VAL A N 1
ATOM 2881 C CA . VAL A 1 366 ? 21.869 -2.386 4.183 1.00 90.12 366 VAL A CA 1
ATOM 2882 C C . VAL A 1 366 ? 22.479 -2.423 2.784 1.00 90.12 366 VAL A C 1
ATOM 2884 O O . VAL A 1 366 ? 23.661 -2.128 2.620 1.00 90.12 366 VAL A O 1
ATOM 2887 N N . THR A 1 367 ? 21.678 -2.749 1.767 1.00 91.06 367 THR A N 1
ATOM 2888 C CA . THR A 1 367 ? 22.151 -2.908 0.386 1.00 91.06 367 THR A CA 1
ATOM 2889 C C . THR A 1 367 ? 21.816 -1.730 -0.522 1.00 91.06 367 THR A C 1
ATOM 2891 O O . THR A 1 367 ? 22.575 -1.493 -1.459 1.00 91.06 367 THR A O 1
ATOM 2894 N N . ASN A 1 368 ? 20.745 -0.963 -0.278 1.00 93.12 368 ASN A N 1
ATOM 2895 C CA . ASN A 1 368 ? 20.333 0.210 -1.078 1.00 93.12 368 ASN A CA 1
ATOM 2896 C C . ASN A 1 368 ? 20.403 0.003 -2.606 1.00 93.12 368 ASN A C 1
ATOM 2898 O O . ASN A 1 368 ? 20.792 0.912 -3.352 1.00 93.12 368 ASN A O 1
ATOM 2902 N N . GLY A 1 369 ? 20.094 -1.198 -3.082 1.00 93.31 369 GLY A N 1
ATOM 2903 C CA . GLY A 1 369 ? 20.149 -1.599 -4.481 1.00 93.31 369 GLY A CA 1
ATOM 2904 C C . GLY A 1 369 ? 19.183 -0.812 -5.362 1.00 93.31 369 GLY A C 1
ATOM 2905 O O . GLY A 1 369 ? 18.170 -0.273 -4.903 1.00 93.31 369 GLY A O 1
ATOM 2906 N N . ASN A 1 370 ? 19.503 -0.716 -6.653 1.00 94.94 370 ASN A N 1
ATOM 2907 C CA . ASN A 1 370 ? 18.592 -0.124 -7.621 1.00 94.94 370 ASN A CA 1
ATOM 2908 C C . ASN A 1 370 ? 17.600 -1.189 -8.099 1.00 94.94 370 ASN A C 1
ATOM 2910 O O . ASN A 1 370 ? 17.931 -1.980 -8.978 1.00 94.94 370 ASN A O 1
ATOM 2914 N N . LEU A 1 371 ? 16.407 -1.235 -7.502 1.00 96.56 371 LEU A N 1
ATOM 2915 C CA . LEU A 1 371 ? 15.435 -2.296 -7.766 1.00 96.56 371 LEU A CA 1
ATOM 2916 C C . LEU A 1 371 ? 14.169 -1.795 -8.481 1.00 96.56 371 LEU A C 1
ATOM 2918 O O . LEU A 1 371 ? 13.669 -0.703 -8.194 1.00 96.56 371 LEU A O 1
ATOM 2922 N N . THR A 1 372 ? 13.612 -2.605 -9.386 1.00 97.88 372 THR A N 1
ATOM 2923 C CA . THR A 1 372 ? 12.382 -2.285 -10.136 1.00 97.88 372 THR A CA 1
ATOM 2924 C C . THR A 1 372 ? 11.518 -3.507 -10.422 1.00 97.88 372 THR A C 1
ATOM 2926 O O . THR A 1 372 ? 12.032 -4.623 -10.538 1.00 97.88 372 THR A O 1
ATOM 2929 N N . ASN A 1 373 ? 10.222 -3.250 -10.627 1.00 98.31 373 ASN A N 1
ATOM 2930 C CA . ASN A 1 373 ? 9.280 -4.207 -11.208 1.00 98.31 373 ASN A CA 1
ATOM 2931 C C . ASN A 1 373 ? 8.698 -3.780 -12.568 1.00 98.31 373 ASN A C 1
ATOM 2933 O O . ASN A 1 373 ? 8.063 -4.579 -13.261 1.00 98.31 373 ASN A O 1
ATOM 2937 N N . LEU A 1 374 ? 8.860 -2.508 -12.939 1.00 98.75 374 LEU A N 1
ATOM 2938 C CA . LEU A 1 374 ? 8.255 -1.946 -14.141 1.00 98.75 374 LEU A CA 1
ATOM 2939 C C . LEU A 1 374 ? 9.087 -0.775 -14.649 1.00 98.75 374 LEU A C 1
ATOM 2941 O O . LEU A 1 374 ? 9.329 0.186 -13.910 1.00 98.75 374 LEU A O 1
ATOM 2945 N N . PHE A 1 375 ? 9.493 -0.830 -15.911 1.00 98.62 375 PHE A N 1
ATOM 2946 C CA . PHE A 1 375 ? 10.249 0.242 -16.547 1.00 98.62 375 PHE A CA 1
ATOM 2947 C C . PHE A 1 375 ? 9.994 0.306 -18.055 1.00 98.62 375 PHE A C 1
ATOM 2949 O O . PHE A 1 375 ? 9.455 -0.627 -18.652 1.00 98.62 375 PHE A O 1
ATOM 2956 N N . GLU A 1 376 ? 10.406 1.409 -18.670 1.00 98.44 376 GLU A N 1
ATOM 2957 C CA . GLU A 1 376 ? 10.316 1.630 -20.112 1.00 98.44 376 GLU A CA 1
ATOM 2958 C C . GLU A 1 376 ? 11.656 2.062 -20.719 1.00 98.44 376 GLU A C 1
ATOM 2960 O O . GLU A 1 376 ? 12.385 2.869 -20.144 1.00 98.44 376 GLU A O 1
ATOM 2965 N N . VAL A 1 377 ? 11.991 1.525 -21.892 1.00 98.31 377 VAL A N 1
ATOM 2966 C CA . VAL A 1 377 ? 13.249 1.792 -22.609 1.00 98.31 377 VAL A CA 1
ATOM 2967 C C . VAL A 1 377 ? 13.049 1.710 -24.124 1.00 98.31 377 VAL A C 1
ATOM 2969 O O . VAL A 1 377 ? 12.099 1.105 -24.616 1.00 98.31 377 VAL A O 1
ATOM 2972 N N . GLN A 1 378 ? 13.954 2.314 -24.883 1.00 97.88 378 GLN A N 1
ATOM 2973 C CA . GLN A 1 378 ? 14.143 2.035 -26.304 1.00 97.88 378 GLN A CA 1
ATOM 2974 C C . GLN A 1 378 ? 15.123 0.873 -26.460 1.00 97.88 378 GLN A C 1
ATOM 2976 O O . GLN A 1 378 ? 16.121 0.804 -25.742 1.00 97.88 378 GLN A O 1
ATOM 2981 N N . VAL A 1 379 ? 14.832 -0.023 -27.402 1.00 97.62 379 VAL A N 1
ATOM 2982 C CA . VAL A 1 379 ? 15.714 -1.136 -27.773 1.00 97.62 379 VAL A CA 1
ATOM 2983 C C . VAL A 1 379 ? 15.739 -1.220 -29.291 1.00 97.62 379 VAL A C 1
ATOM 2985 O O . VAL A 1 379 ? 14.726 -1.508 -29.934 1.00 97.62 379 VAL A O 1
ATOM 2988 N N . GLY A 1 380 ? 16.899 -0.937 -29.881 1.00 94.81 380 GLY A N 1
ATOM 2989 C CA . GLY A 1 380 ? 17.031 -0.848 -31.333 1.00 94.81 380 GLY A CA 1
ATOM 2990 C C . GLY A 1 380 ? 16.103 0.223 -31.914 1.00 94.81 380 GLY A C 1
ATOM 2991 O O . GLY A 1 380 ? 16.207 1.394 -31.563 1.00 94.81 380 GLY A O 1
ATOM 2992 N N . LYS A 1 381 ? 15.203 -0.178 -32.819 1.00 95.75 381 LYS A N 1
ATOM 2993 C CA . LYS A 1 381 ? 14.222 0.722 -33.457 1.00 95.75 381 LYS A CA 1
ATOM 2994 C C . LYS A 1 381 ? 12.892 0.798 -32.699 1.00 95.75 381 LYS A C 1
ATOM 2996 O O . LYS A 1 381 ? 12.050 1.622 -33.047 1.00 95.75 381 LYS A O 1
ATOM 3001 N N . GLY A 1 382 ? 12.674 -0.095 -31.736 1.00 97.75 382 GLY A N 1
ATOM 3002 C CA . GLY A 1 382 ? 11.405 -0.276 -31.045 1.00 97.75 382 GLY A CA 1
ATOM 3003 C C . GLY A 1 382 ? 11.398 0.310 -29.639 1.00 97.75 382 GLY A C 1
ATOM 3004 O O . GLY A 1 382 ? 12.410 0.783 -29.113 1.00 97.75 382 GLY A O 1
ATOM 3005 N N . LYS A 1 383 ? 10.224 0.250 -29.012 1.00 98.44 383 LYS A N 1
ATOM 3006 C CA . LYS A 1 383 ? 9.993 0.726 -27.645 1.00 98.44 383 LYS A CA 1
ATOM 3007 C C . LYS A 1 383 ? 9.493 -0.419 -26.783 1.00 98.44 383 LYS A C 1
ATOM 3009 O O . LYS A 1 383 ? 8.532 -1.099 -27.141 1.00 98.44 383 LYS A O 1
ATOM 3014 N N . LEU A 1 384 ? 10.127 -0.601 -25.638 1.00 98.62 384 LEU A N 1
ATOM 3015 C CA . LEU A 1 384 ? 9.867 -1.681 -24.706 1.00 98.62 384 LEU A CA 1
ATOM 3016 C C . LEU A 1 384 ? 9.283 -1.118 -23.413 1.00 98.62 384 LEU A C 1
ATOM 3018 O O . LEU A 1 384 ? 9.892 -0.264 -22.771 1.00 98.62 384 LEU A O 1
ATOM 3022 N N . LEU A 1 385 ? 8.138 -1.653 -23.006 1.00 98.69 385 LEU A N 1
ATOM 3023 C CA . LEU A 1 385 ? 7.686 -1.622 -21.624 1.00 98.69 385 LEU A CA 1
ATOM 3024 C C . LEU A 1 385 ? 7.948 -3.010 -21.038 1.00 98.69 385 LEU A C 1
ATOM 3026 O O . LEU A 1 385 ? 7.387 -4.004 -21.498 1.00 98.69 385 LEU A O 1
ATOM 3030 N N . PHE A 1 386 ? 8.841 -3.083 -20.058 1.00 98.75 386 PHE A N 1
ATOM 3031 C CA . PHE A 1 386 ? 9.213 -4.336 -19.416 1.00 98.75 386 PHE A CA 1
ATOM 3032 C C . PHE A 1 386 ? 8.516 -4.437 -18.064 1.00 98.75 386 PHE A C 1
ATOM 3034 O O . PHE A 1 386 ? 8.648 -3.545 -17.220 1.00 98.75 386 PHE A O 1
ATOM 3041 N N . SER A 1 387 ? 7.815 -5.545 -17.840 1.00 98.69 387 SER A N 1
ATOM 3042 C CA . SER A 1 387 ? 7.224 -5.880 -16.551 1.00 98.69 387 SER A CA 1
ATOM 3043 C C . SER A 1 387 ? 7.801 -7.184 -16.029 1.00 98.69 387 SER A C 1
ATOM 3045 O O . SER A 1 387 ? 7.744 -8.211 -16.696 1.00 98.69 387 SER A O 1
ATOM 3047 N N . SER A 1 388 ? 8.324 -7.158 -14.809 1.00 98.50 388 SER A N 1
ATOM 3048 C CA . SER A 1 388 ? 8.659 -8.384 -14.079 1.00 98.50 388 SER A CA 1
ATOM 3049 C C . SER A 1 388 ? 7.512 -8.878 -13.194 1.00 98.50 388 SER A C 1
ATOM 3051 O O . SER A 1 388 ? 7.690 -9.810 -12.408 1.00 98.50 388 SER A O 1
ATOM 3053 N N . ILE A 1 389 ? 6.347 -8.235 -13.304 1.00 98.69 389 ILE A N 1
ATOM 3054 C CA . ILE A 1 389 ? 5.066 -8.692 -12.771 1.00 98.69 389 ILE A CA 1
ATOM 3055 C C . ILE A 1 389 ? 4.415 -9.555 -13.851 1.00 98.69 389 ILE A C 1
ATOM 3057 O O . ILE A 1 389 ? 4.450 -9.192 -15.027 1.00 98.69 389 ILE A O 1
ATOM 3061 N N . ASP A 1 390 ? 3.799 -10.670 -13.464 1.00 98.44 390 ASP A N 1
ATOM 3062 C CA . ASP A 1 390 ? 2.991 -11.474 -14.378 1.00 98.44 390 ASP A CA 1
ATOM 3063 C C . ASP A 1 390 ? 1.705 -10.719 -14.739 1.00 98.44 390 ASP A C 1
ATOM 3065 O O . ASP A 1 390 ? 0.782 -10.600 -13.920 1.00 98.44 390 ASP A O 1
ATOM 3069 N N . LEU A 1 391 ? 1.667 -10.228 -15.978 1.00 98.19 391 LEU A N 1
ATOM 3070 C CA . LEU A 1 391 ? 0.548 -9.520 -16.593 1.00 98.19 391 LEU A CA 1
ATOM 3071 C C . LEU A 1 391 ? -0.073 -10.312 -17.756 1.00 98.19 391 LEU A C 1
ATOM 3073 O O . LEU A 1 391 ? -0.748 -9.717 -18.598 1.00 98.19 391 LEU A O 1
ATOM 3077 N N . ILE A 1 392 ? 0.160 -11.624 -17.841 1.00 96.38 392 ILE A N 1
ATOM 3078 C CA . ILE A 1 392 ? -0.325 -12.469 -18.944 1.00 96.38 392 ILE A CA 1
ATOM 3079 C C . ILE A 1 392 ? -1.207 -13.604 -18.425 1.00 96.38 392 ILE A C 1
ATOM 3081 O O . ILE A 1 392 ? -2.271 -13.856 -18.992 1.00 96.38 392 ILE A O 1
ATOM 3085 N N . SER A 1 393 ? -0.815 -14.264 -17.337 1.00 96.25 393 SER A N 1
ATOM 3086 C CA . SER A 1 393 ? -1.487 -15.482 -16.885 1.00 96.25 393 SER A CA 1
ATOM 3087 C C . SER A 1 393 ? -2.742 -15.186 -16.064 1.00 96.25 393 SER A C 1
ATOM 3089 O O . SER A 1 393 ? -2.732 -14.339 -15.166 1.00 96.25 393 SER A O 1
ATOM 3091 N N . ASN A 1 394 ? -3.805 -15.965 -16.304 1.00 95.75 394 ASN A N 1
ATOM 3092 C CA . ASN A 1 394 ? -5.009 -16.038 -15.463 1.00 95.75 394 ASN A CA 1
ATOM 3093 C C . ASN A 1 394 ? -5.683 -14.676 -15.189 1.00 95.75 394 ASN A C 1
ATOM 3095 O O . ASN A 1 394 ? -6.136 -14.404 -14.078 1.00 95.75 394 ASN A O 1
ATOM 3099 N N . LEU A 1 395 ? -5.755 -13.796 -16.193 1.00 95.75 395 LEU A N 1
ATOM 3100 C CA . LEU A 1 395 ? -6.279 -12.432 -16.021 1.00 95.75 395 LEU A CA 1
ATOM 3101 C C . LEU A 1 395 ? -7.758 -12.374 -15.603 1.00 95.75 395 LEU A C 1
ATOM 3103 O O . LEU A 1 395 ? -8.173 -11.392 -14.987 1.00 95.75 395 LEU A O 1
ATOM 3107 N N . ASP A 1 396 ? -8.539 -13.418 -15.885 1.00 93.38 396 ASP A N 1
ATOM 3108 C CA . ASP A 1 396 ? -9.949 -13.499 -15.483 1.00 93.38 396 ASP A CA 1
ATOM 3109 C C . ASP A 1 396 ? -10.123 -13.626 -13.964 1.00 93.38 396 ASP A C 1
ATOM 3111 O O . ASP A 1 396 ? -11.095 -13.115 -13.411 1.00 93.38 396 ASP A O 1
ATOM 3115 N N . SER A 1 397 ? -9.157 -14.240 -13.272 1.00 95.56 397 SER A N 1
ATOM 3116 C CA . SER A 1 397 ? -9.144 -14.355 -11.808 1.00 95.56 397 SER A CA 1
ATOM 3117 C C . SER A 1 397 ? -8.261 -13.309 -11.119 1.00 95.56 397 SER A C 1
ATOM 3119 O O . SER A 1 397 ? -8.268 -13.216 -9.891 1.00 95.56 397 SER A O 1
ATOM 3121 N N . ARG A 1 398 ? -7.528 -12.492 -11.889 1.00 97.56 398 ARG A N 1
ATOM 3122 C CA . ARG A 1 398 ? -6.572 -11.485 -11.395 1.00 97.56 398 ARG A CA 1
ATOM 3123 C C . ARG A 1 398 ? -6.952 -10.078 -11.876 1.00 97.56 398 ARG A C 1
ATOM 3125 O O . ARG A 1 398 ? -6.290 -9.519 -12.759 1.00 97.56 398 ARG A O 1
ATOM 3132 N N . PRO A 1 399 ? -8.005 -9.462 -11.304 1.00 97.88 399 PRO A N 1
ATOM 3133 C CA . PRO A 1 399 ? -8.509 -8.165 -11.759 1.00 97.88 399 PRO A CA 1
ATOM 3134 C C . PRO A 1 399 ? -7.466 -7.038 -11.658 1.00 97.88 399 PRO A C 1
ATOM 3136 O O . PRO A 1 399 ? -7.475 -6.128 -12.484 1.00 97.88 399 PRO A O 1
ATOM 3139 N N . GLN A 1 400 ? -6.531 -7.113 -10.706 1.00 98.19 400 GLN A N 1
ATOM 3140 C CA . GLN A 1 400 ? -5.410 -6.177 -10.559 1.00 98.19 400 GLN A CA 1
ATOM 3141 C C . GLN A 1 400 ? -4.454 -6.245 -11.748 1.00 98.19 400 GLN A C 1
ATOM 3143 O O . GLN A 1 400 ? -4.142 -5.212 -12.340 1.00 98.19 400 GLN A O 1
ATOM 3148 N N . ALA A 1 401 ? -4.032 -7.456 -12.129 1.00 98.50 401 ALA A N 1
ATOM 3149 C CA . ALA A 1 401 ? -3.157 -7.679 -13.277 1.00 98.50 401 ALA A CA 1
ATOM 3150 C C . ALA A 1 401 ? -3.850 -7.268 -14.579 1.00 98.50 401 ALA A C 1
ATOM 3152 O O . ALA A 1 401 ? -3.268 -6.542 -15.387 1.00 98.50 401 ALA A O 1
ATOM 3153 N N . ARG A 1 402 ? -5.127 -7.641 -14.739 1.00 98.12 402 ARG A N 1
ATOM 3154 C CA . ARG A 1 402 ? -5.949 -7.250 -15.891 1.00 98.12 402 ARG A CA 1
ATOM 3155 C C . ARG A 1 402 ? -6.044 -5.731 -16.033 1.00 98.12 402 ARG A C 1
ATOM 3157 O O . ARG A 1 402 ? -5.835 -5.203 -17.126 1.00 98.12 402 ARG A O 1
ATOM 3164 N N . GLN A 1 403 ? -6.325 -5.027 -14.936 1.00 98.56 403 GLN A N 1
ATOM 3165 C CA . GLN A 1 403 ? -6.480 -3.575 -14.948 1.00 98.56 403 GLN A CA 1
ATOM 3166 C C . GLN A 1 403 ? -5.148 -2.845 -15.158 1.00 98.56 403 GLN A C 1
ATOM 3168 O O . GLN A 1 403 ? -5.098 -1.890 -15.936 1.00 98.56 403 GLN A O 1
ATOM 3173 N N . LEU A 1 404 ? -4.064 -3.290 -14.510 1.00 98.69 404 LEU A N 1
ATOM 3174 C CA . LEU A 1 404 ? -2.738 -2.708 -14.721 1.00 98.69 404 LEU A CA 1
ATOM 3175 C C . LEU A 1 404 ? -2.301 -2.900 -16.175 1.00 98.69 404 LEU A C 1
ATOM 3177 O O . LEU A 1 404 ? -1.945 -1.924 -16.830 1.00 98.69 404 LEU A O 1
ATOM 3181 N N . ARG A 1 405 ? -2.420 -4.119 -16.718 1.00 98.12 405 ARG A N 1
ATOM 3182 C CA . ARG A 1 405 ? -2.136 -4.408 -18.131 1.00 98.12 405 ARG A CA 1
ATOM 3183 C C . ARG A 1 405 ? -2.912 -3.474 -19.056 1.00 98.12 405 ARG A C 1
ATOM 3185 O O . ARG A 1 405 ? -2.319 -2.881 -19.950 1.00 98.12 405 ARG A O 1
ATOM 3192 N N . TYR A 1 406 ? -4.215 -3.304 -18.829 1.00 97.56 406 TYR A N 1
ATOM 3193 C CA . TYR A 1 406 ? -5.028 -2.377 -19.615 1.00 97.56 406 TYR A CA 1
ATOM 3194 C C . TYR A 1 406 ? -4.484 -0.943 -19.559 1.00 97.56 406 TYR A C 1
ATOM 3196 O O . TYR A 1 406 ? -4.301 -0.324 -20.604 1.00 97.56 406 TYR A O 1
ATOM 3204 N N . SER A 1 407 ? -4.159 -0.436 -18.367 1.00 97.88 407 SER A N 1
ATOM 3205 C CA . SER A 1 407 ? -3.595 0.909 -18.204 1.00 97.88 407 SER A CA 1
ATOM 3206 C C . SER A 1 407 ? -2.280 1.091 -18.970 1.00 97.88 407 SER A C 1
ATOM 3208 O O . SER A 1 407 ? -2.098 2.101 -19.651 1.00 97.88 407 SER A O 1
ATOM 3210 N N . LEU A 1 408 ? -1.397 0.088 -18.930 1.00 98.25 408 LEU A N 1
ATOM 3211 C CA . LEU A 1 408 ? -0.122 0.111 -19.650 1.00 98.25 408 LEU A CA 1
ATOM 3212 C C . LEU A 1 408 ? -0.315 0.093 -21.168 1.00 98.25 408 LEU A C 1
ATOM 3214 O O . LEU A 1 408 ? 0.319 0.876 -21.868 1.00 98.25 408 LEU A O 1
ATOM 3218 N N . LEU A 1 409 ? -1.223 -0.739 -21.681 1.00 97.75 409 LEU A N 1
ATOM 3219 C CA . LEU A 1 409 ? -1.502 -0.809 -23.117 1.00 97.75 409 LEU A CA 1
ATOM 3220 C C . LEU A 1 409 ? -2.113 0.490 -23.653 1.00 97.75 409 LEU A C 1
ATOM 3222 O O . LEU A 1 409 ? -1.730 0.945 -24.728 1.00 97.75 409 LEU A O 1
ATOM 3226 N N . GLN A 1 410 ? -3.010 1.123 -22.892 1.00 96.12 410 GLN A N 1
ATOM 3227 C CA . GLN A 1 410 ? -3.561 2.433 -23.252 1.00 96.12 410 GLN A CA 1
ATOM 3228 C C . GLN A 1 410 ? -2.474 3.513 -23.297 1.00 96.12 410 GLN A C 1
ATOM 3230 O O . GLN A 1 410 ? -2.440 4.328 -24.216 1.00 96.12 410 GLN A O 1
ATOM 3235 N N . TYR A 1 411 ? -1.550 3.496 -22.336 1.00 96.88 411 TYR A N 1
ATOM 3236 C CA . TYR A 1 411 ? -0.402 4.396 -22.341 1.00 96.88 411 TYR A CA 1
ATOM 3237 C C . TYR A 1 411 ? 0.512 4.162 -23.553 1.00 96.88 411 TYR A C 1
ATOM 3239 O O . TYR A 1 411 ? 0.854 5.116 -24.248 1.00 96.88 411 TYR A O 1
ATOM 3247 N N . MET A 1 412 ? 0.843 2.904 -23.852 1.00 97.38 412 MET A N 1
ATOM 3248 C CA . MET A 1 412 ? 1.713 2.517 -24.969 1.00 97.38 412 MET A CA 1
ATOM 3249 C C . MET A 1 412 ? 1.139 2.836 -26.356 1.00 97.38 412 MET A C 1
ATOM 3251 O O . MET A 1 412 ? 1.898 2.959 -27.319 1.00 97.38 412 MET A O 1
ATOM 3255 N N . GLN A 1 413 ? -0.185 2.954 -26.471 1.00 93.62 413 GLN A N 1
ATOM 3256 C CA . GLN A 1 413 ? -0.856 3.405 -27.692 1.00 93.62 413 GLN A CA 1
ATOM 3257 C C . GLN A 1 413 ? -0.767 4.927 -27.870 1.00 93.62 413 GLN A C 1
ATOM 3259 O O . GLN A 1 413 ? -0.823 5.432 -28.990 1.00 93.62 413 GLN A O 1
ATOM 3264 N N . GLY A 1 414 ? -0.659 5.669 -26.768 1.00 89.06 414 GLY A N 1
ATOM 3265 C CA . GLY A 1 414 ? -0.660 7.122 -26.773 1.00 89.06 414 GLY A CA 1
ATOM 3266 C C . GLY A 1 414 ? 0.656 7.739 -27.249 1.00 89.06 414 GLY A C 1
ATOM 3267 O O . GLY A 1 414 ? 1.735 7.154 -27.167 1.00 89.06 414 GLY A O 1
ATOM 3268 N N . ASN A 1 415 ? 0.578 9.008 -27.654 1.00 91.94 415 ASN A N 1
ATOM 3269 C CA . ASN A 1 415 ? 1.745 9.824 -28.013 1.00 91.94 415 ASN A CA 1
ATOM 3270 C C . ASN A 1 415 ? 2.689 10.110 -26.831 1.00 91.94 415 ASN A C 1
ATOM 3272 O O . ASN A 1 415 ? 3.779 10.652 -27.039 1.00 91.94 415 ASN A O 1
ATOM 3276 N N . ASP A 1 416 ? 2.268 9.779 -25.610 1.00 93.56 416 ASP A N 1
ATOM 3277 C CA . ASP A 1 416 ? 3.057 9.935 -24.391 1.00 93.56 416 ASP A CA 1
ATOM 3278 C C . ASP A 1 416 ? 4.074 8.799 -24.209 1.00 93.56 416 ASP A C 1
ATOM 3280 O O . ASP A 1 416 ? 5.047 8.987 -23.485 1.00 93.56 416 ASP A O 1
ATOM 3284 N N . PHE A 1 417 ? 3.917 7.657 -24.897 1.00 96.44 417 PHE A N 1
ATOM 3285 C CA . PHE A 1 417 ? 4.884 6.560 -24.827 1.00 96.44 417 PHE A CA 1
ATOM 3286 C C . PHE A 1 417 ? 6.157 6.881 -25.618 1.00 96.44 417 PHE A C 1
ATOM 3288 O O . PHE A 1 417 ? 6.312 6.576 -26.811 1.00 96.44 417 PHE A O 1
ATOM 3295 N N . LYS A 1 418 ? 7.079 7.557 -24.934 1.00 95.25 418 LYS A N 1
ATOM 3296 C CA . LYS A 1 418 ? 8.350 8.069 -25.458 1.00 95.25 418 LYS A CA 1
ATOM 3297 C C . LYS A 1 418 ? 9.480 7.758 -24.469 1.00 95.25 418 LYS A C 1
ATOM 3299 O O . LYS A 1 418 ? 10.029 8.689 -23.879 1.00 95.25 418 LYS A O 1
ATOM 3304 N N . PRO A 1 419 ? 9.841 6.473 -24.292 1.00 94.81 419 PRO A N 1
ATOM 3305 C CA . PRO A 1 419 ? 10.930 6.107 -23.395 1.00 94.81 419 PRO A CA 1
ATOM 3306 C C . PRO A 1 419 ? 12.206 6.842 -23.809 1.00 94.81 419 PRO A C 1
ATOM 3308 O O . PRO A 1 419 ? 12.594 6.795 -24.972 1.00 94.81 419 PRO A O 1
ATOM 3311 N N . ALA A 1 420 ? 12.850 7.548 -22.882 1.00 89.44 420 ALA A N 1
ATOM 3312 C CA . ALA A 1 420 ? 14.026 8.370 -23.191 1.00 89.44 420 ALA A CA 1
ATOM 3313 C C . ALA A 1 420 ? 15.337 7.566 -23.208 1.00 89.44 420 ALA A C 1
ATOM 3315 O O . ALA A 1 420 ? 16.322 7.977 -23.817 1.00 89.44 420 ALA A O 1
ATOM 3316 N N . ASN A 1 421 ? 15.349 6.413 -22.542 1.00 93.12 421 ASN A N 1
ATOM 3317 C CA . ASN A 1 421 ? 16.563 5.658 -22.274 1.00 93.12 421 ASN A CA 1
ATOM 3318 C C . ASN A 1 421 ? 16.740 4.566 -23.324 1.00 93.12 421 ASN A C 1
ATOM 3320 O O . ASN A 1 421 ? 15.859 3.725 -23.470 1.00 93.12 421 ASN A O 1
ATOM 3324 N N . ASN A 1 422 ? 17.876 4.548 -24.016 1.00 95.44 422 ASN A N 1
ATOM 3325 C CA . ASN A 1 422 ? 18.221 3.486 -24.956 1.00 95.44 422 ASN A CA 1
ATOM 3326 C C . ASN A 1 422 ? 19.108 2.441 -24.268 1.00 95.44 422 ASN A C 1
ATOM 3328 O O . ASN A 1 422 ? 20.088 2.806 -23.617 1.00 95.44 422 ASN A O 1
ATOM 3332 N N . VAL A 1 423 ? 18.772 1.162 -24.419 1.00 96.25 423 VAL A N 1
ATOM 3333 C CA . VAL A 1 423 ? 19.567 0.040 -23.906 1.00 96.25 423 VAL A CA 1
ATOM 3334 C C . VAL A 1 423 ? 19.787 -1.001 -25.009 1.00 96.25 423 VAL A C 1
ATOM 3336 O O . VAL A 1 423 ? 18.902 -1.211 -25.843 1.00 96.25 423 VAL A O 1
ATOM 3339 N N . PRO A 1 424 ? 20.949 -1.679 -25.044 1.00 95.88 424 PRO A N 1
ATOM 3340 C CA . PRO A 1 424 ? 21.171 -2.754 -26.001 1.00 95.88 424 PRO A CA 1
ATOM 3341 C C . PRO A 1 424 ? 20.307 -3.977 -25.662 1.00 95.88 424 PRO A C 1
ATOM 3343 O O . PRO A 1 424 ? 19.985 -4.230 -24.501 1.00 95.88 424 PRO A O 1
ATOM 3346 N N . GLU A 1 425 ? 19.983 -4.784 -26.671 1.00 95.81 425 GLU A N 1
ATOM 3347 C CA . GLU A 1 425 ? 19.234 -6.043 -26.517 1.00 95.81 425 GLU A CA 1
ATOM 3348 C C . GLU A 1 425 ? 19.869 -6.988 -25.477 1.00 95.81 425 GLU A C 1
ATOM 3350 O O . GLU A 1 425 ? 19.175 -7.610 -24.666 1.00 95.81 425 GLU A O 1
ATOM 3355 N N . GLU A 1 426 ? 21.202 -7.030 -25.436 1.00 95.06 426 GLU A N 1
ATOM 3356 C CA . GLU A 1 426 ? 21.995 -7.796 -24.470 1.00 95.06 426 GLU A CA 1
ATOM 3357 C C . GLU A 1 426 ? 21.742 -7.367 -23.020 1.00 95.06 426 GLU A C 1
ATOM 3359 O O . GLU A 1 426 ? 21.808 -8.191 -22.107 1.00 95.06 426 GLU A O 1
ATOM 3364 N N . TRP A 1 427 ? 21.431 -6.087 -22.786 1.00 95.75 427 TRP A N 1
ATOM 3365 C CA . TRP A 1 427 ? 21.090 -5.595 -21.453 1.00 95.75 427 TRP A CA 1
ATOM 3366 C C . TRP A 1 427 ? 19.762 -6.192 -20.982 1.00 95.75 427 TRP A C 1
ATOM 3368 O O . TRP A 1 427 ? 19.677 -6.675 -19.856 1.00 95.75 427 TRP A O 1
ATOM 3378 N N . VAL A 1 428 ? 18.760 -6.272 -21.867 1.00 96.38 428 VAL A N 1
ATOM 3379 C CA . VAL A 1 428 ? 17.481 -6.937 -21.565 1.00 96.38 428 VAL A CA 1
ATOM 3380 C C . VAL A 1 428 ? 17.694 -8.436 -21.341 1.00 96.38 428 VAL A C 1
ATOM 3382 O O . VAL A 1 428 ? 17.119 -9.003 -20.412 1.00 96.38 428 VAL A O 1
ATOM 3385 N N . ARG A 1 429 ? 18.574 -9.082 -22.125 1.00 95.62 429 ARG A N 1
ATOM 3386 C CA . ARG A 1 429 ? 18.895 -10.511 -21.955 1.00 95.62 429 ARG A CA 1
ATOM 3387 C C . ARG A 1 429 ? 19.429 -10.831 -20.562 1.00 95.62 429 ARG A C 1
ATOM 3389 O O . ARG A 1 429 ? 19.105 -11.885 -20.022 1.00 95.62 429 ARG A O 1
ATOM 3396 N N . LYS A 1 430 ? 20.222 -9.933 -19.965 1.00 95.38 430 LYS A N 1
ATOM 3397 C CA . LYS A 1 430 ? 20.785 -10.117 -18.615 1.00 95.38 430 LYS A CA 1
ATOM 3398 C C . LYS A 1 430 ? 19.718 -10.220 -17.523 1.00 95.38 430 LYS A C 1
ATOM 3400 O O . LYS A 1 430 ? 20.020 -10.770 -16.471 1.00 95.38 430 LYS A O 1
ATOM 3405 N N . LEU A 1 431 ? 18.493 -9.747 -17.763 1.00 95.94 431 LEU A N 1
ATOM 3406 C CA . LEU A 1 431 ? 17.383 -9.834 -16.806 1.00 95.94 431 LEU A CA 1
ATOM 3407 C C . LEU A 1 431 ? 16.720 -11.223 -16.781 1.00 95.94 431 LEU A C 1
ATOM 3409 O O . LEU A 1 431 ? 15.962 -11.531 -15.861 1.00 95.94 431 LEU A O 1
ATOM 3413 N N . ILE A 1 432 ? 17.008 -12.068 -17.774 1.00 94.25 432 ILE A N 1
ATOM 3414 C CA . ILE A 1 432 ? 16.391 -13.382 -17.986 1.00 94.25 432 ILE A CA 1
ATOM 3415 C C . ILE A 1 432 ? 17.448 -14.481 -17.762 1.00 94.25 432 ILE A C 1
ATOM 3417 O O . ILE A 1 432 ? 18.639 -14.272 -18.018 1.00 94.25 432 ILE A O 1
ATOM 3421 N N . LYS A 1 433 ? 17.019 -15.619 -17.202 1.00 90.31 433 LYS A N 1
ATOM 3422 C CA . LYS A 1 433 ? 17.817 -16.816 -16.885 1.00 90.31 433 LYS A CA 1
ATOM 3423 C C . LYS A 1 433 ? 18.527 -17.385 -18.101 1.00 90.31 433 LYS A C 1
ATOM 3425 O O . LYS A 1 433 ? 17.876 -17.565 -19.153 1.00 90.31 433 LYS A O 1
#

Secondary structure (DSSP, 8-state):
----S-TTHHHHS---SS--SHHHHTT--S--EEEEE--B-----GGGGGG--SS---HHHHHHHHHHHHTT-GGGHHHHHHHHHHHHHHHHHHHHHHHHH-TT--EEEES-SB-B-STTTB---SB-TTS-B-SSS-HHHHHTTSSSEEEEEE-S-SEEETTSEEEEEEEEEE-S--EEEE-EEEEEEETT--EEEEEEPPPEEE-SEEEEEEEEEEEE-TT--S-EEEEEEEEETTSS-EEEEEEEEE-SS-PPPPTTEEEES-HHHHHHHHHTT-EEEE---GGGBSSEEP-SSPPBS-TTT-TTS--EEEEEE-TTSGGGTTS---SB--GGGHHHHHTBEEEE-TTS-GGGEEEEEEEPTTT---EEEEEEEEETTEEEEEESB--STTTTT-HHHHHHHHHHHHHHHSTT-----B--HHHHHTTB-

Sequence (433 aa):
AGWVRGQGVFNDQSPDFSKDFSATSADIEVPLISHEIGQYSVYPDISEISKYTGNLVATNFMAVRDDLKKKGRLSYAPAFLRASGKLATLLYKEEIERALKTKEFDGFQLLQMQDFPGQGTALVGVLNAFWQPKGFVTAQEFKRFNSPLTPLIRYPKAVYLNDERFVADVELANFLKSLKGTVISWSVKNSKGRLIAGGEFAKQDFGIGNALHAGRINALLNSVTVASQLTVEVTVKGSVYTNSWKIWVYPANLPIAPADIVVTDVYQEAMTALSAGKNVLLSPRTDTLKGIEGRFVPVFWSPVHFPDQPGTMGQLIKSAHRAFQYFPTDEHTDWQWWDLVKNSRTLAIDDLQESAILVRVIDNFVTNGNLTNLFEVQVGKGKLLFSSIDLISNLDSRPQARQLRYSLLQYMQGNDFKPANNVPEEWVRKLIK

Solvent-accessible surface area (backbone atoms only — not comparable to full-atom values): 23082 Å² total; per-residue (Å²): 128,97,75,68,65,59,78,62,51,72,62,77,43,78,68,50,50,59,60,55,50,46,91,72,36,73,90,54,91,60,94,31,65,34,70,62,36,69,27,37,22,32,48,69,66,62,80,54,50,81,70,48,76,69,98,52,73,52,59,70,52,50,51,38,48,52,51,29,47,77,69,75,44,48,86,45,42,70,56,45,23,35,19,10,32,40,37,30,50,53,51,41,44,53,46,45,41,21,47,47,50,14,71,61,45,75,46,73,38,68,44,37,67,39,25,42,85,55,90,54,50,31,35,29,28,65,17,35,78,83,74,41,75,71,77,50,69,50,73,70,63,53,37,23,60,60,46,52,49,23,48,44,65,31,30,70,58,44,68,45,44,12,87,42,66,55,56,30,44,32,27,31,27,21,74,70,58,69,43,72,71,41,36,44,36,39,38,31,23,39,87,85,66,50,77,70,40,69,54,68,42,73,68,40,70,42,65,68,48,45,59,42,76,62,51,71,51,78,35,75,32,65,87,44,76,56,47,36,47,31,41,40,37,36,32,44,63,97,60,89,40,35,24,75,46,72,35,38,36,30,44,74,75,75,82,82,76,70,88,76,53,48,74,42,51,49,67,69,62,46,52,57,41,17,64,73,45,32,43,30,42,39,28,36,58,49,92,46,43,52,51,48,77,33,59,58,53,37,34,67,37,23,65,73,71,46,65,92,52,94,42,37,28,33,29,44,32,53,40,90,40,62,50,29,73,49,34,67,59,59,50,34,50,55,77,72,42,42,66,47,31,61,44,20,26,39,27,77,44,81,88,58,60,73,86,31,50,44,29,31,37,36,44,37,71,90,71,63,52,46,33,30,38,29,34,34,28,25,32,86,64,10,39,38,40,44,30,32,29,54,60,73,72,64,42,89,82,31,63,55,34,41,37,44,44,51,12,38,53,56,27,64,72,37,94,77,60,65,55,87,45,77,47,57,68,68,62,61,50,67,46,42,108

Nearest PDB structures (foldseek):
  8u01-assembly1_A  TM=9.533E-01  e=4.658E-54  Phocaeicola plebeius
  2vzo-assembly2_B  TM=5.423E-01  e=1.904E-05  Amycolatopsis orientalis
  2vzo-assembly1_A  TM=4.711E-01  e=1.314E-05  Amycolatopsis orientalis
  3km9-assembly2_B  TM=6.737E-01  e=6.010E-03  Homo sapiens
  6rpt-assembly3_C  TM=5.430E-01  e=7.799E-04  Homo sapiens

Mean predicted aligned error: 4.32 Å

Radius of gyration: 22.99 Å; Cα contacts (8 Å, |Δi|>4): 976; chains: 1; bounding box: 59×40×67 Å